Protein AF-0000000084374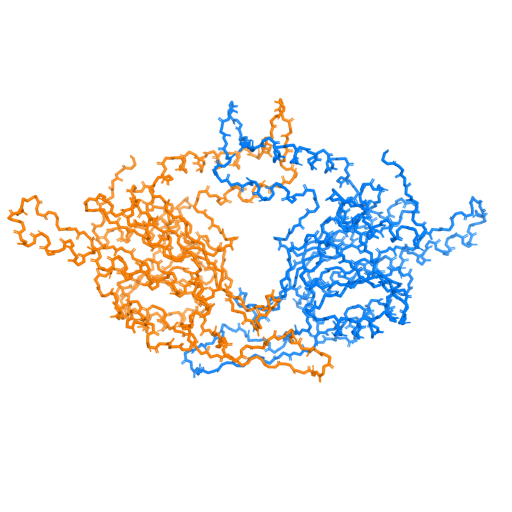312 (afdb_homodimer)

Structure (mmCIF, N/CA/C/O backbone):
data_AF-0000000084374312-model_v1
#
loop_
_entity.id
_entity.type
_entity.pdbx_description
1 polymer 'Phosphopantothenoylcysteine synthetase'
#
loop_
_atom_site.group_PDB
_atom_site.id
_atom_site.type_symbol
_atom_site.label_atom_id
_atom_site.label_alt_id
_atom_site.label_comp_id
_atom_site.label_asym_id
_atom_site.label_entity_id
_atom_site.label_seq_id
_atom_site.pdbx_PDB_ins_code
_atom_site.Cartn_x
_atom_site.Cartn_y
_atom_site.Cartn_z
_atom_site.occupancy
_atom_site.B_iso_or_equiv
_atom_site.auth_seq_id
_atom_site.auth_comp_id
_atom_site.auth_asym_id
_atom_site.auth_atom_id
_atom_site.pdbx_PDB_model_num
ATOM 1 N N . MET A 1 1 ? -11.797 -17.891 -24.406 1 76.62 1 MET A N 1
ATOM 2 C CA . MET A 1 1 ? -11.5 -18.891 -23.375 1 76.62 1 MET A CA 1
ATOM 3 C C . MET A 1 1 ? -12.758 -19.25 -22.594 1 76.62 1 MET A C 1
ATOM 5 O O . MET A 1 1 ? -13.477 -18.375 -22.141 1 76.62 1 MET A O 1
ATOM 9 N N . ASP A 1 2 ? -13.07 -20.484 -22.359 1 82.62 2 ASP A N 1
ATOM 10 C CA . ASP A 1 2 ? -14.273 -21.031 -21.734 1 82.62 2 ASP A CA 1
ATOM 11 C C . ASP A 1 2 ? -14.383 -20.594 -20.266 1 82.62 2 ASP A C 1
ATOM 13 O O . ASP A 1 2 ? -15.484 -20.375 -19.766 1 82.62 2 ASP A O 1
ATOM 17 N N . CYS A 1 3 ? -13.227 -20.406 -19.688 1 82.69 3 CYS A N 1
ATOM 18 C CA . CYS A 1 3 ? -13.234 -20.062 -18.281 1 82.69 3 CYS A CA 1
ATOM 19 C C . CYS A 1 3 ? -13.805 -18.656 -18.062 1 82.69 3 CYS A C 1
ATOM 21 O O . CYS A 1 3 ? -14.461 -18.391 -17.062 1 82.69 3 CYS A O 1
ATOM 23 N N . LEU A 1 4 ? -13.648 -17.766 -19.047 1 86.19 4 LEU A N 1
ATOM 24 C CA . LEU A 1 4 ? -14.141 -16.406 -18.922 1 86.19 4 LEU A CA 1
ATOM 25 C C . LEU A 1 4 ? -15.664 -16.359 -19.047 1 86.19 4 LEU A C 1
ATOM 27 O O . LEU A 1 4 ? -16.312 -15.516 -18.422 1 86.19 4 LEU A O 1
ATOM 31 N N . VAL A 1 5 ? -16.203 -17.344 -19.703 1 87.06 5 VAL A N 1
ATOM 32 C CA . VAL A 1 5 ? -17.641 -17.375 -19.984 1 87.06 5 VAL A CA 1
ATOM 33 C C . VAL A 1 5 ? -18.391 -17.828 -18.75 1 87.06 5 VAL A C 1
ATOM 35 O O . VAL A 1 5 ? -19.578 -17.5 -18.594 1 87.06 5 VAL A O 1
ATOM 38 N N . GLU A 1 6 ? -17.719 -18.484 -17.906 1 91.19 6 GLU A N 1
ATOM 39 C CA . GLU A 1 6 ? -18.344 -18.953 -16.688 1 91.19 6 GLU A CA 1
ATOM 40 C C . GLU A 1 6 ? -18.625 -17.812 -15.719 1 91.19 6 GLU A C 1
ATOM 42 O O . GLU A 1 6 ? -19.531 -17.891 -14.883 1 91.19 6 GLU A O 1
ATOM 47 N N . HIS A 1 7 ? -17.828 -16.797 -15.758 1 93.38 7 HIS A N 1
ATOM 48 C CA . HIS A 1 7 ? -17.984 -15.625 -14.898 1 93.38 7 HIS A CA 1
ATOM 49 C C . HIS A 1 7 ? -17.984 -14.344 -15.719 1 93.38 7 HIS A C 1
ATOM 51 O O . HIS A 1 7 ? -17.125 -13.477 -15.539 1 93.38 7 HIS A O 1
ATOM 57 N N . PRO A 1 8 ? -19.016 -14.148 -16.484 1 92.62 8 PRO A N 1
ATOM 58 C CA . PRO A 1 8 ? -19.031 -13.023 -17.422 1 92.62 8 PRO A CA 1
ATOM 59 C C . PRO A 1 8 ? -19.094 -11.672 -16.703 1 92.62 8 PRO A C 1
ATOM 61 O O . PRO A 1 8 ? -18.594 -10.672 -17.234 1 92.62 8 PRO A O 1
ATOM 64 N N . GLU A 1 9 ? -19.672 -11.617 -15.547 1 92.81 9 GLU A N 1
ATOM 65 C CA . GLU A 1 9 ? -19.781 -10.367 -14.805 1 92.81 9 GLU A CA 1
ATOM 66 C C . GLU A 1 9 ? -18.422 -9.938 -14.266 1 92.81 9 GLU A C 1
ATOM 68 O O . GLU A 1 9 ? -18.172 -8.742 -14.055 1 92.81 9 GLU A O 1
ATOM 73 N N . PHE A 1 10 ? -17.562 -10.891 -14.062 1 95.12 10 PHE A N 1
ATOM 74 C CA . PHE A 1 10 ? -16.234 -10.633 -13.531 1 95.12 10 PHE A CA 1
ATOM 75 C C . PHE A 1 10 ? -15.273 -10.258 -14.656 1 95.12 10 PHE A C 1
ATOM 77 O O . PHE A 1 10 ? -14.523 -9.281 -14.547 1 95.12 10 PHE A O 1
ATOM 84 N N . PHE A 1 11 ? -15.359 -11.031 -15.688 1 96.06 11 PHE A N 1
ATOM 85 C CA . PHE A 1 11 ? -14.445 -10.852 -16.812 1 96.06 11 PHE A CA 1
ATOM 86 C C . PHE A 1 11 ? -15.055 -9.953 -17.875 1 96.06 11 PHE A C 1
ATOM 88 O O . PHE A 1 11 ? -15.281 -10.391 -19.016 1 96.06 11 PHE A O 1
ATOM 95 N N . VAL A 1 12 ? -15.125 -8.703 -17.578 1 94.12 12 VAL A N 1
ATOM 96 C CA . VAL A 1 12 ? -15.68 -7.734 -18.516 1 94.12 12 VAL A CA 1
ATOM 97 C C . VAL A 1 12 ? -14.555 -7.133 -19.359 1 94.12 12 VAL A C 1
ATOM 99 O O . VAL A 1 12 ? -13.469 -6.859 -18.844 1 94.12 12 VAL A O 1
ATOM 102 N N . SER A 1 13 ? -14.812 -6.859 -20.547 1 92.31 13 SER A N 1
ATOM 103 C CA . SER A 1 13 ? -13.797 -6.434 -21.5 1 92.31 13 SER A CA 1
ATOM 104 C C . SER A 1 13 ? -13.18 -5.102 -21.094 1 92.31 13 SER A C 1
ATOM 106 O O . SER A 1 13 ? -11.992 -4.859 -21.328 1 92.31 13 SER A O 1
ATOM 108 N N . GLU A 1 14 ? -13.969 -4.238 -20.438 1 91.38 14 GLU A N 1
ATOM 109 C CA . GLU A 1 14 ? -13.508 -2.918 -20.016 1 91.38 14 GLU A CA 1
ATOM 110 C C . GLU A 1 14 ? -12.375 -3.031 -19 1 91.38 14 GLU A C 1
ATOM 112 O O . GLU A 1 14 ? -11.578 -2.105 -18.844 1 91.38 14 GLU A O 1
ATOM 117 N N . LEU A 1 15 ? -12.32 -4.195 -18.375 1 93.44 15 LEU A N 1
ATOM 118 C CA . LEU A 1 15 ? -11.375 -4.352 -17.266 1 93.44 15 LEU A CA 1
ATOM 119 C C . LEU A 1 15 ? -10.172 -5.184 -17.703 1 93.44 15 LEU A C 1
ATOM 121 O O . LEU A 1 15 ? -9.266 -5.43 -16.891 1 93.44 15 LEU A O 1
ATOM 125 N N . ARG A 1 16 ? -10.141 -5.656 -18.906 1 95.69 16 ARG A N 1
ATOM 126 C CA . ARG A 1 16 ? -9.008 -6.422 -19.422 1 95.69 16 ARG A CA 1
ATOM 127 C C . ARG A 1 16 ? -7.754 -5.562 -19.5 1 95.69 16 ARG A C 1
ATOM 129 O O . ARG A 1 16 ? -7.766 -4.484 -20.094 1 95.69 16 ARG A O 1
ATOM 136 N N . PRO A 1 17 ? -6.648 -6.043 -18.891 1 97.06 17 PRO A N 1
ATOM 137 C CA . PRO A 1 17 ? -5.426 -5.242 -18.953 1 97.06 17 PRO A CA 1
ATOM 138 C C . PRO A 1 17 ? -4.965 -4.996 -20.391 1 97.06 17 PRO A C 1
ATOM 140 O O . PRO A 1 17 ? -4.949 -5.926 -21.203 1 97.06 17 PRO A O 1
ATOM 143 N N . ASN A 1 18 ? -4.508 -3.787 -20.656 1 96.31 18 ASN A N 1
ATOM 144 C CA . ASN A 1 18 ? -4.137 -3.379 -22.016 1 96.31 18 ASN A CA 1
ATOM 145 C C . ASN A 1 18 ? -2.867 -4.086 -22.484 1 96.31 18 ASN A C 1
ATOM 147 O O . ASN A 1 18 ? -2.674 -4.285 -23.688 1 96.31 18 ASN A O 1
ATOM 151 N N . ASN A 1 19 ? -2.1 -4.512 -21.578 1 97.62 19 ASN A N 1
ATOM 152 C CA . ASN A 1 19 ? -0.81 -5.078 -21.969 1 97.62 19 ASN A CA 1
ATOM 153 C C . ASN A 1 19 ? -0.831 -6.602 -21.922 1 97.62 19 ASN A C 1
ATOM 155 O O . ASN A 1 19 ? 0.218 -7.242 -21.984 1 97.62 19 ASN A O 1
ATOM 159 N N . LEU A 1 20 ? -1.992 -7.188 -21.781 1 97.88 20 LEU A N 1
ATOM 160 C CA . LEU A 1 20 ? -2.098 -8.633 -21.594 1 97.88 20 LEU A CA 1
ATOM 161 C C . LEU A 1 20 ? -1.494 -9.375 -22.781 1 97.88 20 LEU A C 1
ATOM 163 O O . LEU A 1 20 ? -0.715 -10.312 -22.594 1 97.88 20 LEU A O 1
ATOM 167 N N . ASP A 1 21 ? -1.802 -8.93 -23.969 1 97.75 21 ASP A N 1
ATOM 168 C CA . ASP A 1 21 ? -1.287 -9.594 -25.156 1 97.75 21 ASP A CA 1
ATOM 169 C C . ASP A 1 21 ? 0.234 -9.477 -25.234 1 97.75 21 ASP A C 1
ATOM 171 O O . ASP A 1 21 ? 0.912 -10.438 -25.625 1 97.75 21 ASP A O 1
ATOM 175 N N . ASP A 1 22 ? 0.724 -8.336 -24.859 1 98.06 22 ASP A N 1
ATOM 176 C CA . ASP A 1 22 ? 2.17 -8.133 -24.859 1 98.06 22 ASP A CA 1
ATOM 177 C C . ASP A 1 22 ? 2.846 -9.055 -23.844 1 98.06 22 ASP A C 1
ATOM 179 O O . ASP A 1 22 ? 3.926 -9.594 -24.109 1 98.06 22 ASP A O 1
ATOM 183 N N . VAL A 1 23 ? 2.23 -9.211 -22.781 1 97.75 23 VAL A N 1
ATOM 184 C CA . VAL A 1 23 ? 2.744 -10.078 -21.734 1 97.75 23 VAL A CA 1
ATOM 185 C C . VAL A 1 23 ? 2.814 -11.523 -22.234 1 97.75 23 VAL A C 1
ATOM 187 O O . VAL A 1 23 ? 3.828 -12.203 -22.047 1 97.75 23 VAL A O 1
ATOM 190 N N . LEU A 1 24 ? 1.78 -11.977 -22.875 1 97.88 24 LEU A N 1
ATOM 191 C CA . LEU A 1 24 ? 1.728 -13.352 -23.375 1 97.88 24 LEU A CA 1
ATOM 192 C C . LEU A 1 24 ? 2.787 -13.578 -24.453 1 97.88 24 LEU A C 1
ATOM 194 O O . LEU A 1 24 ? 3.439 -14.625 -24.469 1 97.88 24 LEU A O 1
ATOM 198 N N . LYS A 1 25 ? 2.969 -12.602 -25.25 1 97.19 25 LYS A N 1
ATOM 199 C CA . LYS A 1 25 ? 3.998 -12.688 -26.281 1 97.19 25 LYS A CA 1
ATOM 200 C C . LYS A 1 25 ? 5.391 -12.773 -25.672 1 97.19 25 LYS A C 1
ATOM 202 O O . LYS A 1 25 ? 6.242 -13.523 -26.141 1 97.19 25 LYS A O 1
ATOM 207 N N . LYS A 1 26 ? 5.59 -12.008 -24.703 1 96.12 26 LYS A N 1
ATOM 208 C CA . LYS A 1 26 ? 6.875 -12.016 -24.016 1 96.12 26 LYS A CA 1
ATOM 209 C C . LYS A 1 26 ? 7.164 -13.375 -23.391 1 96.12 26 LYS A C 1
ATOM 211 O O . LYS A 1 26 ? 8.281 -13.883 -23.469 1 96.12 26 LYS A O 1
ATOM 216 N N . ILE A 1 27 ? 6.137 -13.969 -22.766 1 96.31 27 ILE A N 1
ATOM 217 C CA . ILE A 1 27 ? 6.285 -15.297 -22.172 1 96.31 27 ILE A CA 1
ATOM 218 C C . ILE A 1 27 ? 6.656 -16.312 -23.25 1 96.31 27 ILE A C 1
ATOM 220 O O . ILE A 1 27 ? 7.594 -17.094 -23.078 1 96.31 27 ILE A O 1
ATOM 224 N N . GLN A 1 28 ? 6.012 -16.266 -24.344 1 93.75 28 GLN A N 1
ATOM 225 C CA . GLN A 1 28 ? 6.246 -17.203 -25.438 1 93.75 28 GLN A CA 1
ATOM 226 C C . GLN A 1 28 ? 7.664 -17.047 -25.984 1 93.75 28 GLN A C 1
ATOM 228 O O . GLN A 1 28 ? 8.359 -18.047 -26.188 1 93.75 28 GLN A O 1
ATOM 233 N N . ASN A 1 29 ? 8.078 -15.789 -26.094 1 92.5 29 ASN A N 1
ATOM 234 C CA . ASN A 1 29 ? 9.344 -15.508 -26.75 1 92.5 29 ASN A CA 1
ATOM 235 C C . ASN A 1 29 ? 10.523 -15.711 -25.797 1 92.5 29 ASN A C 1
ATOM 237 O O . ASN A 1 29 ? 11.602 -16.141 -26.219 1 92.5 29 ASN A O 1
ATOM 241 N N . GLU A 1 30 ? 10.305 -15.461 -24.594 1 90.81 30 GLU A N 1
ATOM 242 C CA . GLU A 1 30 ? 11.445 -15.406 -23.688 1 90.81 30 GLU A CA 1
ATOM 243 C C . GLU A 1 30 ? 11.531 -16.672 -22.828 1 90.81 30 GLU A C 1
ATOM 245 O O . GLU A 1 30 ? 12.625 -17.062 -22.422 1 90.81 30 GLU A O 1
ATOM 250 N N . LEU A 1 31 ? 10.398 -17.281 -22.609 1 91.62 31 LEU A N 1
ATOM 251 C CA . LEU A 1 31 ? 10.453 -18.359 -21.609 1 91.62 31 LEU A CA 1
ATOM 252 C C . LEU A 1 31 ? 10.102 -19.703 -22.25 1 91.62 31 LEU A C 1
ATOM 254 O O . LEU A 1 31 ? 10.547 -20.75 -21.781 1 91.62 31 LEU A O 1
ATOM 258 N N . LEU A 1 32 ? 9.375 -19.75 -23.281 1 89.88 32 LEU A N 1
ATOM 259 C CA . LEU A 1 32 ? 8.875 -21.016 -23.812 1 89.88 32 LEU A CA 1
ATOM 260 C C . LEU A 1 32 ? 9.633 -21.422 -25.078 1 89.88 32 LEU A C 1
ATOM 262 O O . LEU A 1 32 ? 9.242 -22.359 -25.766 1 89.88 32 LEU A O 1
ATOM 266 N N . GLN A 1 33 ? 10.703 -20.781 -25.438 1 80.31 33 GLN A N 1
ATOM 267 C CA . GLN A 1 33 ? 11.438 -21.094 -26.656 1 80.31 33 GLN A CA 1
ATOM 268 C C . GLN A 1 33 ? 12.211 -22.406 -26.516 1 80.31 33 GLN A C 1
ATOM 270 O O . GLN A 1 33 ? 12.422 -23.109 -27.516 1 80.31 33 GLN A O 1
ATOM 275 N N . GLU A 1 34 ? 12.867 -22.562 -25.391 1 69.56 34 GLU A N 1
ATOM 276 C CA . GLU A 1 34 ? 13.664 -23.781 -25.25 1 69.56 34 GLU A CA 1
ATOM 277 C C . GLU A 1 34 ? 12.789 -24.984 -24.938 1 69.56 34 GLU A C 1
ATOM 279 O O . GLU A 1 34 ? 11.875 -24.906 -24.109 1 69.56 34 GLU A O 1
ATOM 284 N N . GLU A 1 35 ? 13.078 -26.109 -25.719 1 62.47 35 GLU A N 1
ATOM 285 C CA . GLU A 1 35 ? 12.359 -27.375 -25.547 1 62.47 35 GLU A CA 1
ATOM 286 C C . GLU A 1 35 ? 12.547 -27.938 -24.141 1 62.47 35 GLU A C 1
ATOM 288 O O . GLU A 1 35 ? 13.578 -27.688 -23.516 1 62.47 35 GLU A O 1
ATOM 293 N N . ALA A 1 36 ? 11.594 -28.219 -23.297 1 60 36 ALA A N 1
ATOM 294 C CA . ALA A 1 36 ? 11.617 -29.016 -22.078 1 60 36 ALA A CA 1
ATOM 295 C C . ALA A 1 36 ? 11.703 -28.109 -20.844 1 60 36 ALA A C 1
ATOM 297 O O . ALA A 1 36 ? 11.828 -28.594 -19.719 1 60 36 ALA A O 1
ATOM 298 N N . SER A 1 37 ? 11.523 -26.828 -21.125 1 80 37 SER A N 1
ATOM 299 C CA . SER A 1 37 ? 11.68 -26.016 -19.922 1 80 37 SER A CA 1
ATOM 300 C C . SER A 1 37 ? 10.359 -25.875 -19.172 1 80 37 SER A C 1
ATOM 302 O O . SER A 1 37 ? 9.336 -25.547 -19.781 1 80 37 SER A O 1
ATOM 304 N N . GLN A 1 38 ? 10.461 -26.453 -17.984 1 91.62 38 GLN A N 1
ATOM 305 C CA . GLN A 1 38 ? 9.328 -26.297 -17.078 1 91.62 38 GLN A CA 1
ATOM 306 C C . GLN A 1 38 ? 9.273 -24.875 -16.516 1 91.62 38 GLN A C 1
ATOM 308 O O . GLN A 1 38 ? 10.289 -24.328 -16.078 1 91.62 38 GLN A O 1
ATOM 313 N N . ILE A 1 39 ? 8.109 -24.281 -16.656 1 95.38 39 ILE A N 1
ATOM 314 C CA . ILE A 1 39 ? 7.879 -22.953 -16.109 1 95.38 39 ILE A CA 1
ATOM 315 C C . ILE A 1 39 ? 7.156 -23.078 -14.766 1 95.38 39 ILE A C 1
ATOM 317 O O . ILE A 1 39 ? 6.223 -23.875 -14.625 1 95.38 39 ILE A O 1
ATOM 321 N N . ILE A 1 40 ? 7.629 -22.312 -13.828 1 97.75 40 ILE A N 1
ATOM 322 C CA . ILE A 1 40 ? 6.934 -22.172 -12.555 1 97.75 40 ILE A CA 1
ATOM 323 C C . ILE A 1 40 ? 6.223 -20.828 -12.508 1 97.75 40 ILE A C 1
ATOM 325 O O . ILE A 1 40 ? 6.863 -19.766 -12.586 1 97.75 40 ILE A O 1
ATOM 329 N N . LEU A 1 41 ? 4.918 -20.812 -12.484 1 98.75 41 LEU A N 1
ATOM 330 C CA . LEU A 1 41 ? 4.133 -19.594 -12.289 1 98.75 41 LEU A CA 1
ATOM 331 C C . LEU A 1 41 ? 3.811 -19.391 -10.812 1 98.75 41 LEU A C 1
ATOM 333 O O . LEU A 1 41 ? 3.225 -20.266 -10.172 1 98.75 41 LEU A O 1
ATOM 337 N N . ILE A 1 42 ? 4.211 -18.25 -10.242 1 98.88 42 ILE A N 1
ATOM 338 C CA . ILE A 1 42 ? 3.951 -17.938 -8.844 1 98.88 42 ILE A CA 1
ATOM 339 C C . ILE A 1 42 ? 3.156 -16.641 -8.75 1 98.88 42 ILE A C 1
ATOM 341 O O . ILE A 1 42 ? 3.57 -15.609 -9.289 1 98.88 42 ILE A O 1
ATOM 345 N N . THR A 1 43 ? 1.998 -16.703 -8.164 1 98.88 43 THR A N 1
ATOM 346 C CA . THR A 1 43 ? 1.273 -15.469 -7.855 1 98.88 43 THR A CA 1
ATOM 347 C C . THR A 1 43 ? 1.599 -14.984 -6.445 1 98.88 43 THR A C 1
ATOM 349 O O . THR A 1 43 ? 1.834 -15.797 -5.547 1 98.88 43 THR A O 1
ATOM 352 N N . SER A 1 44 ? 1.652 -13.68 -6.246 1 98.62 44 SER A N 1
ATOM 353 C CA . SER A 1 44 ? 2.123 -13.148 -4.969 1 98.62 44 SER A CA 1
ATOM 354 C C . SER A 1 44 ? 1.499 -11.789 -4.668 1 98.62 44 SER A C 1
ATOM 356 O O . SER A 1 44 ? 1.185 -11.031 -5.59 1 98.62 44 SER A O 1
ATOM 358 N N . GLY A 1 45 ? 1.369 -11.547 -3.357 1 97.5 45 GLY A N 1
ATOM 359 C CA . GLY A 1 45 ? 0.788 -10.281 -2.941 1 97.5 45 GLY A CA 1
ATOM 360 C C . GLY A 1 45 ? -0.72 -10.336 -2.787 1 97.5 45 GLY A C 1
ATOM 361 O O . GLY A 1 45 ? -1.32 -11.406 -2.898 1 97.5 45 GLY A O 1
ATOM 362 N N . GLY A 1 46 ? -1.312 -9.203 -2.484 1 96.75 46 GLY A N 1
ATOM 363 C CA . GLY A 1 46 ? -2.754 -9.117 -2.309 1 96.75 46 GLY A CA 1
ATOM 364 C C . GLY A 1 46 ? -3.469 -8.516 -3.502 1 96.75 46 GLY A C 1
ATOM 365 O O . GLY A 1 46 ? -2.834 -8.164 -4.496 1 96.75 46 GLY A O 1
ATOM 366 N N . THR A 1 47 ? -4.785 -8.469 -3.398 1 97.56 47 THR A N 1
ATOM 367 C CA . THR A 1 47 ? -5.578 -7.855 -4.457 1 97.56 47 THR A CA 1
ATOM 368 C C . THR A 1 47 ? -6.402 -6.691 -3.914 1 97.56 47 THR A C 1
ATOM 370 O O . THR A 1 47 ? -6.801 -6.699 -2.748 1 97.56 47 THR A O 1
ATOM 373 N N . LYS A 1 48 ? -6.621 -5.758 -4.773 1 96.06 48 LYS A N 1
ATOM 374 C CA . LYS A 1 48 ? -7.531 -4.648 -4.492 1 96.06 48 LYS A CA 1
ATOM 375 C C . LYS A 1 48 ? -8.883 -4.859 -5.168 1 96.06 48 LYS A C 1
ATOM 377 O O . LYS A 1 48 ? -8.945 -5.352 -6.297 1 96.06 48 LYS A O 1
ATOM 382 N N . VAL A 1 49 ? -9.859 -4.461 -4.461 1 95.75 49 VAL A N 1
ATOM 383 C CA . VAL A 1 49 ? -11.211 -4.445 -5.016 1 95.75 49 VAL A CA 1
ATOM 384 C C . VAL A 1 49 ? -11.727 -3.01 -5.07 1 95.75 49 VAL A C 1
ATOM 386 O O . VAL A 1 49 ? -12.047 -2.418 -4.039 1 95.75 49 VAL A O 1
ATOM 389 N N . PRO A 1 50 ? -11.828 -2.51 -6.254 1 93.5 50 PRO A N 1
ATOM 390 C CA . PRO A 1 50 ? -12.375 -1.153 -6.344 1 93.5 50 PRO A CA 1
ATOM 391 C C . PRO A 1 50 ? -13.797 -1.05 -5.805 1 93.5 50 PRO A C 1
ATOM 393 O O . PRO A 1 50 ? -14.609 -1.952 -6.02 1 93.5 50 PRO A O 1
ATOM 396 N N . LEU A 1 51 ? -14.086 0.017 -5.094 1 91.25 51 LEU A N 1
ATOM 397 C CA . LEU A 1 51 ? -15.43 0.242 -4.566 1 91.25 51 LEU A CA 1
ATOM 398 C C . LEU A 1 51 ? -16.188 1.235 -5.438 1 91.25 51 LEU A C 1
ATOM 400 O O . LEU A 1 51 ? -17.406 1.362 -5.312 1 91.25 51 LEU A O 1
ATOM 404 N N . GLU A 1 52 ? -15.531 1.914 -6.266 1 89.12 52 GLU A N 1
ATOM 405 C CA . GLU A 1 52 ? -16.062 2.826 -7.273 1 89.12 52 GLU A CA 1
ATOM 406 C C . GLU A 1 52 ? -15.188 2.838 -8.523 1 89.12 52 GLU A C 1
ATOM 408 O O . GLU A 1 52 ? -14.062 2.348 -8.5 1 89.12 52 GLU A O 1
ATOM 413 N N . LYS A 1 53 ? -15.711 3.326 -9.555 1 85.69 53 LYS A N 1
ATOM 414 C CA . LYS A 1 53 ? -14.953 3.326 -10.805 1 85.69 53 LYS A CA 1
ATOM 415 C C . LYS A 1 53 ? -13.773 4.293 -10.742 1 85.69 53 LYS A C 1
ATOM 417 O O . LYS A 1 53 ? -12.711 4.023 -11.305 1 85.69 53 LYS A O 1
ATOM 422 N N . VAL A 1 54 ? -14.047 5.383 -10.016 1 82.38 54 VAL A N 1
ATOM 423 C CA . VAL A 1 54 ? -12.938 6.297 -9.773 1 82.38 54 VAL A CA 1
ATOM 424 C C . VAL A 1 54 ? -12.008 5.719 -8.711 1 82.38 54 VAL A C 1
ATOM 426 O O . VAL A 1 54 ? -12.469 5.23 -7.676 1 82.38 54 VAL A O 1
ATOM 429 N N . PRO A 1 55 ? -10.703 5.672 -8.977 1 81.19 55 PRO A N 1
ATOM 430 C CA . PRO A 1 55 ? -9.766 4.953 -8.109 1 81.19 55 PRO A CA 1
ATOM 431 C C . PRO A 1 55 ? -9.484 5.691 -6.805 1 81.19 55 PRO A C 1
ATOM 433 O O . PRO A 1 55 ? -8.328 6.016 -6.512 1 81.19 55 PRO A O 1
ATOM 436 N N . ILE A 1 56 ? -10.484 5.773 -5.938 1 83.31 56 ILE A N 1
ATOM 437 C CA . ILE A 1 56 ? -10.352 6.488 -4.676 1 83.31 56 ILE A CA 1
ATOM 438 C C . ILE A 1 56 ? -10.398 5.5 -3.514 1 83.31 56 ILE A C 1
ATOM 440 O O . ILE A 1 56 ? -9.516 5.512 -2.648 1 83.31 56 ILE A O 1
ATOM 444 N N . ARG A 1 57 ? -11.391 4.691 -3.559 1 88.94 57 ARG A N 1
ATOM 445 C CA . ARG A 1 57 ? -11.531 3.742 -2.459 1 88.94 57 ARG A CA 1
ATOM 446 C C . ARG A 1 57 ? -11.453 2.305 -2.965 1 88.94 57 ARG A C 1
ATOM 448 O O . ARG A 1 57 ? -11.977 1.992 -4.039 1 88.94 57 ARG A O 1
ATOM 455 N N . HIS A 1 58 ? -10.82 1.469 -2.162 1 94.06 58 HIS A N 1
ATOM 456 C CA . HIS A 1 58 ? -10.734 0.046 -2.469 1 94.06 58 HIS A CA 1
ATOM 457 C C . HIS A 1 58 ? -10.75 -0.794 -1.197 1 94.06 58 HIS A C 1
ATOM 459 O O . HIS A 1 58 ? -10.367 -0.318 -0.127 1 94.06 58 HIS A O 1
ATOM 465 N N . MET A 1 59 ? -11.211 -1.98 -1.41 1 93.06 59 MET A N 1
ATOM 466 C CA . MET A 1 59 ? -10.977 -3.012 -0.404 1 93.06 59 MET A CA 1
ATOM 467 C C . MET A 1 59 ? -9.727 -3.82 -0.735 1 93.06 59 MET A C 1
ATOM 469 O O . MET A 1 59 ? -9.492 -4.156 -1.896 1 93.06 59 MET A O 1
ATOM 473 N N . GLU A 1 60 ? -9.008 -4.098 0.263 1 93 60 GLU A N 1
ATOM 474 C CA . GLU A 1 60 ? -7.754 -4.797 0.02 1 93 60 GLU A CA 1
ATOM 475 C C . GLU A 1 60 ? -7.637 -6.043 0.895 1 93 60 GLU A C 1
ATOM 477 O O . GLU A 1 60 ? -7.996 -6.016 2.074 1 93 60 GLU A O 1
ATOM 482 N N . ASN A 1 61 ? -7.27 -7.125 0.277 1 92.81 61 ASN A N 1
ATOM 483 C CA . ASN A 1 61 ? -6.68 -8.242 1.004 1 92.81 61 ASN A CA 1
ATOM 484 C C . ASN A 1 61 ? -5.172 -8.086 1.155 1 92.81 61 ASN A C 1
ATOM 486 O O . ASN A 1 61 ? -4.434 -8.164 0.172 1 92.81 61 ASN A O 1
ATOM 490 N N . PHE A 1 62 ? -4.816 -7.949 2.359 1 89.19 62 PHE A N 1
ATOM 491 C CA . PHE A 1 62 ? -3.436 -7.562 2.609 1 89.19 62 PHE A CA 1
ATOM 492 C C . PHE A 1 62 ? -2.506 -8.766 2.51 1 89.19 62 PHE A C 1
ATOM 494 O O . PHE A 1 62 ? -2.83 -9.852 3.004 1 89.19 62 PHE A O 1
ATOM 501 N N . SER A 1 63 ? -1.415 -8.5 1.857 1 94.38 63 SER A N 1
ATOM 502 C CA . SER A 1 63 ? -0.285 -9.422 1.817 1 94.38 63 SER A CA 1
ATOM 503 C C . SER A 1 63 ? 1.021 -8.68 1.535 1 94.38 63 SER A C 1
ATOM 505 O O . SER A 1 63 ? 1.07 -7.805 0.67 1 94.38 63 SER A O 1
ATOM 507 N N . THR A 1 64 ? 2.037 -9.039 2.279 1 92.06 64 THR A N 1
ATOM 508 C CA . THR A 1 64 ? 3.338 -8.43 2.037 1 92.06 64 THR A CA 1
ATOM 509 C C . THR A 1 64 ? 3.979 -8.992 0.775 1 92.06 64 THR A C 1
ATOM 511 O O . THR A 1 64 ? 4.891 -8.391 0.209 1 92.06 64 THR A O 1
ATOM 514 N N . GLY A 1 65 ? 3.555 -10.172 0.396 1 95.56 65 GLY A N 1
ATOM 515 C CA . GLY A 1 65 ? 4.137 -10.828 -0.762 1 95.56 65 GLY A CA 1
ATOM 516 C C . GLY A 1 65 ? 5.426 -11.57 -0.445 1 95.56 65 GLY A C 1
ATOM 517 O O . GLY A 1 65 ? 6.094 -12.078 -1.347 1 95.56 65 GLY A O 1
ATOM 518 N N . ARG A 1 66 ? 5.773 -11.703 0.801 1 94.5 66 ARG A N 1
ATOM 519 C CA . ARG A 1 66 ? 7.043 -12.289 1.209 1 94.5 66 ARG A CA 1
ATOM 520 C C . ARG A 1 66 ? 7.098 -13.773 0.867 1 94.5 66 ARG A C 1
ATOM 522 O O . ARG A 1 66 ? 8.102 -14.266 0.351 1 94.5 66 ARG A O 1
ATOM 529 N N . ARG A 1 67 ? 6.043 -14.453 1.124 1 96.31 67 ARG A N 1
ATOM 530 C CA . ARG A 1 67 ? 5.984 -15.883 0.828 1 96.31 67 ARG A CA 1
ATOM 531 C C . ARG A 1 67 ? 6.211 -16.141 -0.657 1 96.31 67 ARG A C 1
ATOM 533 O O . ARG A 1 67 ? 7.023 -17 -1.025 1 96.31 67 ARG A O 1
ATOM 540 N N . GLY A 1 68 ? 5.504 -15.461 -1.477 1 98.06 68 GLY A N 1
ATOM 541 C CA . GLY A 1 68 ? 5.668 -15.617 -2.912 1 98.06 68 GLY A CA 1
ATOM 542 C C . GLY A 1 68 ? 7.062 -15.266 -3.396 1 98.06 68 GLY A C 1
ATOM 543 O O . GLY A 1 68 ? 7.633 -15.977 -4.234 1 98.06 68 GLY A O 1
ATOM 544 N N . ALA A 1 69 ? 7.625 -14.227 -2.842 1 97.5 69 ALA A N 1
ATOM 545 C CA . ALA A 1 69 ? 8.961 -13.781 -3.236 1 97.5 69 ALA A CA 1
ATOM 546 C C . ALA A 1 69 ? 10.016 -14.828 -2.881 1 97.5 69 ALA A C 1
ATOM 548 O O . ALA A 1 69 ? 10.883 -15.141 -3.695 1 97.5 69 ALA A O 1
ATOM 549 N N . HIS A 1 70 ? 9.883 -15.352 -1.715 1 97.06 70 HIS A N 1
ATOM 550 C CA . HIS A 1 70 ? 10.852 -16.344 -1.265 1 97.06 70 HIS A CA 1
ATOM 551 C C . HIS A 1 70 ? 10.711 -17.656 -2.049 1 97.06 70 HIS A C 1
ATOM 553 O O . HIS A 1 70 ? 11.703 -18.312 -2.354 1 97.06 70 HIS A O 1
ATOM 559 N N . MET A 1 71 ? 9.484 -18 -2.365 1 98 71 MET A N 1
ATOM 560 C CA . MET A 1 71 ? 9.273 -19.172 -3.215 1 98 71 MET A CA 1
ATOM 561 C C . MET A 1 71 ? 9.914 -18.984 -4.582 1 98 71 MET A C 1
ATOM 563 O O . MET A 1 71 ? 10.555 -19.891 -5.109 1 98 71 MET A O 1
ATOM 567 N N . CYS A 1 72 ? 9.727 -17.812 -5.078 1 98.5 72 CYS A N 1
ATOM 568 C CA . CYS A 1 72 ? 10.32 -17.469 -6.363 1 98.5 72 CYS A CA 1
ATOM 569 C C . CYS A 1 72 ? 11.836 -17.609 -6.312 1 98.5 72 CYS A C 1
ATOM 571 O O . CYS A 1 72 ? 12.438 -18.219 -7.199 1 98.5 72 CYS A O 1
ATOM 573 N N . GLU A 1 73 ? 12.445 -17.094 -5.273 1 97.81 73 GLU A N 1
ATOM 574 C CA . GLU A 1 73 ? 13.891 -17.172 -5.102 1 97.81 73 GLU A CA 1
ATOM 575 C C . GLU A 1 73 ? 14.359 -18.625 -5.062 1 97.81 73 GLU A C 1
ATOM 577 O O . GLU A 1 73 ? 15.391 -18.969 -5.656 1 97.81 73 GLU A O 1
ATOM 582 N N . TYR A 1 74 ? 13.594 -19.453 -4.395 1 97 74 TYR A N 1
ATOM 583 C CA . TYR A 1 74 ? 13.961 -20.859 -4.289 1 97 74 TYR A CA 1
ATOM 584 C C . TYR A 1 74 ? 14.062 -21.5 -5.668 1 97 74 TYR A C 1
ATOM 586 O O . TYR A 1 74 ? 15.086 -22.109 -6 1 97 74 TYR A O 1
ATOM 594 N N . PHE A 1 75 ? 13.078 -21.359 -6.473 1 97.19 75 PHE A N 1
ATOM 595 C CA . PHE A 1 75 ? 13.039 -22.031 -7.77 1 97.19 75 PHE A CA 1
ATOM 596 C C . PHE A 1 75 ? 14.055 -21.422 -8.727 1 97.19 75 PHE A C 1
ATOM 598 O O . PHE A 1 75 ? 14.633 -22.125 -9.555 1 97.19 75 PHE A O 1
ATOM 605 N N . LEU A 1 76 ? 14.258 -20.094 -8.578 1 96.81 76 LEU A N 1
ATOM 606 C CA . LEU A 1 76 ? 15.297 -19.469 -9.391 1 96.81 76 LEU A CA 1
ATOM 607 C C . LEU A 1 76 ? 16.672 -20.031 -9.055 1 96.81 76 LEU A C 1
ATOM 609 O O . LEU A 1 76 ? 17.469 -20.328 -9.953 1 96.81 76 LEU A O 1
ATOM 613 N N . LYS A 1 77 ? 16.906 -20.219 -7.805 1 95.31 77 LYS A N 1
ATOM 614 C CA . LYS A 1 77 ? 18.188 -20.766 -7.363 1 95.31 77 LYS A CA 1
ATOM 615 C C . LYS A 1 77 ? 18.359 -22.203 -7.828 1 95.31 77 LYS A C 1
ATOM 617 O O . LYS A 1 77 ? 19.469 -22.719 -7.875 1 95.31 77 LYS A O 1
ATOM 622 N N . LYS A 1 78 ? 17.297 -22.844 -8.141 1 93.94 78 LYS A N 1
ATOM 623 C CA . LYS A 1 78 ? 17.344 -24.172 -8.742 1 93.94 78 LYS A CA 1
ATOM 624 C C . LYS A 1 78 ? 17.375 -24.078 -10.266 1 93.94 78 LYS A C 1
ATOM 626 O O . LYS A 1 78 ? 17.109 -25.078 -10.953 1 93.94 78 LYS A O 1
ATOM 631 N N . LYS A 1 79 ? 17.516 -22.906 -10.82 1 92.75 79 LYS A N 1
ATOM 632 C CA . LYS A 1 79 ? 17.719 -22.609 -12.234 1 92.75 79 LYS A CA 1
ATOM 633 C C . LYS A 1 79 ? 16.438 -22.859 -13.031 1 92.75 79 LYS A C 1
ATOM 635 O O . LYS A 1 79 ? 16.5 -23.297 -14.18 1 92.75 79 LYS A O 1
ATOM 640 N N . LYS A 1 80 ? 15.359 -22.719 -12.375 1 94.38 80 LYS A N 1
ATOM 641 C CA . LYS A 1 80 ? 14.078 -22.812 -13.078 1 94.38 80 LYS A CA 1
ATOM 642 C C . LYS A 1 80 ? 13.648 -21.453 -13.617 1 94.38 80 LYS A C 1
ATOM 644 O O . LYS A 1 80 ? 14.07 -20.422 -13.102 1 94.38 80 LYS A O 1
ATOM 649 N N . LYS A 1 81 ? 12.875 -21.5 -14.664 1 95.44 81 LYS A N 1
ATOM 650 C CA . LYS A 1 81 ? 12.242 -20.281 -15.18 1 95.44 81 LYS A CA 1
ATOM 651 C C . LYS A 1 81 ? 10.961 -19.969 -14.414 1 95.44 81 LYS A C 1
ATOM 653 O O . LYS A 1 81 ? 10.109 -20.844 -14.234 1 95.44 81 LYS A O 1
ATOM 658 N N . VAL A 1 82 ? 10.875 -18.719 -13.969 1 97.88 82 VAL A N 1
ATOM 659 C CA . VAL A 1 82 ? 9.758 -18.375 -13.109 1 97.88 82 VAL A CA 1
ATOM 660 C C . VAL A 1 82 ? 9.016 -17.172 -13.68 1 97.88 82 VAL A C 1
ATOM 662 O O . VAL A 1 82 ? 9.641 -16.172 -14.062 1 97.88 82 VAL A O 1
ATOM 665 N N . ILE A 1 83 ? 7.738 -17.281 -13.844 1 98.62 83 ILE A N 1
ATOM 666 C CA . ILE A 1 83 ? 6.848 -16.141 -14.016 1 98.62 83 ILE A CA 1
ATOM 667 C C . ILE A 1 83 ? 6.312 -15.695 -12.656 1 98.62 83 ILE A C 1
ATOM 669 O O . ILE A 1 83 ? 5.625 -16.453 -11.977 1 98.62 83 ILE A O 1
ATOM 673 N N . PHE A 1 84 ? 6.68 -14.484 -12.281 1 98.69 84 PHE A N 1
ATOM 674 C CA . PHE A 1 84 ? 6.266 -13.93 -11 1 98.69 84 PHE A CA 1
ATOM 675 C C . PHE A 1 84 ? 5.152 -12.906 -11.188 1 98.69 84 PHE A C 1
ATOM 677 O O . PHE A 1 84 ? 5.422 -11.734 -11.469 1 98.69 84 PHE A O 1
ATOM 684 N N . LEU A 1 85 ? 3.912 -13.328 -11.039 1 98.88 85 LEU A N 1
ATOM 685 C CA . LEU A 1 85 ? 2.727 -12.477 -11.109 1 98.88 85 LEU A CA 1
ATOM 686 C C . LEU A 1 85 ? 2.416 -11.867 -9.75 1 98.88 85 LEU A C 1
ATOM 688 O O . LEU A 1 85 ? 1.915 -12.547 -8.852 1 98.88 85 LEU A O 1
ATOM 692 N N . HIS A 1 86 ? 2.676 -10.555 -9.633 1 98.62 86 HIS A N 1
ATOM 693 C CA . HIS A 1 86 ? 2.721 -10.016 -8.281 1 98.62 86 HIS A CA 1
ATOM 694 C C . HIS A 1 86 ? 1.943 -8.703 -8.188 1 98.62 86 HIS A C 1
ATOM 696 O O . HIS A 1 86 ? 1.79 -7.996 -9.188 1 98.62 86 HIS A O 1
ATOM 702 N N . ARG A 1 87 ? 1.457 -8.438 -6.988 1 97.94 87 ARG A N 1
ATOM 703 C CA . ARG A 1 87 ? 0.836 -7.152 -6.688 1 97.94 87 ARG A CA 1
ATOM 704 C C . ARG A 1 87 ? 1.874 -6.035 -6.664 1 97.94 87 ARG A C 1
ATOM 706 O O . ARG A 1 87 ? 2.914 -6.16 -6.012 1 97.94 87 ARG A O 1
ATOM 713 N N . LYS A 1 88 ? 1.539 -4.98 -7.305 1 94 88 LYS A N 1
ATOM 714 C CA . LYS A 1 88 ? 2.422 -3.816 -7.281 1 94 88 LYS A CA 1
ATOM 715 C C . LYS A 1 88 ? 2.695 -3.363 -5.848 1 94 88 LYS A C 1
ATOM 717 O O . LYS A 1 88 ? 1.781 -3.316 -5.023 1 94 88 LYS A O 1
ATOM 722 N N . GLY A 1 89 ? 3.957 -3.137 -5.598 1 88.69 89 GLY A N 1
ATOM 723 C CA . GLY A 1 89 ? 4.336 -2.557 -4.32 1 88.69 89 GLY A CA 1
ATOM 724 C C . GLY A 1 89 ? 4.648 -3.6 -3.262 1 88.69 89 GLY A C 1
ATOM 725 O O . GLY A 1 89 ? 5 -3.256 -2.131 1 88.69 89 GLY A O 1
ATOM 726 N N . THR A 1 90 ? 4.523 -4.871 -3.537 1 94 90 THR A N 1
ATOM 727 C CA . THR A 1 90 ? 4.801 -5.926 -2.568 1 94 90 THR A CA 1
ATOM 728 C C . THR A 1 90 ? 6.23 -6.445 -2.727 1 94 90 THR A C 1
ATOM 730 O O . THR A 1 90 ? 6.965 -5.992 -3.607 1 94 90 THR A O 1
ATOM 733 N N . PHE A 1 91 ? 6.652 -7.316 -1.932 1 94.12 91 PHE A N 1
ATOM 734 C CA . PHE A 1 91 ? 8.016 -7.84 -1.949 1 94.12 91 PHE A CA 1
ATOM 735 C C . PHE A 1 91 ? 8.297 -8.555 -3.262 1 94.12 91 PHE A C 1
ATOM 737 O O . PHE A 1 91 ? 7.453 -9.297 -3.771 1 94.12 91 PHE A O 1
ATOM 744 N N . MET A 1 92 ? 9.461 -8.281 -3.746 1 95.75 92 MET A N 1
ATOM 745 C CA . MET A 1 92 ? 9.961 -8.898 -4.969 1 95.75 92 MET A CA 1
ATOM 746 C C . MET A 1 92 ? 11.125 -9.836 -4.668 1 95.75 92 MET A C 1
ATOM 748 O O . MET A 1 92 ? 11.828 -9.664 -3.672 1 95.75 92 MET A O 1
ATOM 752 N N . PRO A 1 93 ? 11.25 -10.836 -5.477 1 97.38 93 PRO A N 1
ATOM 753 C CA . PRO A 1 93 ? 12.414 -11.703 -5.262 1 97.38 93 PRO A CA 1
ATOM 754 C C . PRO A 1 93 ? 13.734 -10.938 -5.285 1 97.38 93 PRO A C 1
ATOM 756 O O . PRO A 1 93 ? 13.938 -10.07 -6.141 1 97.38 93 PRO A O 1
ATOM 759 N N . PHE A 1 94 ? 14.555 -11.219 -4.297 1 96.12 94 PHE A N 1
ATOM 760 C CA . PHE A 1 94 ? 15.914 -10.711 -4.148 1 96.12 94 PHE A CA 1
ATOM 761 C C . PHE A 1 94 ? 15.898 -9.219 -3.822 1 96.12 94 PHE A C 1
ATOM 763 O O . PHE A 1 94 ? 16.922 -8.539 -3.953 1 96.12 94 PHE A O 1
ATOM 770 N N . GLU A 1 95 ? 14.766 -8.672 -3.459 1 92.88 95 GLU A N 1
ATOM 771 C CA . GLU A 1 95 ? 14.719 -7.242 -3.176 1 92.88 95 GLU A CA 1
ATOM 772 C C . GLU A 1 95 ? 14.273 -6.977 -1.741 1 92.88 95 GLU A C 1
ATOM 774 O O . GLU A 1 95 ? 14.172 -5.824 -1.32 1 92.88 95 GLU A O 1
ATOM 779 N N . CYS A 1 96 ? 14.016 -7.957 -1.001 1 88.69 96 CYS A N 1
ATOM 780 C CA . CYS A 1 96 ? 13.453 -7.797 0.334 1 88.69 96 CYS A CA 1
ATOM 781 C C . CYS A 1 96 ? 14.375 -6.973 1.223 1 88.69 96 CYS A C 1
ATOM 783 O O . CYS A 1 96 ? 13.93 -6.035 1.89 1 88.69 96 CYS A O 1
ATOM 785 N N . HIS A 1 97 ? 15.633 -7.219 1.185 1 89.69 97 HIS A N 1
ATOM 786 C CA . HIS A 1 97 ? 16.578 -6.504 2.041 1 89.69 97 HIS A CA 1
ATOM 787 C C . HIS A 1 97 ? 16.812 -5.086 1.537 1 89.69 97 HIS A C 1
ATOM 789 O O . HIS A 1 97 ? 17 -4.164 2.334 1 89.69 97 HIS A O 1
ATOM 795 N N . LEU A 1 98 ? 16.812 -4.906 0.262 1 88.56 98 LEU A N 1
ATOM 796 C CA . LEU A 1 98 ? 16.969 -3.58 -0.324 1 88.56 98 LEU A CA 1
ATOM 797 C C . LEU A 1 98 ? 15.805 -2.676 0.085 1 88.56 98 LEU A C 1
ATOM 799 O O . LEU A 1 98 ? 16.016 -1.546 0.53 1 88.56 98 LEU A O 1
ATOM 803 N N . LYS A 1 99 ? 14.656 -3.188 -0.099 1 80.38 99 LYS A N 1
ATOM 804 C CA . LYS A 1 99 ? 13.445 -2.432 0.211 1 80.38 99 LYS A CA 1
ATOM 805 C C . LYS A 1 99 ? 13.438 -1.986 1.671 1 80.38 99 LYS A C 1
ATOM 807 O O . LYS A 1 99 ? 13.031 -0.864 1.98 1 80.38 99 LYS A O 1
ATOM 812 N N . CYS A 1 100 ? 13.969 -2.701 2.498 1 76.38 100 CYS A N 1
ATOM 813 C CA . CYS A 1 100 ? 13.953 -2.43 3.932 1 76.38 100 CYS A CA 1
ATOM 814 C C . CYS A 1 100 ? 15.047 -1.438 4.309 1 76.38 100 CYS A C 1
ATOM 816 O O . CYS A 1 100 ? 14.914 -0.7 5.285 1 76.38 100 CYS A O 1
ATOM 818 N N . ALA A 1 101 ? 15.992 -1.332 3.479 1 76.44 101 ALA A N 1
ATOM 819 C CA . ALA A 1 101 ? 17.188 -0.57 3.857 1 76.44 101 ALA A CA 1
ATOM 820 C C . ALA A 1 101 ? 17.188 0.807 3.199 1 76.44 101 ALA A C 1
ATOM 822 O O . ALA A 1 101 ? 17.891 1.712 3.641 1 76.44 101 ALA A O 1
ATOM 823 N N . THR A 1 102 ? 16.375 0.955 2.221 1 81.12 102 THR A N 1
ATOM 824 C CA . THR A 1 102 ? 16.516 2.158 1.409 1 81.12 102 THR A CA 1
ATOM 825 C C . THR A 1 102 ? 15.68 3.299 1.98 1 81.12 102 THR A C 1
ATOM 827 O O . THR A 1 102 ? 14.477 3.393 1.71 1 81.12 102 THR A O 1
ATOM 830 N N . ARG A 1 103 ? 16.312 4.137 2.709 1 86.62 103 ARG A N 1
ATOM 831 C CA . ARG A 1 103 ? 15.812 5.383 3.287 1 86.62 103 ARG A CA 1
ATOM 832 C C . ARG A 1 103 ? 16.844 6.5 3.139 1 86.62 103 ARG A C 1
ATOM 834 O O . ARG A 1 103 ? 18.031 6.238 2.961 1 86.62 103 ARG A O 1
ATOM 841 N N . MET A 1 104 ? 16.328 7.68 3.205 1 87.75 104 MET A N 1
ATOM 842 C CA . MET A 1 104 ? 17.234 8.805 3 1 87.75 104 MET A CA 1
ATOM 843 C C . MET A 1 104 ? 18.328 8.828 4.066 1 87.75 104 MET A C 1
ATOM 845 O O . MET A 1 104 ? 19.469 9.227 3.795 1 87.75 104 MET A O 1
ATOM 849 N N . ASP A 1 105 ? 18 8.328 5.25 1 88.44 105 ASP A N 1
ATOM 850 C CA . ASP A 1 105 ? 18.969 8.273 6.34 1 88.44 105 ASP A CA 1
ATOM 851 C C . ASP A 1 105 ? 20.141 7.367 5.988 1 88.44 105 ASP A C 1
ATOM 853 O O . ASP A 1 105 ? 21.234 7.508 6.551 1 88.44 105 ASP A O 1
ATOM 857 N N . ASN A 1 106 ? 19.922 6.477 5.035 1 90.44 106 ASN A N 1
ATOM 858 C CA . ASN A 1 106 ? 20.938 5.488 4.68 1 90.44 106 ASN A CA 1
ATOM 859 C C . ASN A 1 106 ? 21.672 5.883 3.404 1 90.44 106 ASN A C 1
ATOM 861 O O . ASN A 1 106 ? 22.516 5.125 2.91 1 90.44 106 ASN A O 1
ATOM 865 N N . ILE A 1 107 ? 21.406 7.039 2.869 1 91.19 107 ILE A N 1
ATOM 866 C CA . ILE A 1 107 ? 22.016 7.465 1.616 1 91.19 107 ILE A CA 1
ATOM 867 C C . ILE A 1 107 ? 23.25 8.312 1.908 1 91.19 107 ILE A C 1
ATOM 869 O O . ILE A 1 107 ? 23.219 9.188 2.779 1 91.19 107 ILE A O 1
ATOM 873 N N . ARG A 1 108 ? 24.344 8.062 1.238 1 90.75 108 ARG A N 1
ATOM 874 C CA . ARG A 1 108 ? 25.562 8.844 1.307 1 90.75 108 ARG A CA 1
ATOM 875 C C . ARG A 1 108 ? 26.109 9.148 -0.089 1 90.75 108 ARG A C 1
ATOM 877 O O . ARG A 1 108 ? 25.969 8.336 -1.004 1 90.75 108 ARG A O 1
ATOM 884 N N . LEU A 1 109 ? 26.594 10.305 -0.143 1 90.5 109 LEU A N 1
ATOM 885 C CA . LEU A 1 109 ? 27.25 10.688 -1.386 1 90.5 109 LEU A CA 1
ATOM 886 C C . LEU A 1 109 ? 28.766 10.477 -1.282 1 90.5 109 LEU A C 1
ATOM 888 O O . LEU A 1 109 ? 29.438 11.141 -0.489 1 90.5 109 LEU A O 1
ATOM 892 N N . VAL A 1 110 ? 29.281 9.508 -1.998 1 89.25 110 VAL A N 1
ATOM 893 C CA . VAL A 1 110 ? 30.703 9.195 -1.994 1 89.25 110 VAL A CA 1
ATOM 894 C C . VAL A 1 110 ? 31.25 9.305 -3.412 1 89.25 110 VAL A C 1
ATOM 896 O O . VAL A 1 110 ? 30.844 8.562 -4.305 1 89.25 110 VAL A O 1
ATOM 899 N N . ASP A 1 111 ? 32.219 10.148 -3.615 1 87.69 111 ASP A N 1
ATOM 900 C CA . ASP A 1 111 ? 32.875 10.336 -4.91 1 87.69 111 ASP A CA 1
ATOM 901 C C . ASP A 1 111 ? 31.844 10.562 -6.012 1 87.69 111 ASP A C 1
ATOM 903 O O . ASP A 1 111 ? 31.906 9.922 -7.062 1 87.69 111 ASP A O 1
ATOM 907 N N . GLY A 1 112 ? 30.828 11.281 -5.691 1 85.44 112 GLY A N 1
ATOM 908 C CA . GLY A 1 112 ? 29.812 11.656 -6.664 1 85.44 112 GLY A CA 1
ATOM 909 C C . GLY A 1 112 ? 28.797 10.57 -6.906 1 85.44 112 GLY A C 1
ATOM 910 O O . GLY A 1 112 ? 27.891 10.727 -7.738 1 85.44 112 GLY A O 1
ATOM 911 N N . ARG A 1 113 ? 28.938 9.477 -6.246 1 90.25 113 ARG A N 1
ATOM 912 C CA . ARG A 1 113 ? 28 8.367 -6.41 1 90.25 113 ARG A CA 1
ATOM 913 C C . ARG A 1 113 ? 27.062 8.258 -5.207 1 90.25 113 ARG A C 1
ATOM 915 O O . ARG A 1 113 ? 27.469 8.562 -4.082 1 90.25 113 ARG A O 1
ATOM 922 N N . VAL A 1 114 ? 25.844 7.824 -5.512 1 91.06 114 VAL A N 1
ATOM 923 C CA . VAL A 1 114 ? 24.875 7.566 -4.445 1 91.06 114 VAL A CA 1
ATOM 924 C C . VAL A 1 114 ? 25.109 6.176 -3.861 1 91.06 114 VAL A C 1
ATOM 926 O O . VAL A 1 114 ? 24.969 5.168 -4.559 1 91.06 114 VAL A O 1
ATOM 929 N N . THR A 1 115 ? 25.516 6.168 -2.621 1 91.81 115 THR A N 1
ATOM 930 C CA . THR A 1 115 ? 25.844 4.906 -1.962 1 91.81 115 THR A CA 1
ATOM 931 C C . THR A 1 115 ? 24.938 4.68 -0.757 1 91.81 115 THR A C 1
ATOM 933 O O . THR A 1 115 ? 24.359 5.629 -0.216 1 91.81 115 THR A O 1
ATOM 936 N N . LEU A 1 116 ? 24.781 3.408 -0.422 1 91.06 116 LEU A N 1
ATOM 937 C CA . LEU A 1 116 ? 24 3.059 0.761 1 91.06 116 LEU A CA 1
ATOM 938 C C . LEU A 1 116 ? 24.906 2.811 1.958 1 91.06 116 LEU A C 1
ATOM 940 O O . LEU A 1 116 ? 25.875 2.049 1.862 1 91.06 116 LEU A O 1
ATOM 944 N N . ASN A 1 117 ? 24.594 3.561 2.975 1 90.88 117 ASN A N 1
ATOM 945 C CA . ASN A 1 117 ? 25.281 3.34 4.242 1 90.88 117 ASN A CA 1
ATOM 946 C C . ASN A 1 117 ? 24.5 2.391 5.145 1 90.88 117 ASN A C 1
ATOM 948 O O . ASN A 1 117 ? 23.609 2.82 5.883 1 90.88 117 ASN A O 1
ATOM 952 N N . LEU A 1 118 ? 24.906 1.121 5.164 1 91.44 118 LEU A N 1
ATOM 953 C CA . LEU A 1 118 ? 24.156 0.067 5.844 1 91.44 118 LEU A CA 1
ATOM 954 C C . LEU A 1 118 ? 25 -0.59 6.926 1 91.44 118 LEU A C 1
ATOM 956 O O . LEU A 1 118 ? 26.234 -0.541 6.875 1 91.44 118 LEU A O 1
ATOM 960 N N . SER A 1 119 ? 24.281 -1.112 7.926 1 91.75 119 SER A N 1
ATOM 961 C CA . SER A 1 119 ? 24.984 -1.986 8.859 1 91.75 119 SER A CA 1
ATOM 962 C C . SER A 1 119 ? 25.688 -3.127 8.125 1 91.75 119 SER A C 1
ATOM 964 O O . SER A 1 119 ? 25.344 -3.436 6.98 1 91.75 119 SER A O 1
ATOM 966 N N . GLN A 1 120 ? 26.641 -3.672 8.773 1 91.94 120 GLN A N 1
ATOM 967 C CA . GLN A 1 120 ? 27.375 -4.77 8.156 1 91.94 120 GLN A CA 1
ATOM 968 C C . GLN A 1 120 ? 26.438 -5.914 7.777 1 91.94 120 GLN A C 1
ATOM 970 O O . GLN A 1 120 ? 26.547 -6.469 6.68 1 91.94 120 GLN A O 1
ATOM 975 N N . HIS A 1 121 ? 25.578 -6.215 8.617 1 92.06 121 HIS A N 1
ATOM 976 C CA . HIS A 1 121 ? 24.625 -7.297 8.375 1 92.06 121 HIS A CA 1
ATOM 977 C C . HIS A 1 121 ? 23.734 -6.992 7.18 1 92.06 121 HIS A C 1
ATOM 979 O O . HIS A 1 121 ? 23.562 -7.836 6.293 1 92.06 121 HIS A O 1
ATOM 985 N N . ASP A 1 122 ? 23.203 -5.797 7.094 1 91.44 122 ASP A N 1
ATOM 986 C CA . ASP A 1 122 ? 22.328 -5.398 5.996 1 91.44 122 ASP A CA 1
ATOM 987 C C . ASP A 1 122 ? 23.094 -5.301 4.684 1 91.44 122 ASP A C 1
ATOM 989 O O . ASP A 1 122 ? 22.578 -5.645 3.623 1 91.44 122 ASP A O 1
ATOM 993 N N . HIS A 1 123 ? 24.266 -4.844 4.867 1 93.12 123 HIS A N 1
ATOM 994 C CA . HIS A 1 123 ? 25.125 -4.727 3.689 1 93.12 123 HIS A CA 1
ATOM 995 C C . HIS A 1 123 ? 25.375 -6.094 3.057 1 93.12 123 HIS A C 1
ATOM 997 O O . HIS A 1 123 ? 25.203 -6.262 1.847 1 93.12 123 HIS A O 1
ATOM 1003 N N . GLU A 1 124 ? 25.719 -7.031 3.861 1 94.44 124 GLU A N 1
ATOM 1004 C CA . GLU A 1 124 ? 25.969 -8.383 3.367 1 94.44 124 GLU A CA 1
ATOM 1005 C C . GLU A 1 124 ? 24.719 -8.984 2.746 1 94.44 124 GLU A C 1
ATOM 1007 O O . GLU A 1 124 ? 24.781 -9.641 1.703 1 94.44 124 GLU A O 1
ATOM 1012 N N . ALA A 1 125 ? 23.641 -8.758 3.301 1 93.06 125 ALA A N 1
ATOM 1013 C CA . ALA A 1 125 ? 22.375 -9.281 2.797 1 93.06 125 ALA A CA 1
ATOM 1014 C C . ALA A 1 125 ? 22.047 -8.695 1.43 1 93.06 125 ALA A C 1
ATOM 1016 O O . ALA A 1 125 ? 21.656 -9.414 0.509 1 93.06 125 ALA A O 1
ATOM 1017 N N . VAL A 1 126 ? 22.203 -7.406 1.286 1 93.62 126 VAL A N 1
ATOM 1018 C CA . VAL A 1 126 ? 21.891 -6.727 0.034 1 93.62 126 VAL A CA 1
ATOM 1019 C C . VAL A 1 126 ? 22.859 -7.172 -1.055 1 93.62 126 VAL A C 1
ATOM 1021 O O . VAL A 1 126 ? 22.469 -7.387 -2.203 1 93.62 126 VAL A O 1
ATOM 1024 N N . VAL A 1 127 ? 24.094 -7.344 -0.687 1 94.12 127 VAL A N 1
ATOM 1025 C CA . VAL A 1 127 ? 25.109 -7.789 -1.636 1 94.12 127 VAL A CA 1
ATOM 1026 C C . VAL A 1 127 ? 24.766 -9.188 -2.143 1 94.12 127 VAL A C 1
ATOM 1028 O O . VAL A 1 127 ? 24.812 -9.453 -3.346 1 94.12 127 VAL A O 1
ATOM 1031 N N . ASN A 1 128 ? 24.422 -10.031 -1.214 1 94.5 128 ASN A N 1
ATOM 1032 C CA . ASN A 1 128 ? 24.047 -11.391 -1.59 1 94.5 128 ASN A CA 1
ATOM 1033 C C . ASN A 1 128 ? 22.828 -11.398 -2.494 1 94.5 128 ASN A C 1
ATOM 1035 O O . ASN A 1 128 ? 22.766 -12.148 -3.475 1 94.5 128 ASN A O 1
ATOM 1039 N N . ASP A 1 129 ? 21.844 -10.586 -2.195 1 94.38 129 ASP A N 1
ATOM 1040 C CA . ASP A 1 129 ? 20.656 -10.469 -3.02 1 94.38 129 ASP A CA 1
ATOM 1041 C C . ASP A 1 129 ? 21 -9.969 -4.422 1 94.38 129 ASP A C 1
ATOM 1043 O O . ASP A 1 129 ? 20.469 -10.477 -5.414 1 94.38 129 ASP A O 1
ATOM 1047 N N . ALA A 1 130 ? 21.859 -9.023 -4.43 1 92.81 130 ALA A N 1
ATOM 1048 C CA . ALA A 1 130 ? 22.25 -8.445 -5.711 1 92.81 130 ALA A CA 1
ATOM 1049 C C . ALA A 1 130 ? 22.938 -9.477 -6.59 1 92.81 130 ALA A C 1
ATOM 1051 O O . ALA A 1 130 ? 22.672 -9.562 -7.793 1 92.81 130 ALA A O 1
ATOM 1052 N N . LYS A 1 131 ? 23.828 -10.219 -6.027 1 94 131 LYS A N 1
ATOM 1053 C CA . LYS A 1 131 ? 24.531 -11.266 -6.762 1 94 131 LYS A CA 1
ATOM 1054 C C . LYS A 1 131 ? 23.547 -12.32 -7.281 1 94 131 LYS A C 1
ATOM 1056 O O . LYS A 1 131 ? 23.625 -12.727 -8.438 1 94 131 LYS A O 1
ATOM 1061 N N . SER A 1 132 ? 22.688 -12.695 -6.43 1 95.12 132 SER A N 1
ATOM 1062 C CA . SER A 1 132 ? 21.688 -13.68 -6.82 1 95.12 132 SER A CA 1
ATOM 1063 C C . SER A 1 132 ? 20.781 -13.141 -7.93 1 95.12 132 SER A C 1
ATOM 1065 O O . SER A 1 132 ? 20.484 -13.852 -8.891 1 95.12 132 SER A O 1
ATOM 1067 N N . TYR A 1 133 ? 20.391 -11.961 -7.84 1 94.62 133 TYR A N 1
ATOM 1068 C CA . TYR A 1 133 ? 19.547 -11.352 -8.859 1 94.62 133 TYR A CA 1
ATOM 1069 C C . TYR A 1 133 ? 20.234 -11.367 -10.219 1 94.62 133 TYR A C 1
ATOM 1071 O O . TYR A 1 133 ? 19.641 -11.742 -11.227 1 94.62 133 TYR A O 1
ATOM 1079 N N . GLU A 1 134 ? 21.453 -10.992 -10.188 1 92.81 134 GLU A N 1
ATOM 1080 C CA . GLU A 1 134 ? 22.203 -10.961 -11.445 1 92.81 134 GLU A CA 1
ATOM 1081 C C . GLU A 1 134 ? 22.344 -12.352 -12.039 1 92.81 134 GLU A C 1
ATOM 1083 O O . GLU A 1 134 ? 22.25 -12.523 -13.258 1 92.81 134 GLU A O 1
ATOM 1088 N N . GLN A 1 135 ? 22.531 -13.25 -11.195 1 94.88 135 GLN A N 1
ATOM 1089 C CA . GLN A 1 135 ? 22.734 -14.617 -11.641 1 94.88 135 GLN A CA 1
ATOM 1090 C C . GLN A 1 135 ? 21.469 -15.203 -12.25 1 94.88 135 GLN A C 1
ATOM 1092 O O . GLN A 1 135 ? 21.516 -15.969 -13.211 1 94.88 135 GLN A O 1
ATOM 1097 N N . PHE A 1 136 ? 20.297 -14.805 -11.719 1 95.12 136 PHE A N 1
ATOM 1098 C CA . PHE A 1 136 ? 19.109 -15.578 -12.062 1 95.12 136 PHE A CA 1
ATOM 1099 C C . P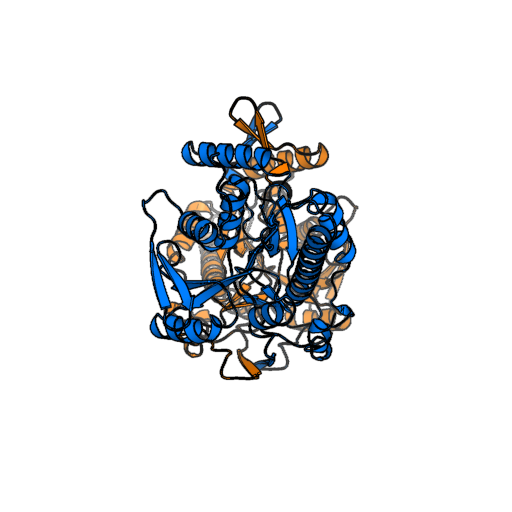HE A 1 136 ? 18.078 -14.695 -12.773 1 95.12 136 PHE A C 1
ATOM 1101 O O . PHE A 1 136 ? 17.016 -15.172 -13.156 1 95.12 136 PHE A O 1
ATOM 1108 N N . ARG A 1 137 ? 18.344 -13.469 -13.047 1 93.5 137 ARG A N 1
ATOM 1109 C CA . ARG A 1 137 ? 17.375 -12.523 -13.57 1 93.5 137 ARG A CA 1
ATOM 1110 C C . ARG A 1 137 ? 16.891 -12.953 -14.953 1 93.5 137 ARG A C 1
ATOM 1112 O O . ARG A 1 137 ? 15.758 -12.648 -15.344 1 93.5 137 ARG A O 1
ATOM 1119 N N . LYS A 1 138 ? 17.672 -13.617 -15.727 1 93.19 138 LYS A N 1
ATOM 1120 C CA . LYS A 1 138 ? 17.281 -14.023 -17.078 1 93.19 138 LYS A CA 1
ATOM 1121 C C . LYS A 1 138 ? 16.172 -15.062 -17.047 1 93.19 138 LYS A C 1
ATOM 1123 O O . LYS A 1 138 ? 15.438 -15.227 -18.016 1 93.19 138 LYS A O 1
ATOM 1128 N N . ASN A 1 139 ? 16.062 -15.773 -15.93 1 94.81 139 ASN A N 1
ATOM 1129 C CA . ASN A 1 139 ? 15.047 -16.812 -15.773 1 94.81 139 ASN A CA 1
ATOM 1130 C C . ASN A 1 139 ? 13.789 -16.281 -15.102 1 94.81 139 ASN A C 1
ATOM 1132 O O . ASN A 1 139 ? 12.859 -17.031 -14.828 1 94.81 139 ASN A O 1
ATOM 1136 N N . LEU A 1 140 ? 13.727 -14.953 -14.898 1 96.69 140 LEU A N 1
ATOM 1137 C CA . LEU A 1 140 ? 12.641 -14.344 -14.133 1 96.69 140 LEU A CA 1
ATOM 1138 C C . LEU A 1 140 ? 11.859 -13.359 -14.992 1 96.69 140 LEU A C 1
ATOM 1140 O O . LEU A 1 140 ? 12.438 -12.453 -15.594 1 96.69 140 LEU A O 1
ATOM 1144 N N . LEU A 1 141 ? 10.594 -13.57 -15.109 1 97.44 141 LEU A N 1
ATOM 1145 C CA . LEU A 1 141 ? 9.695 -12.594 -15.719 1 97.44 141 LEU A CA 1
ATOM 1146 C C . LEU A 1 141 ? 8.656 -12.109 -14.711 1 97.44 141 LEU A C 1
ATOM 1148 O O . LEU A 1 141 ? 7.836 -12.891 -14.234 1 97.44 141 LEU A O 1
ATOM 1152 N N . CYS A 1 142 ? 8.711 -10.828 -14.445 1 97.5 142 CYS A N 1
ATOM 1153 C CA . CYS A 1 142 ? 7.785 -10.234 -13.484 1 97.5 142 CYS A CA 1
ATOM 1154 C C . CYS A 1 142 ? 6.625 -9.555 -14.195 1 97.5 142 CYS A C 1
ATOM 1156 O O . CYS A 1 142 ? 6.836 -8.758 -15.109 1 97.5 142 CYS A O 1
ATOM 1158 N N . ILE A 1 143 ? 5.457 -9.875 -13.805 1 98.31 143 ILE A N 1
ATOM 1159 C CA . ILE A 1 143 ? 4.223 -9.258 -14.281 1 98.31 143 ILE A CA 1
ATOM 1160 C C . ILE A 1 143 ? 3.436 -8.703 -13.094 1 98.31 143 ILE A C 1
ATOM 1162 O O . ILE A 1 143 ? 3.191 -9.414 -12.117 1 98.31 143 ILE A O 1
ATOM 1166 N N . SER A 1 144 ? 3.039 -7.477 -13.172 1 97.81 144 SER A N 1
ATOM 1167 C CA . SER A 1 144 ? 2.393 -6.855 -12.023 1 97.81 144 SER A CA 1
ATOM 1168 C C . SER A 1 144 ? 0.885 -6.742 -12.234 1 97.81 144 SER A C 1
ATOM 1170 O O . SER A 1 144 ? 0.422 -6.559 -13.359 1 97.81 144 SER A O 1
ATOM 1172 N N . PHE A 1 145 ? 0.143 -6.902 -11.156 1 97.94 145 PHE A N 1
ATOM 1173 C CA . PHE A 1 145 ? -1.284 -6.609 -11.102 1 97.94 145 PHE A CA 1
ATOM 1174 C C . PHE A 1 145 ? -1.606 -5.711 -9.914 1 97.94 145 PHE A C 1
ATOM 1176 O O . PHE A 1 145 ? -0.751 -5.473 -9.055 1 97.94 145 PHE A O 1
ATOM 1183 N N . GLU A 1 146 ? -2.812 -5.164 -9.914 1 94.88 146 GLU A N 1
ATOM 1184 C CA . GLU A 1 146 ? -3.266 -4.391 -8.766 1 94.88 146 GLU A CA 1
ATOM 1185 C C . GLU A 1 146 ? -4.641 -4.855 -8.289 1 94.88 146 GLU A C 1
ATOM 1187 O O . GLU A 1 146 ? -4.805 -5.258 -7.137 1 94.88 146 GLU A O 1
ATOM 1192 N N . SER A 1 147 ? -5.574 -4.867 -9.195 1 96.56 147 SER A N 1
ATOM 1193 C CA . SER A 1 147 ? -6.938 -5.219 -8.805 1 96.56 147 SER A CA 1
ATOM 1194 C C . SER A 1 147 ? -7.18 -6.719 -8.93 1 96.56 147 SER A C 1
ATOM 1196 O O . SER A 1 147 ? -6.402 -7.426 -9.578 1 96.56 147 SER A O 1
ATOM 1198 N N . ILE A 1 148 ? -8.211 -7.152 -8.367 1 97.31 148 ILE A N 1
ATOM 1199 C CA . ILE A 1 148 ? -8.625 -8.547 -8.5 1 97.31 148 ILE A CA 1
ATOM 1200 C C . ILE A 1 148 ? -8.938 -8.859 -9.961 1 97.31 148 ILE A C 1
ATOM 1202 O O . ILE A 1 148 ? -8.742 -9.992 -10.414 1 97.31 148 ILE A O 1
ATOM 1206 N N . PHE A 1 149 ? -9.312 -7.863 -10.727 1 96.81 149 PHE A N 1
ATOM 1207 C CA . PHE A 1 149 ? -9.617 -8.047 -12.141 1 96.81 149 PHE A CA 1
ATOM 1208 C C . PHE A 1 149 ? -8.344 -8.305 -12.93 1 96.81 149 PHE A C 1
ATOM 1210 O O . PHE A 1 149 ? -8.273 -9.25 -13.727 1 96.81 149 PHE A O 1
ATOM 1217 N N . ASP A 1 150 ? -7.332 -7.445 -12.648 1 97.62 150 ASP A N 1
ATOM 1218 C CA . ASP A 1 150 ? -6.023 -7.695 -13.242 1 97.62 150 ASP A CA 1
ATOM 1219 C C . ASP A 1 150 ? -5.57 -9.133 -12.992 1 97.62 150 ASP A C 1
ATOM 1221 O O . ASP A 1 150 ? -5.203 -9.844 -13.922 1 97.62 150 ASP A O 1
ATOM 1225 N N . TYR A 1 151 ? -5.652 -9.43 -11.781 1 98.38 151 TYR A N 1
ATOM 1226 C CA . TYR A 1 151 ? -5.203 -10.742 -11.328 1 98.38 151 TYR A CA 1
ATOM 1227 C C . TYR A 1 151 ? -5.898 -11.852 -12.109 1 98.38 151 TYR A C 1
ATOM 1229 O O . TYR A 1 151 ? -5.242 -12.75 -12.648 1 98.38 151 TYR A O 1
ATOM 1237 N N . GLY A 1 152 ? -7.195 -11.781 -12.156 1 98.19 152 GLY A N 1
ATOM 1238 C CA . GLY A 1 152 ? -7.969 -12.805 -12.844 1 98.19 152 GLY A CA 1
ATOM 1239 C C . GLY A 1 152 ? -7.609 -12.938 -14.312 1 98.19 152 GLY A C 1
ATOM 1240 O O . GLY A 1 152 ? -7.398 -14.047 -14.805 1 98.19 152 GLY A O 1
ATOM 1241 N N . PHE A 1 153 ? -7.512 -11.852 -14.984 1 98.25 153 PHE A N 1
ATOM 1242 C CA . PHE A 1 153 ? -7.207 -11.859 -16.406 1 98.25 153 PHE A CA 1
ATOM 1243 C C . PHE A 1 153 ? -5.812 -12.422 -16.672 1 98.25 153 PHE A C 1
ATOM 1245 O O . PHE A 1 153 ? -5.641 -13.297 -17.516 1 98.25 153 PHE A O 1
ATOM 1252 N N . TYR A 1 154 ? -4.84 -11.953 -15.922 1 98.69 154 TYR A N 1
ATOM 1253 C CA . TYR A 1 154 ? -3.475 -12.438 -16.125 1 98.69 154 TYR A CA 1
ATOM 1254 C C . TYR A 1 154 ? -3.365 -13.922 -15.797 1 98.69 154 TYR A C 1
ATOM 1256 O O . TYR A 1 154 ? -2.801 -14.688 -16.578 1 98.69 154 TYR A O 1
ATOM 1264 N N . LEU A 1 155 ? -3.912 -14.297 -14.68 1 98.69 155 LEU A N 1
ATOM 1265 C CA . LEU A 1 155 ? -3.785 -15.68 -14.234 1 98.69 155 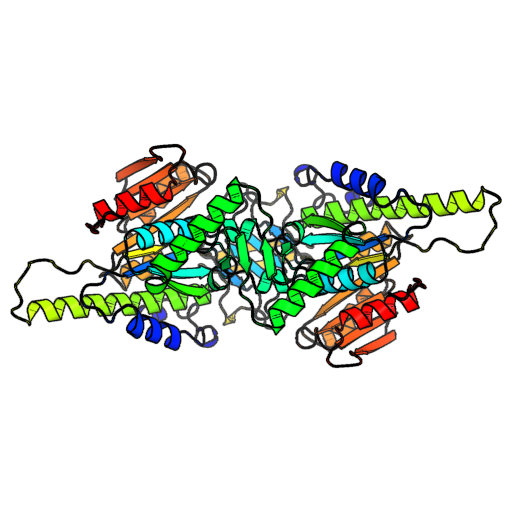LEU A CA 1
ATOM 1266 C C . LEU A 1 155 ? -4.367 -16.641 -15.258 1 98.69 155 LEU A C 1
ATOM 1268 O O . LEU A 1 155 ? -3.701 -17.594 -15.68 1 98.69 155 LEU A O 1
ATOM 1272 N N . THR A 1 156 ? -5.605 -16.406 -15.703 1 98.19 156 THR A N 1
ATOM 1273 C CA . THR A 1 156 ? -6.285 -17.328 -16.609 1 98.19 156 THR A CA 1
ATOM 1274 C C . THR A 1 156 ? -5.578 -17.375 -17.969 1 98.19 156 THR A C 1
ATOM 1276 O O . THR A 1 156 ? -5.391 -18.438 -18.531 1 98.19 156 THR A O 1
ATOM 1279 N N . ALA A 1 157 ? -5.176 -16.203 -18.406 1 98.25 157 ALA A N 1
ATOM 1280 C CA . ALA A 1 157 ? -4.523 -16.141 -19.719 1 98.25 157 ALA A CA 1
ATOM 1281 C C . ALA A 1 157 ? -3.178 -16.859 -19.688 1 98.25 157 ALA A C 1
ATOM 1283 O O . ALA A 1 157 ? -2.854 -17.609 -20.609 1 98.25 157 ALA A O 1
ATOM 1284 N N . ILE A 1 158 ? -2.393 -16.656 -18.656 1 98.56 158 ILE A N 1
ATOM 1285 C CA . ILE A 1 158 ? -1.077 -17.281 -18.547 1 98.56 158 ILE A CA 1
ATOM 1286 C C . ILE A 1 158 ? -1.234 -18.797 -18.359 1 98.56 158 ILE A C 1
ATOM 1288 O O . ILE A 1 158 ? -0.522 -19.578 -19 1 98.56 158 ILE A O 1
ATOM 1292 N N . CYS A 1 159 ? -2.164 -19.188 -17.531 1 98.38 159 CYS A N 1
ATOM 1293 C CA . CYS A 1 159 ? -2.42 -20.625 -17.344 1 98.38 159 CYS A CA 1
ATOM 1294 C C . CYS A 1 159 ? -2.838 -21.281 -18.656 1 98.38 159 CYS A C 1
ATOM 1296 O O . CYS A 1 159 ? -2.418 -22.391 -18.953 1 98.38 159 CYS A O 1
ATOM 1298 N N . ASN A 1 160 ? -3.691 -20.578 -19.375 1 97.81 160 ASN A N 1
ATOM 1299 C CA . ASN A 1 160 ? -4.098 -21.125 -20.672 1 97.81 160 ASN A CA 1
ATOM 1300 C C . ASN A 1 160 ? -2.902 -21.312 -21.594 1 97.81 160 ASN A C 1
ATOM 1302 O O . ASN A 1 160 ? -2.777 -22.359 -22.25 1 97.81 160 ASN A O 1
ATOM 1306 N N . LEU A 1 161 ? -2.07 -20.344 -21.672 1 97 161 LEU A N 1
ATOM 1307 C CA . LEU A 1 161 ? -0.868 -20.406 -22.484 1 97 161 LEU A CA 1
ATOM 1308 C C . LEU A 1 161 ? 0.001 -21.594 -22.078 1 97 161 LEU A C 1
ATOM 1310 O O . LEU A 1 161 ? 0.453 -22.359 -22.938 1 97 161 LEU A O 1
ATOM 1314 N N . LEU A 1 162 ? 0.203 -21.797 -20.797 1 96.81 162 LEU A N 1
ATOM 1315 C CA . LEU A 1 162 ? 1.049 -22.875 -20.297 1 96.81 162 LEU A CA 1
ATOM 1316 C C . LEU A 1 162 ? 0.403 -24.234 -20.516 1 96.81 162 LEU A C 1
ATOM 1318 O O . LEU A 1 162 ? 1.091 -25.203 -20.844 1 96.81 162 LEU A O 1
ATOM 1322 N N . ASN A 1 163 ? -0.906 -24.266 -20.312 1 96.31 163 ASN A N 1
ATOM 1323 C CA . ASN A 1 163 ? -1.656 -25.484 -20.562 1 96.31 163 ASN A CA 1
ATOM 1324 C C . ASN A 1 163 ? -1.524 -25.938 -22.016 1 96.31 163 ASN A C 1
ATOM 1326 O O . ASN A 1 163 ? -1.258 -27.109 -22.281 1 96.31 163 ASN A O 1
ATOM 1330 N N . GLU A 1 164 ? -1.675 -25.031 -22.906 1 94.25 164 GLU A N 1
ATOM 1331 C CA . GLU A 1 164 ? -1.565 -25.312 -24.328 1 94.25 164 GLU A CA 1
ATOM 1332 C C . GLU A 1 164 ? -0.14 -25.719 -24.703 1 94.25 164 GLU A C 1
ATOM 1334 O O . GLU A 1 164 ? 0.065 -26.578 -25.562 1 94.25 164 GLU A O 1
ATOM 1339 N N . ASP A 1 165 ? 0.793 -25.062 -24.141 1 93.5 165 ASP A N 1
ATOM 1340 C CA . ASP A 1 165 ? 2.188 -25.406 -24.406 1 93.5 165 ASP A CA 1
ATOM 1341 C C . ASP A 1 165 ? 2.48 -26.859 -24.031 1 93.5 165 ASP A C 1
ATOM 1343 O O . ASP A 1 165 ? 3.09 -27.594 -24.812 1 93.5 165 ASP A O 1
ATOM 1347 N N . TRP A 1 166 ? 2.059 -27.219 -22.844 1 92.5 166 TRP A N 1
ATOM 1348 C CA . TRP A 1 166 ? 2.303 -28.594 -22.375 1 92.5 166 TRP A CA 1
ATOM 1349 C C . TRP A 1 166 ? 1.61 -29.594 -23.297 1 92.5 166 TRP A C 1
ATOM 1351 O O . TRP A 1 166 ? 2.17 -30.656 -23.594 1 92.5 166 TRP A O 1
ATOM 1361 N N . ARG A 1 167 ? 0.373 -29.312 -23.703 1 91.06 167 ARG A N 1
ATOM 1362 C CA . ARG A 1 167 ? -0.36 -30.188 -24.625 1 91.06 167 ARG A CA 1
ATOM 1363 C C . ARG A 1 167 ? 0.423 -30.406 -25.922 1 91.06 167 ARG A C 1
ATOM 1365 O O . ARG A 1 167 ? 0.525 -31.531 -26.406 1 91.06 167 ARG A O 1
ATOM 1372 N N . ALA A 1 168 ? 0.945 -29.344 -26.375 1 88.5 168 ALA A N 1
ATOM 1373 C CA . ALA A 1 168 ? 1.682 -29.391 -27.641 1 88.5 168 ALA A CA 1
ATOM 1374 C C . ALA A 1 168 ? 2.955 -30.219 -27.5 1 88.5 168 ALA A C 1
ATOM 1376 O O . ALA A 1 168 ? 3.354 -30.922 -28.438 1 88.5 168 ALA A O 1
ATOM 1377 N N . ARG A 1 169 ? 3.539 -30.172 -26.391 1 84.88 169 ARG A N 1
ATOM 1378 C CA . ARG A 1 169 ? 4.777 -30.906 -26.141 1 84.88 169 ARG A CA 1
ATOM 1379 C C . ARG A 1 169 ? 4.52 -32.406 -26.047 1 84.88 169 ARG A C 1
ATOM 1381 O O . ARG A 1 169 ? 5.395 -33.219 -26.359 1 84.88 169 ARG A O 1
ATOM 1388 N N . GLN A 1 170 ? 3.408 -32.781 -25.578 1 81 170 GLN A N 1
ATOM 1389 C CA . GLN A 1 170 ? 3.037 -34.188 -25.484 1 81 170 GLN A CA 1
ATOM 1390 C C . GLN A 1 170 ? 2.814 -34.781 -26.875 1 81 170 GLN A C 1
ATOM 1392 O O . GLN A 1 170 ? 3.205 -35.938 -27.125 1 81 170 GLN A O 1
ATOM 1397 N N . VAL A 1 171 ? 2.184 -34.062 -27.719 1 73.06 171 VAL A N 1
ATOM 1398 C CA . VAL A 1 171 ? 1.869 -34.562 -29.062 1 73.06 171 VAL A CA 1
ATOM 1399 C C . VAL A 1 171 ? 3.154 -34.688 -29.875 1 73.06 171 VAL A C 1
ATOM 1401 O O . VAL A 1 171 ? 3.316 -35.656 -30.625 1 73.06 171 VAL A O 1
ATOM 1404 N N . SER A 1 172 ? 3.967 -33.781 -29.703 1 65.69 172 SER A N 1
ATOM 1405 C CA . SER A 1 172 ? 5.215 -33.812 -30.469 1 65.69 172 SER A CA 1
ATOM 1406 C C . SER A 1 172 ? 6.074 -35 -30.078 1 65.69 172 SER A C 1
ATOM 1408 O O . SER A 1 172 ? 6.75 -35.594 -30.922 1 65.69 172 SER A O 1
ATOM 1410 N N . HIS A 1 173 ? 5.98 -35.312 -28.828 1 62.06 173 HIS A N 1
ATOM 1411 C CA . HIS A 1 173 ? 6.773 -36.438 -28.359 1 62.06 173 HIS A CA 1
ATOM 1412 C C . HIS A 1 173 ? 6.199 -37.75 -28.859 1 62.06 173 HIS A C 1
ATOM 1414 O O . HIS A 1 173 ? 6.938 -38.75 -29.031 1 62.06 173 HIS A O 1
ATOM 1420 N N . THR A 1 174 ? 4.867 -37.844 -29.062 1 58.09 174 THR A N 1
ATOM 1421 C CA . THR A 1 174 ? 4.258 -39.094 -29.562 1 58.09 174 THR A CA 1
ATOM 1422 C C . THR A 1 174 ? 4.562 -39.281 -31.047 1 58.09 174 THR A C 1
ATOM 1424 O O . THR A 1 174 ? 4.66 -40.406 -31.516 1 58.09 174 THR A O 1
ATOM 1427 N N . THR A 1 175 ? 4.645 -38.188 -31.812 1 53.53 175 THR A N 1
ATOM 1428 C CA . THR A 1 175 ? 4.836 -38.312 -33.25 1 53.53 175 THR A CA 1
ATOM 1429 C C . THR A 1 175 ? 6.309 -38.531 -33.594 1 53.53 175 THR A C 1
ATOM 1431 O O . THR A 1 175 ? 6.645 -39.188 -34.562 1 53.53 175 THR A O 1
ATOM 1434 N N . THR A 1 176 ? 7.062 -37.688 -33.062 1 50.59 176 THR A N 1
ATOM 1435 C CA . THR A 1 176 ? 8.469 -37.906 -33.406 1 50.59 176 THR A CA 1
ATOM 1436 C C . THR A 1 176 ? 9.023 -39.094 -32.625 1 50.59 176 THR A C 1
ATOM 1438 O O . THR A 1 176 ? 8.75 -39.25 -31.422 1 50.59 176 THR A O 1
ATOM 1441 N N . ASP A 1 177 ? 9.367 -40.219 -33.344 1 43.94 177 ASP A N 1
ATOM 1442 C CA . ASP A 1 177 ? 10.031 -41.438 -32.906 1 43.94 177 ASP A CA 1
ATOM 1443 C C . ASP A 1 177 ? 11.023 -41.156 -31.781 1 43.94 177 ASP A C 1
ATOM 1445 O O . ASP A 1 177 ? 11.977 -41.906 -31.578 1 43.94 177 ASP A O 1
ATOM 1449 N N . VAL A 1 178 ? 11.211 -39.938 -31.484 1 46.03 178 VAL A N 1
ATOM 1450 C CA . VAL A 1 178 ? 12.312 -39.719 -30.562 1 46.03 178 VAL A CA 1
ATOM 1451 C C . VAL A 1 178 ? 11.969 -40.312 -29.203 1 46.03 178 VAL A C 1
ATOM 1453 O O . VAL A 1 178 ? 11.195 -39.75 -28.438 1 46.03 178 VAL A O 1
ATOM 1456 N N . LYS A 1 179 ? 11.641 -41.469 -29.094 1 43.75 179 LYS A N 1
ATOM 1457 C CA . LYS A 1 179 ? 11.75 -42.375 -27.953 1 43.75 179 LYS A CA 1
ATOM 1458 C C . LYS A 1 179 ? 12.961 -42.031 -27.094 1 43.75 179 LYS A C 1
ATOM 1460 O O . LYS A 1 179 ? 13.414 -42.844 -26.281 1 43.75 179 LYS A O 1
ATOM 1465 N N . THR A 1 180 ? 13.836 -41.219 -27.719 1 41.44 180 THR A N 1
ATOM 1466 C CA . THR A 1 180 ? 15.117 -41.375 -27.047 1 41.44 180 THR A CA 1
ATOM 1467 C C . THR A 1 180 ? 14.938 -41.312 -25.531 1 41.44 180 THR A C 1
ATOM 1469 O O . THR A 1 180 ? 15.312 -42.281 -24.828 1 41.44 180 THR A O 1
ATOM 1472 N N . ASN A 1 181 ? 15.719 -40.344 -24.844 1 45.72 181 ASN A N 1
ATOM 1473 C CA . ASN A 1 181 ? 16.203 -40.562 -23.484 1 45.72 181 ASN A CA 1
ATOM 1474 C C . ASN A 1 181 ? 15.07 -40.562 -22.469 1 45.72 181 ASN A C 1
ATOM 1476 O O . ASN A 1 181 ? 15.312 -40.531 -21.266 1 45.72 181 ASN A O 1
ATOM 1480 N N . GLY A 1 182 ? 13.719 -40.938 -22.75 1 49.72 182 GLY A N 1
ATOM 1481 C CA . GLY A 1 182 ? 12.711 -41.281 -21.766 1 49.72 182 GLY A CA 1
ATOM 1482 C C . GLY A 1 182 ? 12.281 -40.125 -20.922 1 49.72 182 GLY A C 1
ATOM 1483 O O . GLY A 1 182 ? 11.641 -40.281 -19.875 1 49.72 182 GLY A O 1
ATOM 1484 N N . VAL A 1 183 ? 12.93 -39 -21.078 1 56.22 183 VAL A N 1
ATOM 1485 C CA . VAL A 1 183 ? 12.594 -38.031 -20.031 1 56.22 183 VAL A CA 1
ATOM 1486 C C . VAL A 1 183 ? 11.359 -37.219 -20.438 1 56.22 183 VAL A C 1
ATOM 1488 O O . VAL A 1 183 ? 11.383 -36.5 -21.438 1 56.22 183 VAL A O 1
ATOM 1491 N N . PHE A 1 184 ? 10.102 -37.625 -20.156 1 62.34 184 PHE A N 1
ATOM 1492 C CA . PHE A 1 184 ? 8.852 -36.906 -20.359 1 62.34 184 PHE A CA 1
ATOM 1493 C C . PHE A 1 184 ? 8.898 -35.531 -19.703 1 62.34 184 PHE A C 1
ATOM 1495 O O . PHE A 1 184 ? 9.398 -35.406 -18.578 1 62.34 184 PHE A O 1
ATOM 1502 N N . PRO A 1 185 ? 8.523 -34.5 -20.547 1 75.81 185 PRO A N 1
ATOM 1503 C CA . PRO A 1 185 ? 8.555 -33.156 -19.953 1 75.81 185 PRO A CA 1
ATOM 1504 C C . PRO A 1 185 ? 7.625 -33.031 -18.75 1 75.81 185 PRO A C 1
ATOM 1506 O O . PRO A 1 185 ? 6.535 -33.594 -18.75 1 75.81 185 PRO A O 1
ATOM 1509 N N . LEU A 1 186 ? 8.07 -32.469 -17.75 1 87 186 LEU A N 1
ATOM 1510 C CA . LEU A 1 186 ? 7.266 -32.219 -16.562 1 87 186 LEU A CA 1
ATOM 1511 C C . LEU A 1 186 ? 6.242 -31.125 -16.828 1 87 186 LEU A C 1
ATOM 1513 O O . LEU A 1 186 ? 6.539 -30.141 -17.516 1 87 186 LEU A O 1
ATOM 1517 N N . PRO A 1 187 ? 5.008 -31.344 -16.375 1 93.56 187 PRO A N 1
ATOM 1518 C CA . PRO A 1 187 ? 4.035 -30.25 -16.453 1 93.56 187 PRO A CA 1
ATOM 1519 C C . PRO A 1 187 ? 4.527 -28.969 -15.789 1 93.56 187 PRO A C 1
ATOM 1521 O O . PRO A 1 187 ? 5.34 -29.031 -14.859 1 93.56 187 PRO A O 1
ATOM 1524 N N . HIS A 1 188 ? 4.074 -27.859 -16.344 1 96.62 188 HIS A N 1
ATOM 1525 C CA . HIS A 1 188 ? 4.328 -26.609 -15.656 1 96.62 188 HIS A CA 1
ATOM 1526 C C . HIS A 1 188 ? 3.688 -26.594 -14.273 1 96.62 188 HIS A C 1
ATOM 1528 O O . HIS A 1 188 ? 2.705 -27.297 -14.031 1 96.62 188 HIS A O 1
ATOM 1534 N N . LEU A 1 189 ? 4.293 -25.891 -13.367 1 98.06 189 LEU A N 1
ATOM 1535 C CA . LEU A 1 189 ? 3.801 -25.797 -11.992 1 98.06 189 LEU A CA 1
ATOM 1536 C C . LEU A 1 189 ? 3.244 -24.406 -11.703 1 98.06 189 LEU A C 1
ATOM 1538 O O . LEU A 1 189 ? 3.895 -23.406 -11.992 1 98.06 189 LEU A O 1
ATOM 1542 N N . VAL A 1 190 ? 2.023 -24.344 -11.203 1 98.69 190 VAL A N 1
ATOM 1543 C CA . VAL A 1 190 ? 1.371 -23.094 -10.805 1 98.69 190 VAL A CA 1
ATOM 1544 C C . VAL A 1 190 ? 1.249 -23.047 -9.281 1 98.69 190 VAL A C 1
ATOM 1546 O O . VAL A 1 190 ? 0.635 -23.922 -8.672 1 98.69 190 VAL A O 1
ATOM 1549 N N . ILE A 1 191 ? 1.874 -22.031 -8.672 1 98.75 191 ILE A N 1
ATOM 1550 C CA . ILE A 1 191 ? 1.826 -21.797 -7.234 1 98.75 191 ILE A CA 1
ATOM 1551 C C . ILE A 1 191 ? 0.97 -20.578 -6.941 1 98.75 191 ILE A C 1
ATOM 1553 O O . ILE A 1 191 ? 1.369 -19.438 -7.234 1 98.75 191 ILE A O 1
ATOM 1557 N N . LEU A 1 192 ? -0.176 -20.781 -6.367 1 98.5 192 LEU A N 1
ATOM 1558 C CA . LEU A 1 192 ? -1.124 -19.719 -6.059 1 98.5 192 LEU A CA 1
ATOM 1559 C C . LEU A 1 192 ? -0.946 -19.234 -4.625 1 98.5 192 LEU A C 1
ATOM 1561 O O . LEU A 1 192 ? -1.649 -19.688 -3.719 1 98.5 192 LEU A O 1
ATOM 1565 N N . SER A 1 193 ? -0.059 -18.234 -4.441 1 98 193 SER A N 1
ATOM 1566 C CA . SER A 1 193 ? 0.237 -17.766 -3.094 1 98 193 SER A CA 1
ATOM 1567 C C . SER A 1 193 ? -0.29 -16.344 -2.877 1 98 193 SER A C 1
ATOM 1569 O O . SER A 1 193 ? -0.127 -15.773 -1.796 1 98 193 SER A O 1
ATOM 1571 N N . ALA A 1 194 ? -0.937 -15.75 -3.848 1 98.12 194 ALA A N 1
ATOM 1572 C CA . ALA A 1 194 ? -1.506 -14.414 -3.688 1 98.12 194 ALA A CA 1
ATOM 1573 C C . ALA A 1 194 ? -2.719 -14.438 -2.762 1 98.12 194 ALA A C 1
ATOM 1575 O O . ALA A 1 194 ? -3.477 -15.414 -2.75 1 98.12 194 ALA A O 1
ATOM 1576 N N . ALA A 1 195 ? -2.875 -13.359 -1.994 1 96.56 195 ALA A N 1
ATOM 1577 C CA . ALA A 1 195 ? -4.098 -13.141 -1.224 1 96.56 195 ALA A CA 1
ATOM 1578 C C . ALA A 1 195 ? -5.184 -12.508 -2.09 1 96.56 195 ALA A C 1
ATOM 1580 O O . ALA A 1 195 ? -5.207 -11.289 -2.279 1 96.56 195 ALA A O 1
ATOM 1581 N N . VAL A 1 196 ? -6.059 -13.391 -2.535 1 96.75 196 VAL A N 1
ATOM 1582 C CA . VAL A 1 196 ? -7.07 -12.953 -3.492 1 96.75 196 VAL A CA 1
ATOM 1583 C C . VAL A 1 196 ? -8.391 -12.703 -2.771 1 96.75 196 VAL A C 1
ATOM 1585 O O . VAL A 1 196 ? -8.836 -13.539 -1.974 1 96.75 196 VAL A O 1
ATOM 1588 N N . SER A 1 197 ? -9.008 -11.609 -3.09 1 94.88 197 SER A N 1
ATOM 1589 C CA . SER A 1 197 ? -10.266 -11.266 -2.439 1 94.88 197 SER A CA 1
ATOM 1590 C C . SER A 1 197 ? -11.344 -12.305 -2.73 1 94.88 197 SER A C 1
ATOM 1592 O O . SER A 1 197 ? -11.461 -12.781 -3.859 1 94.88 197 SER A O 1
ATOM 1594 N N . ASP A 1 198 ? -12.109 -12.555 -1.716 1 91.69 198 ASP A N 1
ATOM 1595 C CA . ASP A 1 198 ? -13.25 -13.461 -1.871 1 91.69 198 ASP A CA 1
ATOM 1596 C C . ASP A 1 198 ? -14.461 -12.727 -2.439 1 91.69 198 ASP A C 1
ATOM 1598 O O . ASP A 1 198 ? -15.406 -13.359 -2.918 1 91.69 198 ASP A O 1
ATOM 1602 N N . PHE A 1 199 ? -14.398 -11.391 -2.395 1 91.94 199 PHE A N 1
ATOM 1603 C CA . PHE A 1 199 ? -15.547 -10.586 -2.779 1 91.94 199 PHE A CA 1
ATOM 1604 C C . PHE A 1 199 ? -15.141 -9.484 -3.752 1 91.94 199 PHE A C 1
ATOM 1606 O O . PHE A 1 199 ? -13.977 -9.078 -3.785 1 91.94 199 PHE A O 1
ATOM 1613 N N . TYR A 1 200 ? -16.062 -9.109 -4.531 1 93.44 200 TYR A N 1
ATOM 1614 C CA . TYR A 1 200 ? -15.836 -7.98 -5.43 1 93.44 200 TYR A CA 1
ATOM 1615 C C . TYR A 1 200 ? -17.156 -7.305 -5.789 1 93.44 200 TYR A C 1
ATOM 1617 O O . TYR A 1 200 ? -18.234 -7.773 -5.395 1 93.44 200 TYR A O 1
ATOM 1625 N N . ILE A 1 201 ? -17.141 -6.199 -6.387 1 91.81 201 ILE A N 1
ATOM 1626 C CA . ILE A 1 201 ? -18.297 -5.516 -6.957 1 91.81 201 ILE A CA 1
ATOM 1627 C C . ILE A 1 201 ? -18.219 -5.559 -8.484 1 91.81 201 ILE A C 1
ATOM 1629 O O . ILE A 1 201 ? -17.234 -5.098 -9.078 1 91.81 201 ILE A O 1
ATOM 1633 N N . PRO A 1 202 ? -19.25 -6.121 -9.062 1 92.44 202 PRO A N 1
ATOM 1634 C CA . PRO A 1 202 ? -19.25 -6.145 -10.523 1 92.44 202 PRO A CA 1
ATOM 1635 C C . PRO A 1 202 ? -19.141 -4.754 -11.141 1 92.44 202 PRO A C 1
ATOM 1637 O O . PRO A 1 202 ? -19.688 -3.789 -10.602 1 92.44 202 PRO A O 1
ATOM 1640 N N . PHE A 1 203 ? -18.5 -4.703 -12.273 1 89.38 203 PHE A N 1
ATOM 1641 C CA . PHE A 1 203 ? -18.203 -3.445 -12.945 1 89.38 203 PHE A CA 1
ATOM 1642 C C . PHE A 1 203 ? -19.484 -2.65 -13.203 1 89.38 203 PHE A C 1
ATOM 1644 O O . PHE A 1 203 ? -19.516 -1.436 -13 1 89.38 203 PHE A O 1
ATOM 1651 N N . ALA A 1 204 ? -20.484 -3.307 -13.594 1 89.19 204 ALA A N 1
ATOM 1652 C CA . ALA A 1 204 ? -21.766 -2.67 -13.93 1 89.19 204 ALA A CA 1
ATOM 1653 C C . ALA A 1 204 ? -22.406 -2.061 -12.688 1 89.19 204 ALA A C 1
ATOM 1655 O O . ALA A 1 204 ? -23.25 -1.164 -12.797 1 89.19 204 ALA A O 1
ATOM 1656 N N . GLU A 1 205 ? -22.016 -2.527 -11.484 1 88.56 205 GLU A N 1
ATOM 1657 C CA . GLU A 1 205 ? -22.625 -2.082 -10.234 1 88.56 205 GLU A CA 1
ATOM 1658 C C . GLU A 1 205 ? -21.781 -1.026 -9.539 1 88.56 205 GLU A C 1
ATOM 1660 O O . GLU A 1 205 ? -22.203 -0.424 -8.555 1 88.56 205 GLU A O 1
ATOM 1665 N N . LEU A 1 206 ? -20.625 -0.788 -10.016 1 86.5 206 LEU A N 1
ATOM 1666 C CA . LEU A 1 206 ? -19.766 0.237 -9.445 1 86.5 206 LEU A CA 1
ATOM 1667 C C . LEU A 1 206 ? -20.297 1.632 -9.742 1 86.5 206 LEU A C 1
ATOM 1669 O O . LEU A 1 206 ? -20.766 1.898 -10.852 1 86.5 206 LEU A O 1
ATOM 1673 N N . SER A 1 207 ? -20.203 2.475 -8.703 1 81.62 207 SER A N 1
ATOM 1674 C CA . SER A 1 207 ? -20.594 3.869 -8.898 1 81.62 207 SER A CA 1
ATOM 1675 C C . SER A 1 207 ? -19.625 4.582 -9.844 1 81.62 207 SER A C 1
ATOM 1677 O O . SER A 1 207 ? -18.422 4.367 -9.781 1 81.62 207 SER A O 1
ATOM 1679 N N . ASN A 1 208 ? -20.188 5.406 -10.688 1 82.44 208 ASN A N 1
ATOM 1680 C CA . ASN A 1 208 ? -19.375 6.156 -11.633 1 82.44 208 ASN A CA 1
ATOM 1681 C C . ASN A 1 208 ? -18.641 7.309 -10.961 1 82.44 208 ASN A C 1
ATOM 1683 O O . ASN A 1 208 ? -17.656 7.828 -11.5 1 82.44 208 ASN A O 1
ATOM 1687 N N . HIS A 1 209 ? -19.234 7.66 -9.859 1 77.62 209 HIS A N 1
ATOM 1688 C CA . HIS A 1 209 ? -18.672 8.797 -9.133 1 77.62 209 HIS A CA 1
ATOM 1689 C C . HIS A 1 209 ? -18.281 8.406 -7.715 1 77.62 209 HIS A C 1
ATOM 1691 O O . HIS A 1 209 ? -18.641 7.328 -7.238 1 77.62 209 HIS A O 1
ATOM 1697 N N . LYS A 1 210 ? -17.516 9.312 -7.164 1 76.69 210 LYS A N 1
ATOM 1698 C CA . LYS A 1 210 ? -17.156 9.141 -5.762 1 76.69 210 LYS A CA 1
ATOM 1699 C C . LYS A 1 210 ? -18.391 9.016 -4.875 1 76.69 210 LYS A C 1
ATOM 1701 O O . LYS A 1 210 ? -19.359 9.758 -5.047 1 76.69 210 LYS A O 1
ATOM 1706 N N . ILE A 1 211 ? -18.391 8.031 -3.973 1 75.81 211 ILE A N 1
ATOM 1707 C CA . ILE A 1 211 ? -19.5 7.84 -3.035 1 75.81 211 ILE A CA 1
ATOM 1708 C C . ILE A 1 211 ? -19.562 9.031 -2.078 1 75.81 211 ILE A C 1
ATOM 1710 O O . ILE A 1 211 ? -18.547 9.453 -1.525 1 75.81 211 ILE A O 1
ATOM 1714 N N . ASN A 1 212 ? -20.781 9.562 -1.934 1 71.56 212 ASN A N 1
ATOM 1715 C CA . ASN A 1 212 ? -20.984 10.758 -1.121 1 71.56 212 ASN A CA 1
ATOM 1716 C C . ASN A 1 212 ? -21.312 10.398 0.325 1 71.56 212 ASN A C 1
ATOM 1718 O O . ASN A 1 212 ? -22.25 9.641 0.583 1 71.56 212 ASN A O 1
ATOM 1722 N N . SER A 1 213 ? -20.547 10.836 1.256 1 67.5 213 SER A N 1
ATOM 1723 C CA . SER A 1 213 ? -20.734 10.523 2.67 1 67.5 213 SER A CA 1
ATOM 1724 C C . SER A 1 213 ? -21.656 11.547 3.336 1 67.5 213 SER A C 1
ATOM 1726 O O . SER A 1 213 ? -22.078 11.352 4.48 1 67.5 213 SER A O 1
ATOM 1728 N N . GLU A 1 214 ? -21.938 12.578 2.76 1 64.38 214 GLU A N 1
ATOM 1729 C CA . GLU A 1 214 ? -22.703 13.641 3.414 1 64.38 214 GLU A CA 1
ATOM 1730 C C . GLU A 1 214 ? -24.172 13.273 3.535 1 64.38 214 GLU A C 1
ATOM 1732 O O . GLU A 1 214 ? -24.875 13.789 4.41 1 64.38 214 GLU A O 1
ATOM 1737 N N . THR A 1 215 ? -24.625 12.367 2.738 1 56.94 215 THR A N 1
ATOM 1738 C CA . THR A 1 215 ? -26.078 12.148 2.689 1 56.94 215 THR A CA 1
ATOM 1739 C C . THR A 1 215 ? -26.469 10.953 3.549 1 56.94 215 THR A C 1
ATOM 1741 O O . THR A 1 215 ? -27.641 10.789 3.896 1 56.94 215 THR A O 1
ATOM 1744 N N . ASN A 1 216 ? -25.469 10.18 3.861 1 61.66 216 ASN A N 1
ATOM 1745 C CA . ASN A 1 216 ? -25.891 8.953 4.535 1 61.66 216 ASN A CA 1
ATOM 1746 C C . ASN A 1 216 ? -25.062 8.68 5.781 1 61.66 216 ASN A C 1
ATOM 1748 O O . ASN A 1 216 ? -23.828 8.75 5.738 1 61.66 216 ASN A O 1
ATOM 1752 N N . ALA A 1 217 ? -25.844 8.453 6.855 1 68.12 217 ALA A N 1
ATOM 1753 C CA . ALA A 1 217 ? -25.234 8.133 8.141 1 68.12 217 ALA A CA 1
ATOM 1754 C C . ALA A 1 217 ? -24.5 6.793 8.086 1 68.12 217 ALA A C 1
ATOM 1756 O O . ALA A 1 217 ? -23.562 6.559 8.852 1 68.12 217 ALA A O 1
ATOM 1757 N N . THR A 1 218 ? -25.031 5.957 7.176 1 76.94 218 THR A N 1
ATOM 1758 C CA . THR A 1 218 ? -24.453 4.629 7.043 1 76.94 218 THR A CA 1
ATOM 1759 C C . THR A 1 218 ? -24.281 4.258 5.574 1 76.94 218 THR A C 1
ATOM 1761 O O . THR A 1 218 ? -25.031 4.719 4.719 1 76.94 218 THR A O 1
ATOM 1764 N N . VAL A 1 219 ? -23.188 3.629 5.316 1 79.06 219 VAL A N 1
ATOM 1765 C CA . VAL A 1 219 ? -22.953 3.145 3.957 1 79.06 219 VAL A CA 1
ATOM 1766 C C . VAL A 1 219 ? -22.75 1.633 3.979 1 79.06 219 VAL A C 1
ATOM 1768 O O . VAL A 1 219 ? -22.109 1.102 4.898 1 79.06 219 VAL A O 1
ATOM 1771 N N . SER A 1 220 ? -23.453 1.066 3.055 1 82.56 220 SER A N 1
ATOM 1772 C CA . SER A 1 220 ? -23.297 -0.375 2.904 1 82.56 220 SER A CA 1
ATOM 1773 C C . SER A 1 220 ? -22.719 -0.725 1.533 1 82.56 220 SER A C 1
ATOM 1775 O O . SER A 1 220 ? -23.234 -0.268 0.508 1 82.56 220 SER A O 1
ATOM 1777 N N . PHE A 1 221 ? -21.641 -1.389 1.598 1 82.62 221 PHE A N 1
ATOM 1778 C CA . PHE A 1 221 ? -21.078 -1.918 0.357 1 82.62 221 PHE A CA 1
ATOM 1779 C C . PHE A 1 221 ? -21.516 -3.363 0.143 1 82.62 221 PHE A C 1
ATOM 1781 O O . PHE A 1 221 ? -21.125 -4.254 0.903 1 82.62 221 PHE A O 1
ATOM 1788 N N . ARG A 1 222 ? -22.328 -3.504 -0.85 1 84.94 222 ARG A N 1
ATOM 1789 C CA . ARG A 1 222 ? -22.781 -4.848 -1.209 1 84.94 222 ARG A CA 1
ATOM 1790 C C . ARG A 1 222 ? -21.828 -5.48 -2.23 1 84.94 222 ARG A C 1
ATOM 1792 O O . ARG A 1 222 ? -21.609 -4.922 -3.309 1 84.94 222 ARG A O 1
ATOM 1799 N N . MET A 1 223 ? -21.297 -6.598 -1.83 1 89.69 223 MET A N 1
ATOM 1800 C CA . MET A 1 223 ? -20.312 -7.262 -2.684 1 89.69 223 MET A CA 1
ATOM 1801 C C . MET A 1 223 ? -20.75 -8.688 -3.01 1 89.69 223 MET A C 1
ATOM 1803 O O . MET A 1 223 ? -21.531 -9.281 -2.268 1 89.69 223 MET A O 1
ATOM 1807 N N . GLN A 1 224 ? -20.297 -9.148 -4.129 1 90.62 224 GLN A N 1
ATOM 1808 C CA . GLN A 1 224 ? -20.562 -10.508 -4.574 1 90.62 224 GLN A CA 1
ATOM 1809 C C . GLN A 1 224 ? -19.328 -11.391 -4.426 1 90.62 224 GLN A C 1
ATOM 1811 O O . GLN A 1 224 ? -18.219 -10.883 -4.277 1 90.62 224 GLN A O 1
ATOM 1816 N N . LEU A 1 225 ? -19.578 -12.688 -4.488 1 91.62 225 LEU A N 1
ATOM 1817 C CA . LEU A 1 225 ? -18.453 -13.633 -4.418 1 91.62 225 LEU A CA 1
ATOM 1818 C C . LEU A 1 225 ? -17.625 -13.586 -5.691 1 91.62 225 LEU A C 1
ATOM 1820 O O . LEU A 1 225 ? -18.172 -13.562 -6.797 1 91.62 225 LEU A O 1
ATOM 1824 N N . ALA A 1 226 ? -16.375 -13.477 -5.484 1 93.75 226 ALA A N 1
ATOM 1825 C CA . ALA A 1 226 ? -15.453 -13.562 -6.617 1 93.75 226 ALA A CA 1
ATOM 1826 C C . ALA A 1 226 ? -15.312 -15 -7.102 1 93.75 226 ALA A C 1
ATOM 1828 O O . ALA A 1 226 ? -15.617 -15.945 -6.359 1 93.75 226 ALA A O 1
ATOM 1829 N N . PRO A 1 227 ? -14.922 -15.117 -8.406 1 93.44 227 PRO A N 1
ATOM 1830 C CA . PRO A 1 227 ? -14.594 -16.484 -8.836 1 93.44 227 PRO A CA 1
ATOM 1831 C C . PRO A 1 227 ? -13.539 -17.141 -7.949 1 93.44 227 PRO A C 1
ATOM 1833 O O . PRO A 1 227 ? -12.57 -16.484 -7.547 1 93.44 227 PRO A O 1
ATOM 1836 N N . LYS A 1 228 ? -13.82 -18.359 -7.586 1 93.31 228 LYS A N 1
ATOM 1837 C CA . LYS A 1 228 ? -12.781 -19.125 -6.906 1 93.31 228 LYS A CA 1
ATOM 1838 C C . LYS A 1 228 ? -11.711 -19.578 -7.895 1 93.31 228 LYS A C 1
ATOM 1840 O O . LYS A 1 228 ? -11.852 -20.641 -8.516 1 93.31 228 LYS A O 1
ATOM 1845 N N . PHE A 1 229 ? -10.672 -18.891 -7.938 1 95.69 229 PHE A N 1
ATOM 1846 C CA . PHE A 1 229 ? -9.68 -19.062 -8.992 1 95.69 229 PHE A CA 1
ATOM 1847 C C . PHE A 1 229 ? -8.992 -20.422 -8.859 1 95.69 229 PHE A C 1
ATOM 1849 O O . PHE A 1 229 ? -8.602 -21.016 -9.867 1 95.69 229 PHE A O 1
ATOM 1856 N N . TYR A 1 230 ? -8.867 -20.922 -7.613 1 94.12 230 TYR A N 1
ATOM 1857 C CA . TYR A 1 230 ? -8.25 -22.234 -7.461 1 94.12 230 TYR A CA 1
ATOM 1858 C C . TYR A 1 230 ? -9.125 -23.312 -8.086 1 94.12 230 TYR A C 1
ATOM 1860 O O . TYR A 1 230 ? -8.617 -24.281 -8.656 1 94.12 230 TYR A O 1
ATOM 1868 N N . LYS A 1 231 ? -10.461 -23.141 -8.031 1 94.75 231 LYS A N 1
ATOM 1869 C CA . LYS A 1 231 ? -11.359 -24.078 -8.695 1 94.75 231 LYS A CA 1
ATOM 1870 C C . LYS A 1 231 ? -11.328 -23.891 -10.211 1 94.75 231 LYS A C 1
ATOM 1872 O O . LYS A 1 231 ? -11.273 -24.875 -10.961 1 94.75 231 LYS A O 1
ATOM 1877 N N . LEU A 1 232 ? -11.359 -22.672 -10.578 1 95.62 232 LEU A N 1
ATOM 1878 C CA . LEU A 1 232 ? -11.406 -22.312 -11.992 1 95.62 232 LEU A CA 1
ATOM 1879 C C . LEU A 1 232 ? -10.18 -22.844 -12.727 1 95.62 232 LEU A C 1
ATOM 1881 O O . LEU A 1 232 ? -10.297 -23.422 -13.812 1 95.62 232 LEU A O 1
ATOM 1885 N N . THR A 1 233 ? -9 -22.641 -12.148 1 96.44 233 THR A N 1
ATOM 1886 C CA . THR A 1 233 ? -7.766 -23.031 -12.812 1 96.44 233 THR A CA 1
ATOM 1887 C C . THR A 1 233 ? -7.68 -24.562 -12.922 1 96.44 233 THR A C 1
ATOM 1889 O O . THR A 1 233 ? -7.305 -25.094 -13.969 1 96.44 233 THR A O 1
ATOM 1892 N N . LYS A 1 234 ? -8.031 -25.234 -11.875 1 94.75 234 LYS A N 1
ATOM 1893 C CA . LYS A 1 234 ? -7.992 -26.688 -11.914 1 94.75 234 LYS A CA 1
ATOM 1894 C C . LYS A 1 234 ? -8.953 -27.234 -12.969 1 94.75 234 LYS A C 1
ATOM 1896 O O . LYS A 1 234 ? -8.633 -28.203 -13.672 1 94.75 234 LYS A O 1
ATOM 1901 N N . LYS A 1 235 ? -10.078 -26.672 -13.109 1 95.5 235 LYS A N 1
ATOM 1902 C CA . LYS A 1 235 ? -11.125 -27.109 -14.023 1 95.5 235 LYS A CA 1
ATOM 1903 C C . LYS A 1 235 ? -10.719 -26.891 -15.477 1 95.5 235 LYS A C 1
ATOM 1905 O O . LYS A 1 235 ? -10.859 -27.781 -16.312 1 95.5 235 LYS A O 1
ATOM 1910 N N . TYR A 1 236 ? -10.148 -25.828 -15.742 1 96.75 236 TYR A N 1
ATOM 1911 C CA . TYR A 1 236 ? -9.992 -25.438 -17.141 1 96.75 236 TYR A CA 1
ATOM 1912 C C . TYR A 1 236 ? -8.57 -25.688 -17.625 1 96.75 236 TYR A C 1
ATOM 1914 O O . TYR A 1 236 ? -8.312 -25.719 -18.828 1 96.75 236 TYR A O 1
ATOM 1922 N N . PHE A 1 237 ? -7.656 -25.891 -16.672 1 97.31 237 PHE A N 1
ATOM 1923 C CA . PHE A 1 237 ? -6.273 -26.141 -17.047 1 97.31 237 PHE A CA 1
ATOM 1924 C C . PHE A 1 237 ? -5.738 -27.391 -16.359 1 97.31 237 PHE A C 1
ATOM 1926 O O . PHE A 1 237 ? -4.75 -27.328 -15.633 1 97.31 237 PHE A O 1
ATOM 1933 N N . PRO A 1 238 ? -6.273 -28.531 -16.703 1 95.56 238 PRO A N 1
ATOM 1934 C CA . PRO A 1 238 ? -6.012 -29.781 -15.992 1 95.56 238 PRO A CA 1
ATOM 1935 C C . PRO A 1 238 ? -4.609 -30.328 -16.25 1 95.56 238 PRO A C 1
ATOM 1937 O O . PRO A 1 238 ? -4.156 -31.234 -15.555 1 95.56 238 PRO A O 1
ATOM 1940 N N . LEU A 1 239 ? -3.908 -29.797 -17.234 1 95.81 239 LEU A N 1
ATOM 1941 C CA . LEU A 1 239 ? -2.605 -30.344 -17.594 1 95.81 239 LEU A CA 1
ATOM 1942 C C . LEU A 1 239 ? -1.501 -29.734 -16.734 1 95.81 239 LEU A C 1
ATOM 1944 O O . LEU A 1 239 ? -0.347 -30.156 -16.797 1 95.81 239 LEU A O 1
ATOM 1948 N N . LEU A 1 240 ? -1.871 -28.75 -15.961 1 97.38 240 LEU A N 1
ATOM 1949 C CA . LEU A 1 240 ? -0.905 -28.078 -15.102 1 97.38 240 LEU A CA 1
ATOM 1950 C C . LEU A 1 240 ? -0.913 -28.672 -13.695 1 97.38 240 LEU A C 1
ATOM 1952 O O . LEU A 1 240 ? -1.916 -29.25 -13.273 1 97.38 240 LEU A O 1
ATOM 1956 N N . ASN A 1 241 ? 0.221 -28.641 -13.023 1 97.56 241 ASN A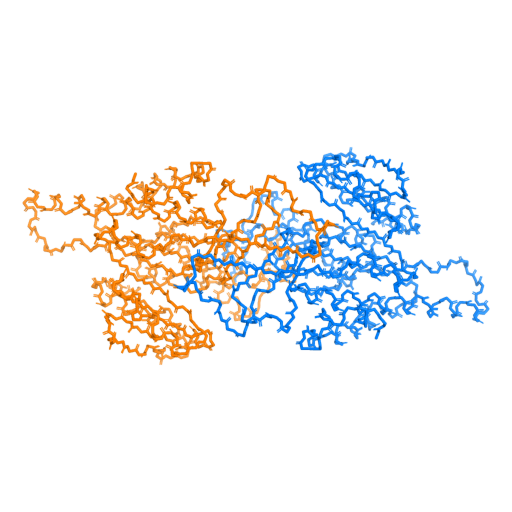 N 1
ATOM 1957 C CA . ASN A 1 241 ? 0.285 -28.938 -11.594 1 97.56 241 ASN A CA 1
ATOM 1958 C C . ASN A 1 241 ? -0.022 -27.719 -10.75 1 97.56 241 ASN A C 1
ATOM 1960 O O . ASN A 1 241 ? 0.407 -26.609 -11.078 1 97.56 241 ASN A O 1
ATOM 1964 N N . PHE A 1 242 ? -0.769 -27.906 -9.656 1 98.19 242 PHE A N 1
ATOM 1965 C CA . PHE A 1 242 ? -1.193 -26.766 -8.852 1 98.19 242 PHE A CA 1
ATOM 1966 C C . PHE A 1 242 ? -0.788 -26.969 -7.395 1 98.19 242 PHE A C 1
ATOM 1968 O O . PHE A 1 242 ? -1.096 -27.984 -6.789 1 98.19 242 PHE A O 1
ATOM 1975 N N . CYS A 1 243 ? -0.042 -26.016 -6.863 1 98.5 243 CYS A N 1
ATOM 1976 C CA . CYS A 1 243 ? 0.164 -25.828 -5.43 1 98.5 243 CYS A CA 1
ATOM 1977 C C . CYS A 1 243 ? -0.596 -24.594 -4.934 1 98.5 243 CYS A C 1
ATOM 1979 O O . CYS A 1 243 ? -0.435 -23.5 -5.473 1 98.5 243 CYS A O 1
ATOM 1981 N N . MET A 1 244 ? -1.416 -24.766 -3.977 1 97.75 244 MET A N 1
ATOM 1982 C CA . MET A 1 244 ? -2.234 -23.672 -3.473 1 97.75 244 MET A CA 1
ATOM 1983 C C . MET A 1 244 ? -1.951 -23.422 -1.997 1 97.75 244 MET A C 1
ATOM 1985 O O . MET A 1 244 ? -1.373 -24.266 -1.314 1 97.75 244 MET A O 1
ATOM 1989 N N . PHE A 1 245 ? -2.33 -22.219 -1.546 1 97.19 245 PHE A N 1
ATOM 1990 C CA . PHE A 1 245 ? -2.09 -21.812 -0.165 1 97.19 245 PHE A CA 1
ATOM 1991 C C . PHE A 1 245 ? -3.396 -21.438 0.525 1 97.19 245 PHE A C 1
ATOM 1993 O O . PHE A 1 245 ? -4.344 -21 -0.126 1 97.19 245 PHE A O 1
ATOM 2000 N N . LYS A 1 246 ? -3.455 -21.688 1.799 1 94.88 246 LYS A N 1
ATOM 2001 C CA . LYS A 1 246 ? -4.586 -21.312 2.641 1 94.88 246 LYS A CA 1
ATOM 2002 C C . LYS A 1 246 ? -4.109 -20.75 3.977 1 94.88 246 LYS A C 1
ATOM 2004 O O . LYS A 1 246 ? -3.27 -21.359 4.648 1 94.88 246 LYS A O 1
ATOM 2009 N N . LEU A 1 247 ? -4.547 -19.578 4.301 1 92.69 247 LEU A N 1
ATOM 2010 C CA . LEU A 1 247 ? -4.246 -18.922 5.574 1 92.69 247 LEU A CA 1
ATOM 2011 C C . LEU A 1 247 ? -5.504 -18.797 6.426 1 92.69 247 LEU A C 1
ATOM 2013 O O . LEU A 1 247 ? -6.566 -18.422 5.918 1 92.69 247 LEU A O 1
ATOM 2017 N N . GLU A 1 248 ? -5.449 -19.188 7.652 1 90.25 248 GLU A N 1
ATOM 2018 C CA . GLU A 1 248 ? -6.535 -19.016 8.617 1 90.25 248 GLU A CA 1
ATOM 2019 C C . GLU A 1 248 ? -5.996 -18.562 9.977 1 90.25 248 GLU A C 1
ATOM 2021 O O . GLU A 1 248 ? -4.785 -18.578 10.203 1 90.25 248 GLU A O 1
ATOM 2026 N N . ASP A 1 249 ? -6.879 -18.062 10.828 1 88.44 249 ASP A N 1
ATOM 2027 C CA . ASP A 1 249 ? -6.461 -17.594 12.148 1 88.44 249 ASP A CA 1
ATOM 2028 C C . ASP A 1 249 ? -6.84 -18.609 13.227 1 88.44 249 ASP A C 1
ATOM 2030 O O . ASP A 1 249 ? -6.59 -18.375 14.414 1 88.44 249 ASP A O 1
ATOM 2034 N N . ASP A 1 250 ? -7.449 -19.656 12.812 1 89.25 250 ASP A N 1
ATOM 2035 C CA . ASP A 1 250 ? -7.875 -20.719 13.711 1 89.25 250 ASP A CA 1
ATOM 2036 C C . ASP A 1 250 ? -7.582 -22.094 13.117 1 89.25 250 ASP A C 1
ATOM 2038 O O . ASP A 1 250 ? -7.867 -22.344 11.945 1 89.25 250 ASP A O 1
ATOM 2042 N N . GLU A 1 251 ? -7.027 -22.984 13.945 1 91.5 251 GLU A N 1
ATOM 2043 C CA . GLU A 1 251 ? -6.543 -24.266 13.43 1 91.5 251 GLU A CA 1
ATOM 2044 C C . GLU A 1 251 ? -7.695 -25.141 12.953 1 91.5 251 GLU A C 1
ATOM 2046 O O . GLU A 1 251 ? -7.602 -25.781 11.906 1 91.5 251 GLU A O 1
ATOM 2051 N N . LYS A 1 252 ? -8.734 -25.156 13.742 1 92.94 252 LYS A N 1
ATOM 2052 C CA . LYS A 1 252 ? -9.875 -25.984 13.367 1 92.94 252 LYS A CA 1
ATOM 2053 C C . LYS A 1 252 ? -10.445 -25.547 12.023 1 92.94 252 LYS A C 1
ATOM 2055 O O . LYS A 1 252 ? -10.695 -26.375 11.148 1 92.94 252 LYS A O 1
ATOM 2060 N N . THR A 1 253 ? -10.57 -24.266 11.852 1 91.69 253 THR A N 1
ATOM 2061 C CA . THR A 1 253 ? -11.078 -23.703 10.602 1 91.69 253 THR A CA 1
ATOM 2062 C C . THR A 1 253 ? -10.094 -23.969 9.461 1 91.69 253 THR A C 1
ATOM 2064 O O . THR A 1 253 ? -10.508 -24.297 8.352 1 91.69 253 THR A O 1
ATOM 2067 N N . LEU A 1 254 ? -8.859 -23.891 9.797 1 93.69 254 LEU A N 1
ATOM 2068 C CA . LEU A 1 254 ? -7.82 -24.109 8.805 1 93.69 254 LEU A CA 1
ATOM 2069 C C . LEU A 1 254 ? -7.898 -25.531 8.25 1 93.69 254 LEU A C 1
ATOM 2071 O O . LEU A 1 254 ? -7.918 -25.734 7.031 1 93.69 254 LEU A O 1
ATOM 2075 N N . LEU A 1 255 ? -8.008 -26.484 9.094 1 94.44 255 LEU A N 1
ATOM 2076 C CA . LEU A 1 255 ? -8.023 -27.891 8.68 1 94.44 255 LEU A CA 1
ATOM 2077 C C . LEU A 1 255 ? -9.289 -28.203 7.895 1 94.44 255 LEU A C 1
ATOM 2079 O O . LEU A 1 255 ? -9.234 -28.875 6.859 1 94.44 255 LEU A O 1
ATOM 2083 N N . SER A 1 256 ? -10.344 -27.719 8.383 1 93.88 256 SER A N 1
ATOM 2084 C CA . SER A 1 256 ? -11.625 -27.953 7.723 1 93.88 256 SER A CA 1
ATOM 2085 C C . SER A 1 256 ? -11.633 -27.359 6.316 1 93.88 256 SER A C 1
ATOM 2087 O O . SER A 1 256 ? -11.945 -28.062 5.348 1 93.88 256 SER A O 1
ATOM 2089 N N . LYS A 1 257 ? -11.25 -26.156 6.176 1 93.06 257 LYS A N 1
ATOM 2090 C CA . LYS A 1 257 ? -11.25 -25.469 4.883 1 93.06 257 LYS A CA 1
ATOM 2091 C C . LYS A 1 257 ? -10.219 -26.078 3.936 1 93.06 257 LYS A C 1
ATOM 2093 O O . LYS A 1 257 ? -10.438 -26.125 2.725 1 93.06 257 LYS A O 1
ATOM 2098 N N . SER A 1 258 ? -9.141 -26.484 4.516 1 95.69 258 SER A N 1
ATOM 2099 C CA . SER A 1 258 ? -8.109 -27.109 3.701 1 95.69 258 SER A CA 1
ATOM 2100 C C . SER A 1 258 ? -8.609 -28.422 3.107 1 95.69 258 SER A C 1
ATOM 2102 O O . SER A 1 258 ? -8.344 -28.734 1.941 1 95.69 258 SER A O 1
ATOM 2104 N N . ASN A 1 259 ? -9.336 -29.141 3.861 1 95.44 259 ASN A N 1
ATOM 2105 C CA . ASN A 1 259 ? -9.906 -30.391 3.375 1 95.44 259 ASN A CA 1
ATOM 2106 C C . ASN A 1 259 ? -10.93 -30.141 2.266 1 95.44 259 ASN A C 1
ATOM 2108 O O . ASN A 1 259 ? -11.062 -30.953 1.351 1 95.44 259 ASN A O 1
ATOM 2112 N N . GLU A 1 260 ? -11.531 -29.062 2.322 1 92.88 260 GLU A N 1
ATOM 211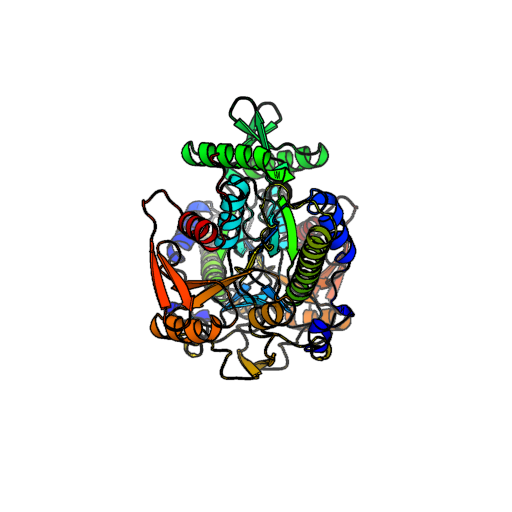3 C CA . GLU A 1 260 ? -12.5 -28.688 1.292 1 92.88 260 GLU A CA 1
ATOM 2114 C C . GLU A 1 260 ? -11.797 -28.25 0.01 1 92.88 260 GLU A C 1
ATOM 2116 O O . GLU A 1 260 ? -12.32 -28.453 -1.089 1 92.88 260 GLU A O 1
ATOM 2121 N N . ARG A 1 261 ? -10.648 -27.719 0.134 1 94.31 261 ARG A N 1
ATOM 2122 C CA . ARG A 1 261 ? -9.969 -27.078 -0.989 1 94.31 261 ARG A CA 1
ATOM 2123 C C . ARG A 1 261 ? -9.023 -28.062 -1.684 1 94.31 261 ARG A C 1
ATOM 2125 O O . ARG A 1 261 ? -8.797 -27.953 -2.893 1 94.31 261 ARG A O 1
ATOM 2132 N N . ILE A 1 262 ? -8.508 -29.047 -0.992 1 96.81 262 ILE A N 1
ATOM 2133 C CA . ILE A 1 262 ? -7.414 -29.891 -1.462 1 96.81 262 ILE A CA 1
ATOM 2134 C C . ILE A 1 262 ? -7.855 -30.672 -2.691 1 96.81 262 ILE A C 1
ATOM 2136 O O . ILE A 1 262 ? -7.043 -30.984 -3.562 1 96.81 262 ILE A O 1
ATOM 2140 N N . PRO A 1 263 ? -9.164 -30.984 -2.918 1 95.31 263 PRO A N 1
ATOM 2141 C CA . PRO A 1 263 ? -9.57 -31.688 -4.133 1 95.31 263 PRO A CA 1
ATOM 2142 C C . PRO A 1 263 ? -9.273 -30.891 -5.406 1 95.31 263 PRO A C 1
ATOM 2144 O O . PRO A 1 263 ? -9.258 -31.469 -6.5 1 95.31 263 PRO A O 1
ATOM 2147 N N . PHE A 1 264 ? -9.031 -29.641 -5.258 1 95.31 264 PHE A N 1
ATOM 2148 C CA . PHE A 1 264 ? -8.812 -28.781 -6.418 1 95.31 264 PHE A CA 1
ATOM 2149 C C . PHE A 1 264 ? -7.332 -28.453 -6.578 1 95.31 264 PHE A C 1
ATOM 2151 O O . PHE A 1 264 ? -6.965 -27.578 -7.367 1 95.31 264 PHE A O 1
ATOM 2158 N N . ALA A 1 265 ? -6.496 -29.078 -5.844 1 96.5 265 ALA A N 1
ATOM 2159 C CA . ALA A 1 265 ? -5.055 -28.844 -5.906 1 96.5 265 ALA A CA 1
ATOM 2160 C C . ALA A 1 265 ? -4.285 -30.156 -5.863 1 96.5 265 ALA A C 1
ATOM 2162 O O . ALA A 1 265 ? -4.816 -31.172 -5.422 1 96.5 265 ALA A O 1
ATOM 2163 N N . ASP A 1 266 ? -3.094 -30.109 -6.406 1 97.31 266 ASP A N 1
ATOM 2164 C CA . ASP A 1 266 ? -2.199 -31.25 -6.215 1 97.31 266 ASP A CA 1
ATOM 2165 C C . ASP A 1 266 ? -1.547 -31.203 -4.836 1 97.31 266 ASP A C 1
ATOM 2167 O O . ASP A 1 266 ? -1.333 -32.25 -4.211 1 97.31 266 ASP A O 1
ATOM 2171 N N . ILE A 1 267 ? -1.215 -30.047 -4.387 1 98.12 267 ILE A N 1
ATOM 2172 C CA . ILE A 1 267 ? -0.673 -29.797 -3.057 1 98.12 267 ILE A CA 1
ATOM 2173 C C . ILE A 1 267 ? -1.308 -28.531 -2.473 1 98.12 267 ILE A C 1
ATOM 2175 O O . ILE A 1 267 ? -1.487 -27.531 -3.178 1 98.12 267 ILE A O 1
ATOM 2179 N N . LEU A 1 268 ? -1.656 -28.625 -1.219 1 98.44 268 LEU A N 1
ATOM 2180 C CA . LEU A 1 268 ? -2.168 -27.453 -0.496 1 98.44 268 LEU A CA 1
ATOM 2181 C C . LEU A 1 268 ? -1.314 -27.172 0.734 1 98.44 268 LEU A C 1
ATOM 2183 O O . LEU A 1 268 ? -1.088 -28.047 1.562 1 98.44 268 LEU A O 1
ATOM 2187 N N . VAL A 1 269 ? -0.786 -25.969 0.786 1 98.31 269 VAL A N 1
ATOM 2188 C CA . VAL A 1 269 ? -0.004 -25.516 1.926 1 98.31 269 VAL A CA 1
ATOM 2189 C C . VAL A 1 269 ? -0.866 -24.609 2.814 1 98.31 269 VAL A C 1
ATOM 2191 O O . VAL A 1 269 ? -1.324 -23.562 2.383 1 98.31 269 VAL A O 1
ATOM 2194 N N . ALA A 1 270 ? -1.067 -25.047 4.043 1 97.31 270 ALA A N 1
ATOM 2195 C CA . ALA A 1 270 ? -1.927 -24.312 4.973 1 97.31 270 ALA A CA 1
ATOM 2196 C C . ALA A 1 270 ? -1.135 -23.828 6.18 1 97.31 270 ALA A C 1
ATOM 2198 O O . ALA A 1 270 ? -0.274 -24.531 6.699 1 97.31 270 ALA A O 1
ATOM 2199 N N . ASN A 1 271 ? -1.384 -22.531 6.52 1 95 271 ASN A N 1
ATOM 2200 C CA . ASN A 1 271 ? -0.665 -22.031 7.684 1 95 271 ASN A CA 1
ATOM 2201 C C . ASN A 1 271 ? -1.54 -21.094 8.523 1 95 271 ASN A C 1
ATOM 2203 O O . ASN A 1 271 ? -2.457 -20.469 7.996 1 95 271 ASN A O 1
ATOM 2207 N N . LEU A 1 272 ? -1.199 -21.094 9.773 1 92.38 272 LEU A N 1
ATOM 2208 C CA . LEU A 1 272 ? -1.812 -20.156 10.703 1 92.38 272 LEU A CA 1
ATOM 2209 C C . LEU A 1 272 ? -1.128 -18.781 10.625 1 92.38 272 LEU A C 1
ATOM 2211 O O . LEU A 1 272 ? 0.091 -18.703 10.453 1 92.38 272 LEU A O 1
ATOM 2215 N N . LEU A 1 273 ? -1.933 -17.812 10.859 1 87.25 273 LEU A N 1
ATOM 2216 C CA . LEU A 1 273 ? -1.441 -16.438 10.758 1 87.25 273 LEU A CA 1
ATOM 2217 C C . LEU A 1 273 ? -0.258 -16.203 11.688 1 87.25 273 LEU A C 1
ATOM 2219 O O . LEU A 1 273 ? 0.743 -15.609 11.297 1 87.25 273 LEU A O 1
ATOM 2223 N N . ASN A 1 274 ? -0.265 -16.688 12.836 1 86.56 274 ASN A N 1
ATOM 2224 C CA . ASN A 1 274 ? 0.723 -16.391 13.867 1 86.56 274 ASN A CA 1
ATOM 2225 C C . ASN A 1 274 ? 1.907 -17.359 13.805 1 86.56 274 ASN A C 1
ATOM 2227 O O . ASN A 1 274 ? 2.906 -17.156 14.5 1 86.56 274 ASN A O 1
ATOM 2231 N N . GLU A 1 275 ? 1.876 -18.359 12.922 1 89.12 275 GLU A N 1
ATOM 2232 C CA . GLU A 1 275 ? 2.943 -19.359 12.82 1 89.12 275 GLU A CA 1
ATOM 2233 C C . GLU A 1 275 ? 3.473 -19.453 11.391 1 89.12 275 GLU A C 1
ATOM 2235 O O . GLU A 1 275 ? 4.203 -20.391 11.062 1 89.12 275 GLU A O 1
ATOM 2240 N N . ARG A 1 276 ? 3.154 -18.531 10.648 1 85.75 276 ARG A N 1
ATOM 2241 C CA . ARG A 1 276 ? 3.291 -18.641 9.195 1 85.75 276 ARG A CA 1
ATOM 2242 C C . ARG A 1 276 ? 4.762 -18.672 8.789 1 85.75 276 ARG A C 1
ATOM 2244 O O . ARG A 1 276 ? 5.098 -19.125 7.695 1 85.75 276 ARG A O 1
ATOM 2251 N N . TYR A 1 277 ? 5.672 -18.266 9.695 1 86.62 277 TYR A N 1
ATOM 2252 C CA . TYR A 1 277 ? 7.078 -18.234 9.312 1 86.62 277 TYR A CA 1
ATOM 2253 C C . TYR A 1 277 ? 7.816 -19.453 9.844 1 86.62 277 TYR A C 1
ATOM 2255 O O . TYR A 1 277 ? 8.953 -19.734 9.445 1 86.62 277 TYR A O 1
ATOM 2263 N N . ASN A 1 278 ? 7.105 -20.266 10.594 1 90.06 278 ASN A N 1
ATOM 2264 C CA . ASN A 1 278 ? 7.816 -21.344 11.273 1 90.06 278 ASN A CA 1
ATOM 2265 C C . ASN A 1 278 ? 7.312 -22.703 10.82 1 90.06 278 ASN A C 1
ATOM 2267 O O . ASN A 1 278 ? 8.062 -23.688 10.828 1 90.06 278 ASN A O 1
ATOM 2271 N N . SER A 1 279 ? 6.039 -22.672 10.539 1 93.88 279 SER A N 1
ATOM 2272 C CA . SER A 1 279 ? 5.48 -23.969 10.188 1 93.88 279 SER A CA 1
ATOM 2273 C C . SER A 1 279 ? 4.293 -23.828 9.242 1 93.88 279 SER A C 1
ATOM 2275 O O . SER A 1 279 ? 3.656 -22.766 9.188 1 93.88 279 SER A O 1
ATOM 2277 N N . VAL A 1 280 ? 4.07 -24.922 8.461 1 97.06 280 VAL A N 1
ATOM 2278 C CA . VAL A 1 280 ? 2.912 -25.031 7.578 1 97.06 280 VAL A CA 1
ATOM 2279 C C . VAL A 1 280 ? 2.389 -26.469 7.582 1 97.06 280 VAL A C 1
ATOM 2281 O O . VAL A 1 280 ? 3.102 -27.391 7.973 1 97.06 280 VAL A O 1
ATOM 2284 N N . PHE A 1 281 ? 1.17 -26.656 7.246 1 97.44 281 PHE A N 1
ATOM 2285 C CA . PHE A 1 281 ? 0.595 -27.969 6.973 1 97.44 281 PHE A CA 1
ATOM 2286 C C . PHE A 1 281 ? 0.565 -28.234 5.477 1 97.44 281 PHE A C 1
ATOM 2288 O O . PHE A 1 281 ? 0.089 -27.406 4.695 1 97.44 281 PHE A O 1
ATOM 2295 N N . ILE A 1 282 ? 1.096 -29.391 5.121 1 98.31 282 ILE A N 1
ATOM 2296 C CA . ILE A 1 282 ? 1.068 -29.812 3.721 1 98.31 282 ILE A CA 1
ATOM 2297 C C . ILE A 1 282 ? -0.024 -30.859 3.516 1 98.31 282 ILE A C 1
ATOM 2299 O O . ILE A 1 282 ? 0.006 -31.922 4.133 1 98.31 282 ILE A O 1
ATOM 2303 N N . PHE A 1 283 ? -1.005 -30.547 2.637 1 98.12 283 PHE A N 1
ATOM 2304 C CA . PHE A 1 283 ? -2.062 -31.484 2.266 1 98.12 283 PHE A CA 1
ATOM 2305 C C . PHE A 1 283 ? -1.805 -32.062 0.885 1 98.12 283 PHE A C 1
ATOM 2307 O O . PHE A 1 283 ? -1.492 -31.344 -0.059 1 98.12 283 PHE A O 1
ATOM 2314 N N . THR A 1 284 ? -1.901 -33.375 0.775 1 97.06 284 THR A N 1
ATOM 2315 C CA . THR A 1 284 ? -1.825 -34.062 -0.519 1 97.06 284 THR A CA 1
ATOM 2316 C C . THR A 1 284 ? -3.143 -34.75 -0.844 1 97.06 284 THR A C 1
ATOM 2318 O O . THR A 1 284 ? -3.309 -35.281 -1.939 1 97.06 284 THR A O 1
ATOM 2321 N N . GLY A 1 285 ? -4.039 -34.75 0.03 1 96.06 285 GLY A N 1
ATOM 2322 C CA . GLY A 1 285 ? -5.379 -35.312 -0.071 1 96.06 285 GLY A CA 1
ATOM 2323 C C . GLY A 1 285 ? -6.246 -35.031 1.14 1 96.06 285 GLY A C 1
ATOM 2324 O O . GLY A 1 285 ? -5.762 -34.469 2.129 1 96.06 285 GLY A O 1
ATOM 2325 N N . LYS A 1 286 ? -7.504 -35.375 0.987 1 94.62 286 LYS A N 1
ATOM 2326 C CA . LYS A 1 286 ? -8.414 -35.188 2.113 1 94.62 286 LYS A CA 1
ATOM 2327 C C . LYS A 1 286 ? -7.93 -35.938 3.346 1 94.62 286 LYS A C 1
ATOM 2329 O O . LYS A 1 286 ? -7.629 -37.125 3.268 1 94.62 286 LYS A O 1
ATOM 2334 N N . ASP A 1 287 ? -7.805 -35.281 4.402 1 94 287 ASP A N 1
ATOM 2335 C CA . ASP A 1 287 ? -7.395 -35.812 5.695 1 94 287 ASP A CA 1
ATOM 2336 C C . ASP A 1 287 ? -5.98 -36.375 5.633 1 94 287 ASP A C 1
ATOM 2338 O O . ASP A 1 287 ? -5.578 -37.156 6.504 1 94 287 ASP A O 1
ATOM 2342 N N . ASP A 1 288 ? -5.289 -36.188 4.582 1 96.69 288 ASP A N 1
ATOM 2343 C CA . ASP A 1 288 ? -3.889 -36.562 4.422 1 96.69 288 ASP A CA 1
ATOM 2344 C C . ASP A 1 288 ? -2.977 -35.344 4.426 1 96.69 288 ASP A C 1
ATOM 2346 O O . ASP A 1 288 ? -2.801 -34.688 3.398 1 96.69 288 ASP A O 1
ATOM 2350 N N . PHE A 1 289 ? -2.484 -35.062 5.621 1 96.94 289 PHE A N 1
ATOM 2351 C CA . PHE A 1 289 ? -1.634 -33.875 5.766 1 96.94 289 PHE A CA 1
ATOM 2352 C C . PHE A 1 289 ? -0.596 -34.094 6.863 1 96.94 289 PHE A C 1
ATOM 2354 O O . PHE A 1 289 ? -0.727 -35 7.68 1 96.94 289 PHE A O 1
ATOM 2361 N N . PHE A 1 290 ? 0.488 -33.344 6.816 1 97.19 290 PHE A N 1
ATOM 2362 C CA . PHE A 1 290 ? 1.516 -33.344 7.848 1 97.19 290 PHE A CA 1
ATOM 2363 C C . PHE A 1 290 ? 2.037 -31.938 8.078 1 97.19 290 PHE A C 1
ATOM 2365 O O . PHE A 1 290 ? 1.881 -31.062 7.219 1 97.19 290 PHE A O 1
ATOM 2372 N N . LYS A 1 291 ? 2.594 -31.766 9.25 1 95.5 291 LYS A N 1
ATOM 2373 C CA . LYS A 1 291 ? 3.17 -30.469 9.594 1 95.5 291 LYS A CA 1
ATOM 2374 C C . LYS A 1 291 ? 4.629 -30.375 9.156 1 95.5 291 LYS A C 1
ATOM 2376 O O . LYS A 1 291 ? 5.434 -31.25 9.477 1 95.5 291 LYS A O 1
ATOM 2381 N N . LEU A 1 292 ? 4.93 -29.391 8.289 1 96 292 LEU A N 1
ATOM 2382 C CA . LEU A 1 292 ? 6.285 -29.109 7.824 1 96 292 LEU A CA 1
ATOM 2383 C C . LEU A 1 292 ? 6.914 -27.969 8.625 1 96 292 LEU A C 1
ATOM 2385 O O . LEU A 1 292 ? 6.297 -26.922 8.805 1 96 292 LEU A O 1
ATOM 2389 N N . THR A 1 293 ? 8.039 -28.203 9.188 1 91.62 293 THR A N 1
ATOM 2390 C CA . THR A 1 293 ? 8.805 -27.203 9.922 1 91.62 293 THR A CA 1
ATOM 2391 C C . THR A 1 293 ? 10.195 -27.047 9.32 1 91.62 293 THR A C 1
ATOM 2393 O O . THR A 1 293 ? 10.617 -27.859 8.5 1 91.62 293 THR A O 1
ATOM 2396 N N . THR A 1 294 ? 10.773 -25.891 9.688 1 86.25 294 THR A N 1
ATOM 2397 C CA . THR A 1 294 ? 12.117 -25.656 9.18 1 86.25 294 THR A CA 1
ATOM 2398 C C . THR A 1 294 ? 13.133 -26.531 9.898 1 86.25 294 THR A C 1
ATOM 2400 O O . THR A 1 294 ? 12.922 -26.938 11.047 1 86.25 294 THR A O 1
ATOM 2403 N N . SER A 1 295 ? 14.141 -26.906 9.227 1 77.38 295 SER A N 1
ATOM 2404 C CA . SER A 1 295 ? 15.172 -27.766 9.797 1 77.38 295 SER A CA 1
ATOM 2405 C C . SER A 1 295 ? 16.062 -27 10.773 1 77.38 295 SER A C 1
ATOM 2407 O O . SER A 1 295 ? 16.625 -27.594 11.695 1 77.38 295 SER A O 1
ATOM 2409 N N . ASN A 1 296 ? 16.281 -25.797 10.406 1 77.75 296 ASN A N 1
ATOM 2410 C CA . ASN A 1 296 ? 17.078 -24.938 11.266 1 77.75 296 ASN A CA 1
ATOM 2411 C C . ASN A 1 296 ? 16.594 -23.5 11.242 1 77.75 296 ASN A C 1
ATOM 2413 O O . ASN A 1 296 ? 15.719 -23.141 10.453 1 77.75 296 ASN A O 1
ATOM 2417 N N . GLU A 1 297 ? 17.203 -22.766 12.133 1 72.81 297 GLU A N 1
ATOM 2418 C CA . GLU A 1 297 ? 16.75 -21.391 12.336 1 72.81 297 GLU A CA 1
ATOM 2419 C C . GLU A 1 297 ? 17.109 -20.516 11.141 1 72.81 297 GLU A C 1
ATOM 2421 O O . GLU A 1 297 ? 16.5 -19.453 10.938 1 72.81 297 GLU A O 1
ATOM 2426 N N . LYS A 1 298 ? 18 -21.047 10.344 1 78.12 298 LYS A N 1
ATOM 2427 C CA . LYS A 1 298 ? 18.484 -20.203 9.25 1 78.12 298 LYS A CA 1
ATOM 2428 C C . LYS A 1 298 ? 17.688 -20.453 7.969 1 78.12 298 LYS A C 1
ATOM 2430 O O . LYS A 1 298 ? 17.75 -19.656 7.027 1 78.12 298 LYS A O 1
ATOM 2435 N N . GLU A 1 299 ? 16.953 -21.484 8.031 1 85.62 299 GLU A N 1
ATOM 2436 C CA . GLU A 1 299 ? 16.188 -21.844 6.84 1 85.62 299 GLU A CA 1
ATOM 2437 C C . GLU A 1 299 ? 14.812 -21.188 6.852 1 85.62 299 GLU A C 1
ATOM 2439 O O . GLU A 1 299 ? 14.148 -21.141 7.887 1 85.62 299 GLU A O 1
ATOM 2444 N N . ARG A 1 300 ? 14.492 -20.703 5.691 1 91.25 300 ARG A N 1
ATOM 2445 C CA . ARG A 1 300 ? 13.133 -20.188 5.52 1 91.25 300 ARG A CA 1
ATOM 2446 C C . ARG A 1 300 ? 12.148 -21.328 5.277 1 91.25 300 ARG A C 1
ATOM 2448 O O . ARG A 1 300 ? 12.477 -22.312 4.609 1 91.25 300 ARG A O 1
ATOM 2455 N N . ILE A 1 301 ? 10.977 -21.156 5.824 1 95.94 301 ILE A N 1
ATOM 2456 C CA . ILE A 1 301 ? 9.945 -22.172 5.637 1 95.94 301 ILE A CA 1
ATOM 2457 C C . ILE A 1 301 ? 9.688 -22.375 4.145 1 95.94 301 ILE A C 1
ATOM 2459 O O . ILE A 1 301 ? 9.375 -23.484 3.705 1 95.94 301 ILE A O 1
ATOM 2463 N N . GLU A 1 302 ? 9.844 -21.328 3.316 1 96.75 302 GLU A N 1
ATOM 2464 C CA . GLU A 1 302 ? 9.648 -21.406 1.872 1 96.75 302 GLU A CA 1
ATOM 2465 C C . GLU A 1 302 ? 10.664 -22.344 1.225 1 96.75 302 GLU A C 1
ATOM 2467 O O . GLU A 1 302 ? 10.352 -23.016 0.233 1 96.75 302 GLU A O 1
ATOM 2472 N N . ASP A 1 303 ? 11.875 -22.406 1.806 1 95.19 303 ASP A N 1
ATOM 2473 C CA . ASP A 1 303 ? 12.867 -23.344 1.302 1 95.19 303 ASP A CA 1
ATOM 2474 C C . ASP A 1 303 ? 12.438 -24.781 1.562 1 95.19 303 ASP A C 1
ATOM 2476 O O . ASP A 1 303 ? 12.602 -25.656 0.7 1 95.19 303 ASP A O 1
ATOM 2480 N N . ALA A 1 304 ? 11.906 -24.969 2.711 1 95.5 304 ALA A N 1
ATOM 2481 C CA . ALA A 1 304 ? 11.398 -26.297 3.041 1 95.5 304 ALA A CA 1
ATOM 2482 C C . ALA A 1 304 ? 10.234 -26.688 2.137 1 95.5 304 ALA A C 1
ATOM 2484 O O . ALA A 1 304 ? 10.156 -27.812 1.651 1 95.5 304 ALA A O 1
ATOM 2485 N N . ILE A 1 305 ? 9.305 -25.781 1.905 1 97.31 305 ILE A N 1
ATOM 2486 C CA . ILE A 1 305 ? 8.164 -26.016 1.024 1 97.31 305 ILE A CA 1
ATOM 2487 C C . ILE A 1 305 ? 8.656 -26.328 -0.385 1 97.31 305 ILE A C 1
ATOM 2489 O O . ILE A 1 305 ? 8.195 -27.297 -1.006 1 97.31 305 ILE A O 1
ATOM 2493 N N . GLY A 1 306 ? 9.625 -25.516 -0.861 1 96.75 306 GLY A N 1
ATOM 2494 C CA . GLY A 1 306 ? 10.195 -25.734 -2.182 1 96.75 306 GLY A CA 1
ATOM 2495 C C . GLY A 1 306 ? 10.805 -27.109 -2.346 1 96.75 306 GLY A C 1
ATOM 2496 O O . GLY A 1 306 ? 10.594 -27.781 -3.359 1 96.75 306 GLY A O 1
ATOM 2497 N N . ARG A 1 307 ? 11.562 -27.531 -1.348 1 94.94 307 ARG A N 1
ATOM 2498 C CA . ARG A 1 307 ? 12.18 -28.844 -1.373 1 94.94 307 ARG A CA 1
ATOM 2499 C C . ARG A 1 307 ? 11.125 -29.938 -1.481 1 94.94 307 ARG A C 1
ATOM 2501 O O . ARG A 1 307 ? 11.273 -30.891 -2.264 1 94.94 307 ARG A O 1
ATOM 2508 N N . TYR A 1 308 ? 10.125 -29.781 -0.745 1 96.19 308 TYR A N 1
ATOM 2509 C CA . TYR A 1 308 ? 9.055 -30.781 -0.789 1 96.19 308 TYR A CA 1
ATOM 2510 C C . TYR A 1 308 ? 8.383 -30.797 -2.16 1 96.19 308 TYR A C 1
ATOM 2512 O O . TYR A 1 308 ? 8.117 -31.875 -2.709 1 96.19 308 TYR A O 1
ATOM 2520 N N . LEU A 1 309 ? 8.055 -29.641 -2.695 1 97.25 309 LEU A N 1
ATOM 2521 C CA . LEU A 1 309 ? 7.41 -29.547 -4 1 97.25 309 LEU A CA 1
ATOM 2522 C C . LEU A 1 309 ? 8.273 -30.203 -5.078 1 97.25 309 LEU A C 1
ATOM 2524 O O . LEU A 1 309 ? 7.758 -30.922 -5.934 1 97.25 309 LEU A O 1
ATOM 2528 N N . CYS A 1 310 ? 9.555 -29.984 -4.992 1 95.88 310 CYS A N 1
ATOM 2529 C CA . CYS A 1 310 ? 10.469 -30.578 -5.969 1 95.88 310 CYS A CA 1
ATOM 2530 C C . CYS A 1 310 ? 10.445 -32.094 -5.883 1 95.88 310 CYS A C 1
ATOM 2532 O O . CYS A 1 310 ? 10.391 -32.781 -6.906 1 95.88 310 CYS A O 1
ATOM 2534 N N . LYS A 1 311 ? 10.508 -32.562 -4.672 1 94.88 311 LYS A N 1
ATOM 2535 C CA . LYS A 1 311 ? 10.453 -34 -4.469 1 94.88 311 LYS A CA 1
ATOM 2536 C C . LYS A 1 311 ? 9.125 -34.562 -4.945 1 94.88 311 LYS A C 1
ATOM 2538 O O . LYS A 1 311 ? 9.102 -35.594 -5.656 1 94.88 311 LYS A O 1
ATOM 2543 N N . HIS A 1 312 ? 8.047 -33.969 -4.613 1 95.44 312 HIS A N 1
ATOM 2544 C CA . HIS A 1 312 ? 6.703 -34.469 -4.922 1 95.44 312 HIS A CA 1
ATOM 2545 C C . HIS A 1 312 ? 6.457 -34.469 -6.426 1 95.44 312 HIS A C 1
ATOM 2547 O O . HIS A 1 312 ? 5.914 -35.438 -6.957 1 95.44 312 HIS A O 1
ATOM 2553 N N . PHE A 1 313 ? 6.828 -33.406 -7.156 1 94.88 313 PHE A N 1
ATOM 2554 C CA . PHE A 1 313 ? 6.508 -33.25 -8.57 1 94.88 313 PHE A CA 1
ATOM 2555 C C . PHE A 1 313 ? 7.652 -33.781 -9.438 1 94.88 313 PHE A C 1
ATOM 2557 O O . PHE A 1 313 ? 7.578 -33.719 -10.664 1 94.88 313 PHE A O 1
ATOM 2564 N N . GLY A 1 314 ? 8.766 -34.281 -8.812 1 91.81 314 GLY A N 1
ATOM 2565 C CA . GLY A 1 314 ? 9.898 -34.812 -9.547 1 91.81 314 GLY A CA 1
ATOM 2566 C C . GLY A 1 314 ? 10.703 -33.75 -10.281 1 91.81 314 GLY A C 1
ATOM 2567 O O . GLY A 1 314 ? 11.195 -34 -11.383 1 91.81 314 GLY A O 1
ATOM 2568 N N . ILE A 1 315 ? 10.75 -32.625 -9.703 1 90.5 315 ILE A N 1
ATOM 2569 C CA . ILE A 1 315 ? 11.523 -31.516 -10.297 1 90.5 315 ILE A CA 1
ATOM 2570 C C . ILE A 1 315 ? 13 -31.688 -9.961 1 90.5 315 ILE A C 1
ATOM 2572 O O . ILE A 1 315 ? 13.367 -31.734 -8.781 1 90.5 315 ILE A O 1
ATOM 2576 N N . PRO A 1 316 ? 13.812 -31.859 -10.961 1 84.44 316 PRO A N 1
ATOM 2577 C CA . PRO A 1 316 ? 15.242 -32.031 -10.688 1 84.44 316 PRO A CA 1
ATOM 2578 C C . PRO A 1 316 ? 15.852 -30.859 -9.938 1 84.44 316 PRO A C 1
ATOM 2580 O O . PRO A 1 316 ? 15.5 -29.703 -10.195 1 84.44 316 PRO A O 1
ATOM 2583 N N . MET A 1 317 ? 16.547 -31.203 -8.898 1 76.19 317 MET A N 1
ATOM 2584 C CA . MET A 1 317 ? 17.188 -30.172 -8.07 1 76.19 317 MET A CA 1
ATOM 2585 C C . MET A 1 317 ? 18.641 -29.984 -8.477 1 76.19 317 MET A C 1
ATOM 2587 O O . MET A 1 317 ? 19.469 -30.891 -8.297 1 76.19 317 MET A O 1
ATOM 2591 N N . ALA A 1 318 ? 18.875 -29.266 -9.469 1 65.56 318 ALA A N 1
ATOM 2592 C CA . ALA A 1 318 ? 20.266 -29.062 -9.828 1 65.56 318 ALA A CA 1
ATOM 2593 C C . ALA A 1 318 ? 21.047 -28.406 -8.688 1 65.56 318 ALA A C 1
ATOM 2595 O O . ALA A 1 318 ? 20.484 -27.594 -7.945 1 65.56 318 ALA A O 1
ATOM 2596 N N . ASP A 1 319 ? 22.094 -29.016 -8.102 1 57.25 319 ASP A N 1
ATOM 2597 C CA . ASP A 1 319 ? 22.953 -28.406 -7.102 1 57.25 319 ASP A CA 1
ATOM 2598 C C . ASP A 1 319 ? 23.422 -27.016 -7.551 1 57.25 319 ASP A C 1
ATOM 2600 O O . ASP A 1 319 ? 23.688 -26.812 -8.734 1 57.25 319 ASP A O 1
ATOM 2604 N N . PRO A 1 320 ? 23.25 -25.953 -6.656 1 49.56 320 PRO A N 1
ATOM 2605 C CA . PRO A 1 320 ? 23.844 -24.688 -7.074 1 49.56 320 PRO A CA 1
ATOM 2606 C C . PRO A 1 320 ? 25.297 -24.828 -7.523 1 49.56 320 PRO A C 1
ATOM 2608 O O . PRO A 1 320 ? 26 -25.734 -7.07 1 49.56 320 PRO A O 1
ATOM 2611 N N . MET B 1 1 ? -9.336 14.523 27.125 1 76.12 1 MET B N 1
ATOM 2612 C CA . MET B 1 1 ? -9.602 15.508 26.078 1 76.12 1 MET B CA 1
ATOM 2613 C C . MET B 1 1 ? -11.062 15.477 25.672 1 76.12 1 MET B C 1
ATOM 2615 O O . MET B 1 1 ? -11.617 14.406 25.391 1 76.12 1 MET B O 1
ATOM 2619 N N . ASP B 1 2 ? -11.75 16.562 25.562 1 82.44 2 ASP B N 1
ATOM 2620 C CA . ASP B 1 2 ? -13.18 16.719 25.297 1 82.44 2 ASP B CA 1
ATOM 2621 C C . ASP B 1 2 ? -13.539 16.219 23.891 1 82.44 2 ASP B C 1
ATOM 2623 O O . ASP B 1 2 ? -14.633 15.688 23.688 1 82.44 2 ASP B O 1
ATOM 2627 N N . CYS B 1 3 ? -12.578 16.344 23.016 1 82.56 3 CYS B N 1
ATOM 2628 C CA . CYS B 1 3 ? -12.852 15.938 21.641 1 82.56 3 CYS B CA 1
ATOM 2629 C C . CYS B 1 3 ? -13.062 14.43 21.547 1 82.56 3 CYS B C 1
ATOM 2631 O O . CYS B 1 3 ? -13.867 13.961 20.75 1 82.56 3 CYS B O 1
ATOM 2633 N N . LEU B 1 4 ? -12.43 13.656 22.422 1 85.94 4 LEU B N 1
ATOM 2634 C CA . LEU B 1 4 ? -12.539 12.203 22.391 1 85.94 4 LEU B CA 1
ATOM 2635 C C . LEU B 1 4 ? -13.906 11.758 22.906 1 85.94 4 LEU B C 1
ATOM 2637 O O . LEU B 1 4 ? -14.445 10.742 22.453 1 85.94 4 LEU B O 1
ATOM 2641 N N . VAL B 1 5 ? -14.492 12.586 23.719 1 87.25 5 VAL B N 1
ATOM 2642 C CA . VAL B 1 5 ? -15.75 12.234 24.375 1 87.25 5 VAL B CA 1
ATOM 2643 C C . VAL B 1 5 ? -16.906 12.414 23.391 1 87.25 5 VAL B C 1
ATOM 2645 O O . VAL B 1 5 ? -17.953 11.789 23.531 1 87.25 5 VAL B O 1
ATOM 2648 N N . GLU B 1 6 ? -16.672 13.203 22.422 1 91.19 6 GLU B N 1
ATOM 2649 C CA . GLU B 1 6 ? -17.719 13.445 21.422 1 91.19 6 GLU B CA 1
ATOM 2650 C C . GLU B 1 6 ? -17.906 12.227 20.531 1 91.19 6 GLU B C 1
ATOM 2652 O O . GLU B 1 6 ? -18.984 12.031 19.969 1 91.19 6 GLU B O 1
ATOM 2657 N N . HIS B 1 7 ? -16.891 11.469 20.328 1 93.38 7 HIS B N 1
ATOM 2658 C CA . HIS B 1 7 ? -16.938 10.273 19.5 1 93.38 7 HIS B CA 1
ATOM 2659 C C . HIS B 1 7 ? -16.391 9.062 20.234 1 93.38 7 HIS B C 1
ATOM 2661 O O . HIS B 1 7 ? -15.398 8.461 19.812 1 93.38 7 HIS B O 1
ATOM 2667 N N . PRO B 1 8 ? -17.078 8.633 21.234 1 92.56 8 PRO B N 1
ATOM 2668 C CA . PRO B 1 8 ? -16.547 7.57 22.094 1 92.56 8 PRO B CA 1
ATOM 2669 C C . PRO B 1 8 ? -16.422 6.23 21.375 1 92.56 8 PRO B C 1
ATOM 2671 O O . PRO B 1 8 ? -15.555 5.422 21.719 1 92.56 8 PRO B O 1
ATOM 2674 N N . GLU B 1 9 ? -17.25 5.984 20.406 1 92.81 9 GLU B N 1
ATOM 2675 C CA . GLU B 1 9 ? -17.188 4.723 19.688 1 92.81 9 GLU B CA 1
ATOM 2676 C C . GLU B 1 9 ? -15.961 4.656 18.781 1 92.81 9 GLU B C 1
ATOM 2678 O O . GLU B 1 9 ? -15.469 3.57 18.469 1 92.81 9 GLU B O 1
ATOM 2683 N N . PHE B 1 10 ? -15.5 5.797 18.391 1 95.12 10 PHE B N 1
ATOM 2684 C CA . PHE B 1 10 ? -14.336 5.891 17.531 1 95.12 10 PHE B CA 1
ATOM 2685 C C . PHE B 1 10 ? -13.047 5.836 18.344 1 95.12 10 PHE B C 1
ATOM 2687 O O . PHE B 1 10 ? -12.117 5.094 18 1 95.12 10 PHE B O 1
ATOM 2694 N N . PHE B 1 11 ? -13.062 6.594 19.391 1 96 11 PHE B N 1
ATOM 2695 C CA . PHE B 1 11 ? -11.867 6.707 20.219 1 96 11 PHE B CA 1
ATOM 2696 C C . PHE B 1 11 ? -11.922 5.719 21.375 1 96 11 PHE B C 1
ATOM 2698 O O . PHE B 1 11 ? -11.953 6.117 22.531 1 96 11 PHE B O 1
ATOM 2705 N N . VAL B 1 12 ? -11.711 4.488 21.047 1 94.06 12 VAL B N 1
ATOM 2706 C CA . VAL B 1 12 ? -11.719 3.445 22.078 1 94.06 12 VAL B CA 1
ATOM 2707 C C . VAL B 1 12 ? -10.297 3.197 22.562 1 94.06 12 VAL B C 1
ATOM 2709 O O . VAL B 1 12 ? -9.344 3.211 21.781 1 94.06 12 VAL B O 1
ATOM 2712 N N . SER B 1 13 ? -10.148 2.904 23.781 1 92.44 13 SER B N 1
ATOM 2713 C CA . SER B 1 13 ? -8.844 2.803 24.422 1 92.44 13 SER B CA 1
ATOM 2714 C C . SER B 1 13 ? -8.016 1.672 23.812 1 92.44 13 SER B C 1
ATOM 2716 O O . SER B 1 13 ? -6.789 1.768 23.734 1 92.44 13 SER B O 1
ATOM 2718 N N . GLU B 1 14 ? -8.688 0.612 23.359 1 91.44 14 GLU B N 1
ATOM 2719 C CA . GLU B 1 14 ? -8.016 -0.547 22.781 1 91.44 14 GLU B CA 1
ATOM 2720 C C . GLU B 1 14 ? -7.262 -0.172 21.5 1 91.44 14 GLU B C 1
ATOM 2722 O O . GLU B 1 14 ? -6.316 -0.856 21.109 1 91.44 14 GLU B O 1
ATOM 2727 N N . LEU B 1 15 ? -7.691 0.937 20.922 1 93.5 15 LEU B N 1
ATOM 2728 C CA . LEU B 1 15 ? -7.148 1.298 19.609 1 93.5 15 LEU B CA 1
ATOM 2729 C C . LEU B 1 15 ? -6.148 2.443 19.734 1 93.5 15 LEU B C 1
ATOM 2731 O O . LEU B 1 15 ? -5.586 2.896 18.734 1 93.5 15 LEU B O 1
ATOM 2735 N N . ARG B 1 16 ? -5.918 2.945 20.938 1 95.69 16 ARG B N 1
ATOM 2736 C CA . ARG B 1 16 ? -4.945 4.008 21.156 1 95.69 16 ARG B CA 1
ATOM 2737 C C . ARG B 1 16 ? -3.527 3.525 20.859 1 95.69 16 ARG B C 1
ATOM 2739 O O . ARG B 1 16 ? -3.09 2.508 21.406 1 95.69 16 ARG B O 1
ATOM 2746 N N . PRO B 1 17 ? -2.803 4.262 20 1 97.06 17 PRO B N 1
ATOM 2747 C CA . PRO B 1 17 ? -1.434 3.824 19.719 1 97.06 17 PRO B CA 1
ATOM 2748 C C . PRO B 1 17 ? -0.564 3.768 20.984 1 97.06 17 PRO B C 1
ATOM 2750 O O . PRO B 1 17 ? -0.592 4.691 21.797 1 97.06 17 PRO B O 1
ATOM 2753 N N . ASN B 1 18 ? 0.255 2.748 21.062 1 96.31 18 ASN B N 1
ATOM 2754 C CA . ASN B 1 18 ? 1.062 2.506 22.266 1 96.31 18 ASN B CA 1
ATOM 2755 C C . ASN B 1 18 ? 2.168 3.547 22.406 1 96.31 18 ASN B C 1
ATOM 2757 O O . ASN B 1 18 ? 2.609 3.838 23.516 1 96.31 18 ASN B O 1
ATOM 2761 N N . ASN B 1 19 ? 2.537 4.125 21.344 1 97.62 19 ASN B N 1
ATOM 2762 C CA . ASN B 1 19 ? 3.68 5.031 21.406 1 97.62 19 ASN B CA 1
ATOM 2763 C C . ASN B 1 19 ? 3.234 6.492 21.422 1 97.62 19 ASN B C 1
ATOM 2765 O O . ASN B 1 19 ? 4.051 7.398 21.234 1 97.62 19 ASN B O 1
ATOM 2769 N N . LEU B 1 20 ? 1.967 6.734 21.609 1 97.88 20 LEU B N 1
ATOM 2770 C CA . LEU B 1 20 ? 1.431 8.086 21.516 1 97.88 20 LEU B CA 1
ATOM 2771 C C . LEU B 1 20 ? 2.1 9.008 22.531 1 97.88 20 LEU B C 1
ATOM 2773 O O . LEU B 1 20 ? 2.521 10.117 22.188 1 97.88 20 LEU B O 1
ATOM 2777 N N . ASP B 1 21 ? 2.244 8.5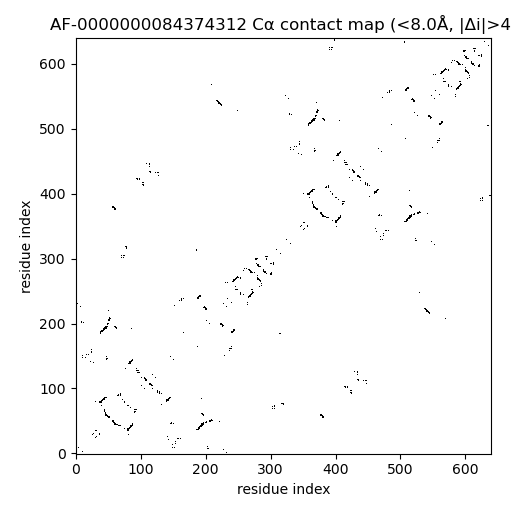39 23.734 1 97.75 21 ASP B N 1
ATOM 2778 C CA . ASP B 1 21 ? 2.854 9.359 24.781 1 97.75 21 ASP B CA 1
ATOM 2779 C C . ASP B 1 21 ? 4.312 9.672 24.453 1 97.75 21 ASP B C 1
ATOM 2781 O O . ASP B 1 21 ? 4.781 10.789 24.672 1 97.75 21 ASP B O 1
ATOM 2785 N N . ASP B 1 22 ? 4.984 8.695 23.922 1 98.06 22 ASP B N 1
ATOM 2786 C CA . ASP B 1 22 ? 6.375 8.891 23.531 1 98.06 22 ASP B CA 1
ATOM 2787 C C . ASP B 1 22 ? 6.488 9.922 22.406 1 98.06 22 ASP B C 1
ATOM 2789 O O . ASP B 1 22 ? 7.414 10.734 22.391 1 98.06 22 ASP B O 1
ATOM 2793 N N . VAL B 1 23 ? 5.594 9.867 21.547 1 97.69 23 VAL B N 1
ATOM 2794 C CA . VAL B 1 23 ? 5.559 10.797 20.422 1 97.69 23 VAL B CA 1
ATOM 2795 C C . VAL B 1 23 ? 5.363 12.219 20.938 1 97.69 23 VAL B C 1
ATOM 2797 O O . VAL B 1 23 ? 6.074 13.141 20.531 1 97.69 23 VAL B O 1
ATOM 2800 N N . LEU B 1 24 ? 4.453 12.406 21.859 1 97.81 24 LEU B N 1
ATOM 2801 C CA . LEU B 1 24 ? 4.164 13.727 22.406 1 97.81 24 LEU B CA 1
ATOM 2802 C C . LEU B 1 24 ? 5.363 14.273 23.172 1 97.81 24 LEU B C 1
ATOM 2804 O O . LEU B 1 24 ? 5.688 15.461 23.062 1 97.81 24 LEU B O 1
ATOM 2808 N N . LYS B 1 25 ? 6.012 13.414 23.859 1 97.12 25 LYS B N 1
ATOM 2809 C CA . LYS B 1 25 ? 7.215 13.812 24.594 1 97.12 25 LYS B CA 1
ATOM 2810 C C . LYS B 1 25 ? 8.32 14.25 23.641 1 97.12 25 LYS B C 1
ATOM 2812 O O . LYS B 1 25 ? 9.031 15.219 23.891 1 97.12 25 LYS B O 1
ATOM 2817 N N . LYS B 1 26 ? 8.445 13.531 22.609 1 96.06 26 LYS B N 1
ATOM 2818 C CA . LYS B 1 26 ? 9.453 13.859 21.609 1 96.06 26 LYS B CA 1
ATOM 2819 C C . LYS B 1 26 ? 9.188 15.227 20.984 1 96.06 26 LYS B C 1
ATOM 2821 O O . LYS B 1 26 ? 10.109 16.016 20.797 1 96.06 26 LYS B O 1
ATOM 2826 N N . ILE B 1 27 ? 7.922 15.492 20.688 1 96.25 27 ILE B N 1
ATOM 2827 C CA . ILE B 1 27 ? 7.543 16.781 20.125 1 96.25 27 ILE B CA 1
ATOM 2828 C C . ILE B 1 27 ? 7.895 17.906 21.094 1 96.25 27 ILE B C 1
ATOM 2830 O O . ILE B 1 27 ? 8.508 18.906 20.719 1 96.25 27 ILE B O 1
ATOM 2834 N N . GLN B 1 28 ? 7.59 17.734 22.312 1 93.62 28 GLN B N 1
ATOM 2835 C CA . GLN B 1 28 ? 7.84 18.734 23.344 1 93.62 28 GLN B CA 1
ATOM 2836 C C . GLN B 1 28 ? 9.336 19 23.5 1 93.62 28 GLN B C 1
ATOM 2838 O O . GLN B 1 28 ? 9.758 20.156 23.562 1 93.62 28 GLN B O 1
ATOM 2843 N N . ASN B 1 29 ? 10.086 17.906 23.453 1 92.25 29 ASN B N 1
ATOM 2844 C CA . ASN B 1 29 ? 11.508 18 23.734 1 92.25 29 ASN B CA 1
ATOM 2845 C C . ASN B 1 29 ? 12.305 18.469 22.531 1 92.25 29 ASN B C 1
ATOM 2847 O O . ASN B 1 29 ? 13.289 19.203 22.672 1 92.25 29 ASN B O 1
ATOM 2851 N N . GLU B 1 30 ? 11.844 18.125 21.406 1 90.62 30 GLU B N 1
ATOM 2852 C CA . GLU B 1 30 ? 12.688 18.359 20.234 1 90.62 30 GLU B CA 1
ATOM 2853 C C . GLU B 1 30 ? 12.203 19.562 19.438 1 90.62 30 GLU B C 1
ATOM 2855 O O . GLU B 1 30 ? 13 20.219 18.766 1 90.62 30 GLU B O 1
ATOM 2860 N N . LEU B 1 31 ? 10.93 19.844 19.531 1 91.56 31 LEU B N 1
ATOM 2861 C CA . LEU B 1 31 ? 10.43 20.844 18.594 1 91.56 31 LEU B CA 1
ATOM 2862 C C . LEU B 1 31 ? 9.906 22.062 19.344 1 91.56 31 LEU B C 1
ATOM 2864 O O . LEU B 1 31 ? 9.906 23.172 18.812 1 91.56 31 LEU B O 1
ATOM 2868 N N . LEU B 1 32 ? 9.492 21.953 20.547 1 89.62 32 LEU B N 1
ATOM 2869 C CA . LEU B 1 32 ? 8.82 23.062 21.234 1 89.62 32 LEU B CA 1
ATOM 2870 C C . LEU B 1 32 ? 9.75 23.703 22.266 1 89.62 32 LEU B C 1
ATOM 2872 O O . LEU B 1 32 ? 9.305 24.516 23.078 1 89.62 32 LEU B O 1
ATOM 2876 N N . GLN B 1 33 ? 11.008 23.375 22.312 1 79.88 33 GLN B N 1
ATOM 2877 C CA . GLN B 1 33 ? 11.922 23.922 23.312 1 79.88 33 GLN B CA 1
ATOM 2878 C C . GLN B 1 33 ? 12.266 25.375 23.016 1 79.88 33 GLN B C 1
ATOM 2880 O O . GLN B 1 33 ? 12.547 26.156 23.922 1 79.88 33 GLN B O 1
ATOM 2885 N N . GLU B 1 34 ? 12.555 25.641 21.75 1 68.75 34 GLU B N 1
ATOM 2886 C CA . GLU B 1 34 ? 12.93 27.016 21.453 1 68.75 34 GLU B CA 1
ATOM 2887 C C . GLU B 1 34 ? 11.703 27.922 21.406 1 68.75 34 GLU B C 1
ATOM 2889 O O . GLU B 1 34 ? 10.68 27.578 20.828 1 68.75 34 GLU B O 1
ATOM 2894 N N . GLU B 1 35 ? 11.844 29.094 22.156 1 62.12 35 GLU B N 1
ATOM 2895 C CA . GLU B 1 35 ? 10.789 30.094 22.234 1 62.12 35 GLU B CA 1
ATOM 2896 C C . GLU B 1 35 ? 10.438 30.625 20.844 1 62.12 35 GLU B C 1
ATOM 2898 O O . GLU B 1 35 ? 11.289 30.672 19.953 1 62.12 35 GLU B O 1
ATOM 2903 N N . ALA B 1 36 ? 9.258 30.672 20.297 1 59.47 36 ALA B N 1
ATOM 2904 C CA . ALA B 1 36 ? 8.734 31.406 19.156 1 59.47 36 ALA B CA 1
ATOM 2905 C C . ALA B 1 36 ? 8.711 30.516 17.906 1 59.47 36 ALA B C 1
ATOM 2907 O O . ALA B 1 36 ? 8.328 30.984 16.828 1 59.47 36 ALA B O 1
ATOM 2908 N N . SER B 1 37 ? 9 29.25 18.141 1 79.56 37 SER B N 1
ATOM 2909 C CA . SER B 1 37 ? 9.047 28.484 16.906 1 79.56 37 SER B CA 1
ATOM 2910 C C . SER B 1 37 ? 7.672 27.953 16.516 1 79.56 37 SER B C 1
ATOM 2912 O O . SER B 1 37 ? 6.977 27.375 17.344 1 79.56 37 SER B O 1
ATOM 2914 N N . GLN B 1 38 ? 7.277 28.516 15.375 1 91.44 38 GLN B N 1
ATOM 2915 C CA . GLN B 1 38 ? 6.039 28.016 14.789 1 91.44 38 GLN B CA 1
ATOM 2916 C C . GLN B 1 38 ? 6.227 26.609 14.219 1 91.44 38 GLN B C 1
ATOM 2918 O O . GLN B 1 38 ? 7.199 26.359 13.5 1 91.44 38 GLN B O 1
ATOM 2923 N N . ILE B 1 39 ? 5.348 25.734 14.641 1 95.31 39 ILE B N 1
ATOM 2924 C CA . ILE B 1 39 ? 5.348 24.375 14.109 1 95.31 39 ILE B CA 1
ATOM 2925 C C . ILE B 1 39 ? 4.293 24.25 13.016 1 95.31 39 ILE B C 1
ATOM 2927 O O . ILE B 1 39 ? 3.178 24.75 13.156 1 95.31 39 ILE B O 1
ATOM 2931 N N . ILE B 1 40 ? 4.695 23.609 11.969 1 97.75 40 ILE B N 1
ATOM 2932 C CA . ILE B 1 40 ? 3.758 23.234 10.914 1 97.75 40 ILE B CA 1
ATOM 2933 C C . ILE B 1 40 ? 3.451 21.734 11.008 1 97.75 40 ILE B C 1
ATOM 2935 O O . ILE B 1 40 ? 4.352 20.906 10.875 1 97.75 40 ILE B O 1
ATOM 2939 N N . LEU B 1 41 ? 2.242 21.359 11.328 1 98.75 41 LEU B N 1
ATOM 2940 C CA . LEU B 1 41 ? 1.791 19.969 11.297 1 98.75 41 LEU B CA 1
ATOM 2941 C C . LEU B 1 41 ? 1.161 19.641 9.953 1 98.75 41 LEU B C 1
ATOM 2943 O O . LEU B 1 41 ? 0.212 20.297 9.523 1 98.75 41 LEU B O 1
ATOM 2947 N N . ILE B 1 42 ? 1.692 18.641 9.258 1 98.88 42 ILE B N 1
ATOM 2948 C CA . ILE B 1 42 ? 1.169 18.219 7.965 1 98.88 42 ILE B CA 1
ATOM 2949 C C . ILE B 1 42 ? 0.76 16.75 8.031 1 98.88 42 ILE B C 1
ATOM 2951 O O . ILE B 1 42 ? 1.566 15.883 8.398 1 98.88 42 ILE B O 1
ATOM 2955 N N . THR B 1 43 ? -0.483 16.453 7.781 1 98.88 43 THR B N 1
ATOM 2956 C CA . THR B 1 43 ? -0.902 15.07 7.633 1 98.88 43 THR B CA 1
ATOM 2957 C C . THR B 1 43 ? -0.841 14.641 6.168 1 98.88 43 THR B C 1
ATOM 2959 O O . THR B 1 43 ? -1.08 15.453 5.27 1 98.88 43 THR B O 1
ATOM 2962 N N . SER B 1 44 ? -0.494 13.391 5.91 1 98.62 44 SER B N 1
ATOM 2963 C CA . SER B 1 44 ? -0.25 12.961 4.539 1 98.62 44 SER B CA 1
ATOM 2964 C C . SER B 1 44 ? -0.535 11.469 4.363 1 98.62 44 SER B C 1
ATOM 2966 O O . SER B 1 44 ? -0.375 10.688 5.305 1 98.62 44 SER B O 1
ATOM 2968 N N . GLY B 1 45 ? -0.93 11.156 3.133 1 97.44 45 GLY B N 1
ATOM 2969 C CA . GLY B 1 45 ? -1.229 9.758 2.84 1 97.44 45 GLY B CA 1
ATOM 2970 C C . GLY B 1 45 ? -2.682 9.398 3.086 1 97.44 45 GLY B C 1
ATOM 2971 O O . GLY B 1 45 ? -3.494 10.266 3.416 1 97.44 45 GLY B O 1
ATOM 2972 N N . GLY B 1 46 ? -3.004 8.141 2.895 1 96.75 46 GLY B N 1
ATOM 2973 C CA . GLY B 1 46 ? -4.363 7.668 3.1 1 96.75 46 GLY B CA 1
ATOM 2974 C C . GLY B 1 46 ? -4.547 6.941 4.418 1 96.75 46 GLY B C 1
ATOM 2975 O O . GLY B 1 46 ? -3.607 6.824 5.207 1 96.75 46 GLY B O 1
ATOM 2976 N N . THR B 1 47 ? -5.777 6.52 4.652 1 97.56 47 THR B N 1
ATOM 2977 C CA . THR B 1 47 ? -6.07 5.762 5.859 1 97.56 47 THR B CA 1
ATOM 2978 C C . THR B 1 47 ? -6.664 4.398 5.516 1 97.56 47 THR B C 1
ATOM 2980 O O . THR B 1 47 ? -7.34 4.254 4.496 1 97.56 47 THR B O 1
ATOM 2983 N N . LYS B 1 48 ? -6.391 3.465 6.375 1 96.06 48 LYS B N 1
ATOM 2984 C CA . LYS B 1 48 ? -7.004 2.143 6.305 1 96.06 48 LYS B CA 1
ATOM 2985 C C . LYS B 1 48 ? -8.133 2.006 7.316 1 96.06 48 LYS B C 1
ATOM 2987 O O . LYS B 1 48 ? -8.039 2.506 8.438 1 96.06 48 LYS B O 1
ATOM 2992 N N . VAL B 1 49 ? -9.133 1.345 6.871 1 95.75 49 VAL B N 1
ATOM 2993 C CA . VAL B 1 49 ? -10.234 0.987 7.762 1 95.75 49 VAL B CA 1
ATOM 2994 C C . VAL B 1 49 ? -10.312 -0.532 7.898 1 95.75 49 VAL B C 1
ATOM 2996 O O . VAL B 1 49 ? -10.719 -1.226 6.961 1 95.75 49 VAL B O 1
ATOM 2999 N N . PRO B 1 50 ? -9.961 -1.002 9.047 1 93.5 50 PRO B N 1
ATOM 3000 C CA . PRO B 1 50 ? -10.078 -2.451 9.227 1 93.5 50 PRO B CA 1
ATOM 3001 C C . PRO B 1 50 ? -11.508 -2.955 9.078 1 93.5 50 PRO B C 1
ATOM 3003 O O . PRO B 1 50 ? -12.453 -2.303 9.539 1 93.5 50 PRO B O 1
ATOM 3006 N N . LEU B 1 51 ? -11.672 -4.078 8.422 1 91.31 51 LEU B N 1
ATOM 3007 C CA . LEU B 1 51 ? -12.992 -4.68 8.258 1 91.31 51 LEU B CA 1
ATOM 3008 C C . LEU B 1 51 ? -13.195 -5.809 9.266 1 91.31 51 LEU B C 1
ATOM 3010 O O . LEU B 1 51 ? -14.328 -6.266 9.469 1 91.31 51 LEU B O 1
ATOM 3014 N N . GLU B 1 52 ? -12.188 -6.254 9.859 1 89.25 52 GLU B N 1
ATOM 3015 C CA . GLU B 1 52 ? -12.164 -7.238 10.93 1 89.25 52 GLU B CA 1
ATOM 3016 C C . GLU B 1 52 ? -11.023 -6.969 11.906 1 89.25 52 GLU B C 1
ATOM 3018 O O . GLU B 1 52 ? -10.117 -6.188 11.609 1 89.25 52 GLU B O 1
ATOM 3023 N N . LYS B 1 53 ? -11.102 -7.547 13.031 1 85.69 53 LYS B N 1
ATOM 3024 C CA . LYS B 1 53 ? -10.078 -7.297 14.039 1 85.69 53 LYS B CA 1
ATOM 3025 C C . LYS B 1 53 ? -8.742 -7.906 13.633 1 85.69 53 LYS B C 1
ATOM 3027 O O . LYS B 1 53 ? -7.684 -7.336 13.898 1 85.69 53 LYS B O 1
ATOM 3032 N N . VAL B 1 54 ? -8.883 -9.055 12.977 1 82.38 54 VAL B N 1
ATOM 3033 C CA . VAL B 1 54 ? -7.672 -9.641 12.422 1 82.38 54 VAL B CA 1
ATOM 3034 C C . VAL B 1 54 ? -7.25 -8.875 11.172 1 82.38 54 VAL B C 1
ATOM 3036 O O . VAL B 1 54 ? -8.078 -8.57 10.312 1 82.38 54 VAL B O 1
ATOM 3039 N N . PRO B 1 55 ? -5.988 -8.477 11.07 1 81.19 55 PRO B N 1
ATOM 3040 C CA . PRO B 1 55 ? -5.539 -7.57 10.008 1 81.19 55 PRO B CA 1
ATOM 3041 C C . PRO B 1 55 ? -5.43 -8.258 8.648 1 81.19 55 PRO B C 1
ATOM 3043 O O . PRO B 1 55 ? -4.348 -8.289 8.055 1 81.19 55 PRO B O 1
ATOM 3046 N N . ILE B 1 56 ? -6.566 -8.617 8.078 1 83.31 56 ILE B N 1
ATOM 3047 C CA . ILE B 1 56 ? -6.582 -9.32 6.801 1 83.31 56 ILE B CA 1
ATOM 3048 C C . ILE B 1 56 ? -7.195 -8.422 5.727 1 83.31 56 ILE B C 1
ATOM 3050 O O . ILE B 1 56 ? -6.605 -8.227 4.66 1 83.31 56 ILE B O 1
ATOM 3054 N N . ARG B 1 57 ? -8.32 -7.914 6.062 1 89.06 57 ARG B N 1
ATOM 3055 C CA . ARG B 1 57 ? -8.992 -7.074 5.074 1 89.06 57 ARG B CA 1
ATOM 3056 C C . ARG B 1 57 ? -9.18 -5.656 5.594 1 89.06 57 ARG B C 1
ATOM 3058 O O . ARG B 1 57 ? -9.461 -5.453 6.777 1 89.06 57 ARG B O 1
ATOM 3065 N N . HIS B 1 58 ? -9.016 -4.715 4.688 1 94.12 58 HIS B N 1
ATOM 3066 C CA . HIS B 1 58 ? -9.234 -3.309 5.012 1 94.12 58 HIS B CA 1
ATOM 3067 C C . HIS B 1 58 ? -9.82 -2.553 3.82 1 94.12 58 HIS B C 1
ATOM 3069 O O . HIS B 1 58 ? -9.617 -2.951 2.67 1 94.12 58 HIS B O 1
ATOM 3075 N N . MET B 1 59 ? -10.5 -1.526 4.191 1 93.06 59 MET B N 1
ATOM 3076 C CA . MET B 1 59 ? -10.828 -0.508 3.195 1 93.06 59 MET B CA 1
ATOM 3077 C C . MET B 1 59 ? -9.797 0.62 3.219 1 93.06 59 MET B C 1
ATOM 3079 O O . MET B 1 59 ? -9.367 1.052 4.289 1 93.06 59 MET B O 1
ATOM 3083 N N . GLU B 1 60 ? -9.469 1.044 2.088 1 93.06 60 GLU B N 1
ATOM 3084 C CA . GLU B 1 60 ? -8.43 2.064 2.018 1 93.06 60 GLU B CA 1
ATOM 3085 C C . GLU B 1 60 ? -8.883 3.26 1.186 1 93.06 60 GLU B C 1
ATOM 3087 O O . GLU B 1 60 ? -9.516 3.092 0.141 1 93.06 60 GLU B O 1
ATOM 3092 N N . ASN B 1 61 ? -8.688 4.43 1.729 1 92.75 61 ASN B N 1
ATOM 3093 C CA . ASN B 1 61 ? -8.633 5.637 0.914 1 92.75 61 ASN B CA 1
ATOM 3094 C C . ASN B 1 61 ? -7.23 5.883 0.367 1 92.75 61 ASN B C 1
ATOM 3096 O O . ASN B 1 61 ? -6.309 6.191 1.126 1 92.75 61 ASN B O 1
ATOM 3100 N N . PHE B 1 62 ? -7.184 5.812 -0.887 1 89.12 62 PHE B N 1
ATOM 3101 C CA . PHE B 1 62 ? -5.867 5.801 -1.51 1 89.12 62 PHE B CA 1
ATOM 3102 C C . PHE B 1 62 ? -5.305 7.215 -1.612 1 89.12 62 PHE B C 1
ATOM 3104 O O . PHE B 1 62 ? -6.027 8.148 -1.955 1 89.12 62 PHE B O 1
ATOM 3111 N N . SER B 1 63 ? -4.047 7.273 -1.278 1 94.38 63 SER B N 1
ATOM 3112 C CA . SER B 1 63 ? -3.242 8.469 -1.503 1 94.38 63 SER B CA 1
ATOM 3113 C C . SER B 1 63 ? -1.76 8.125 -1.6 1 94.38 63 SER B C 1
ATOM 3115 O O . SER B 1 63 ? -1.248 7.332 -0.809 1 94.38 63 SER B O 1
ATOM 3117 N N . THR B 1 64 ? -1.11 8.719 -2.576 1 92 64 THR B N 1
ATOM 3118 C CA . THR B 1 64 ? 0.324 8.492 -2.707 1 92 64 THR B CA 1
ATOM 3119 C C . THR B 1 64 ? 1.096 9.258 -1.638 1 92 64 THR B C 1
ATOM 3121 O O . THR B 1 64 ? 2.252 8.945 -1.354 1 92 64 THR B O 1
ATOM 3124 N N . GLY B 1 65 ? 0.486 10.281 -1.117 1 95.5 65 GLY B N 1
ATOM 3125 C CA . GLY B 1 65 ? 1.151 11.117 -0.127 1 95.5 65 GLY B CA 1
ATOM 3126 C C . GLY B 1 65 ? 2.061 12.164 -0.742 1 95.5 65 GLY B C 1
ATOM 3127 O O . GLY B 1 65 ? 2.777 12.867 -0.028 1 95.5 65 GLY B O 1
ATOM 3128 N N . ARG B 1 66 ? 2.014 12.352 -2.037 1 94.5 66 ARG B N 1
ATOM 3129 C CA . ARG B 1 66 ? 2.926 13.25 -2.738 1 94.5 66 ARG B CA 1
ATOM 3130 C C . ARG B 1 66 ? 2.66 14.703 -2.367 1 94.5 66 ARG B C 1
ATOM 3132 O O . ARG B 1 66 ? 3.596 15.469 -2.115 1 94.5 66 ARG B O 1
ATOM 3139 N N . ARG B 1 67 ? 1.441 15.062 -2.311 1 96.31 67 ARG B N 1
ATOM 3140 C CA . ARG B 1 67 ? 1.073 16.422 -1.957 1 96.31 67 ARG B CA 1
ATOM 3141 C C . ARG B 1 67 ? 1.602 16.797 -0.575 1 96.31 67 ARG B C 1
ATOM 3143 O O . ARG B 1 67 ? 2.215 17.844 -0.401 1 96.31 67 ARG B O 1
ATOM 3150 N N . GLY B 1 68 ? 1.351 15.969 0.373 1 98 68 GLY B N 1
ATOM 3151 C CA . GLY B 1 68 ? 1.837 16.219 1.721 1 98 68 GLY B CA 1
ATOM 3152 C C . GLY B 1 68 ? 3.35 16.281 1.808 1 98 68 GLY B C 1
ATOM 3153 O O . GLY B 1 68 ? 3.904 17.141 2.49 1 98 68 GLY B O 1
ATOM 3154 N N . ALA B 1 69 ? 4.004 15.406 1.087 1 97.5 69 ALA B N 1
ATOM 3155 C CA . ALA B 1 69 ? 5.465 15.359 1.102 1 97.5 69 ALA B CA 1
ATOM 3156 C C . ALA B 1 69 ? 6.062 16.641 0.519 1 97.5 69 ALA B C 1
ATOM 3158 O O . ALA B 1 69 ? 6.996 17.203 1.089 1 97.5 69 ALA B O 1
ATOM 3159 N N . HIS B 1 70 ? 5.492 17.062 -0.548 1 97.06 70 HIS B N 1
ATOM 3160 C CA . HIS B 1 70 ? 5.996 18.266 -1.201 1 97.06 70 HIS B CA 1
ATOM 3161 C C . HIS B 1 70 ? 5.719 19.516 -0.361 1 97.06 70 HIS B C 1
ATOM 3163 O O . HIS B 1 70 ? 6.543 20.422 -0.306 1 97.06 70 HIS B O 1
ATOM 3169 N N . MET B 1 71 ? 4.578 19.531 0.276 1 98 71 MET B N 1
ATOM 3170 C CA . MET B 1 71 ? 4.285 20.625 1.195 1 98 71 MET B CA 1
ATOM 3171 C C . MET B 1 71 ? 5.297 20.656 2.338 1 98 71 MET B C 1
ATOM 3173 O O . MET B 1 71 ? 5.781 21.734 2.709 1 98 71 MET B O 1
ATOM 3177 N N . CYS B 1 72 ? 5.566 19.5 2.818 1 98.5 72 CYS B N 1
ATOM 3178 C CA . CYS B 1 72 ? 6.551 19.391 3.887 1 98.5 72 CYS B CA 1
ATOM 3179 C C . CYS B 1 72 ? 7.906 19.938 3.445 1 98.5 72 CYS B C 1
ATOM 3181 O O . CYS B 1 72 ? 8.531 20.703 4.168 1 98.5 72 CYS B O 1
ATOM 3183 N N . GLU B 1 73 ? 8.328 19.562 2.264 1 97.81 73 GLU B N 1
ATOM 3184 C CA . GLU B 1 73 ? 9.602 20.031 1.72 1 97.81 73 GLU B CA 1
ATOM 3185 C C . GLU B 1 73 ? 9.633 21.547 1.612 1 97.81 73 GLU B C 1
ATOM 3187 O O . GLU B 1 73 ? 10.641 22.188 1.926 1 97.81 73 GLU B O 1
ATOM 3192 N N . TYR B 1 74 ? 8.523 22.109 1.211 1 96.94 74 TYR B N 1
ATOM 3193 C CA . TYR B 1 74 ? 8.461 23.562 1.065 1 96.94 74 TYR B CA 1
ATOM 3194 C C . TYR B 1 74 ? 8.742 24.266 2.391 1 96.94 74 TYR B C 1
ATOM 3196 O O . TYR B 1 74 ? 9.609 25.141 2.467 1 96.94 74 TYR B O 1
ATOM 3204 N N . PHE B 1 75 ? 8.078 23.875 3.422 1 97.12 75 PHE B N 1
ATOM 3205 C CA . PHE B 1 75 ? 8.203 24.562 4.707 1 97.12 75 PHE B CA 1
ATOM 3206 C C . PHE B 1 75 ? 9.562 24.281 5.336 1 97.12 75 PHE B C 1
ATOM 3208 O O . PHE B 1 75 ? 10.125 25.141 6.008 1 97.12 75 PHE B O 1
ATOM 3215 N N . LEU B 1 76 ? 10.07 23.062 5.086 1 96.75 76 LEU B N 1
ATOM 3216 C CA . LEU B 1 76 ? 11.414 22.766 5.57 1 96.75 76 LEU B CA 1
ATOM 3217 C C . LEU B 1 76 ? 12.438 23.672 4.906 1 96.75 76 LEU B C 1
ATOM 3219 O O . LEU B 1 76 ? 13.336 24.203 5.574 1 96.75 76 LEU B O 1
ATOM 3223 N N . LYS B 1 77 ? 12.281 23.859 3.652 1 95.25 77 LYS B N 1
ATOM 3224 C CA . LYS B 1 77 ? 13.195 24.719 2.908 1 95.25 77 LYS B CA 1
ATOM 3225 C C . LYS B 1 77 ? 13.086 26.172 3.367 1 95.25 77 LYS B C 1
ATOM 3227 O O . LYS B 1 77 ? 13.992 26.969 3.131 1 95.25 77 LYS B O 1
ATOM 3232 N N . LYS B 1 78 ? 12.023 26.516 3.971 1 93.81 78 LYS B N 1
ATOM 3233 C CA . LYS B 1 78 ? 11.859 27.828 4.586 1 93.81 78 LYS B CA 1
ATOM 3234 C C . LYS B 1 78 ? 12.312 27.812 6.043 1 93.81 78 LYS B C 1
ATOM 3236 O O . LYS B 1 78 ? 11.984 28.719 6.812 1 93.81 78 LYS B O 1
ATOM 3241 N N . LYS B 1 79 ? 12.914 26.734 6.496 1 92.69 79 LYS B N 1
ATOM 3242 C CA . LYS B 1 79 ? 13.547 26.562 7.797 1 92.69 79 LYS B CA 1
ATOM 3243 C C . LYS B 1 79 ? 12.5 26.484 8.906 1 92.69 79 LYS B C 1
ATOM 3245 O O . LYS B 1 79 ? 12.734 26.969 10.023 1 92.69 79 LYS B O 1
ATOM 3250 N N . LYS B 1 80 ? 11.367 26.031 8.562 1 94.25 80 LYS B N 1
ATOM 3251 C CA . LYS B 1 80 ? 10.344 25.812 9.578 1 94.25 80 LYS B CA 1
ATOM 3252 C C . LYS B 1 80 ? 10.453 24.406 10.164 1 94.25 80 LYS B C 1
ATOM 3254 O O . LYS B 1 80 ? 10.992 23.5 9.523 1 94.25 80 LYS B O 1
ATOM 3259 N N . LYS B 1 81 ? 10 24.266 11.367 1 95.38 81 LYS B N 1
ATOM 3260 C CA . LYS B 1 81 ? 9.875 22.953 11.984 1 95.38 81 LYS B CA 1
ATOM 3261 C C . LYS B 1 81 ? 8.57 22.266 11.57 1 95.38 81 LYS B C 1
ATOM 3263 O O . LYS B 1 81 ? 7.496 22.875 11.648 1 95.38 81 LYS B O 1
ATOM 3268 N N . VAL B 1 82 ? 8.719 21.031 11.125 1 97.88 82 VAL B N 1
ATOM 3269 C CA . VAL B 1 82 ? 7.547 20.359 10.57 1 97.88 82 VAL B CA 1
ATOM 3270 C C . VAL B 1 82 ? 7.34 19.016 11.273 1 97.88 82 VAL B C 1
ATOM 3272 O O . VAL B 1 82 ? 8.289 18.25 11.445 1 97.88 82 VAL B O 1
ATOM 3275 N N . ILE B 1 83 ? 6.164 18.797 11.766 1 98.56 83 ILE B N 1
ATOM 3276 C CA . ILE B 1 83 ? 5.695 17.469 12.125 1 98.56 83 ILE B CA 1
ATOM 3277 C C . ILE B 1 83 ? 4.969 16.828 10.938 1 98.56 83 ILE B C 1
ATOM 3279 O O . ILE B 1 83 ? 3.945 17.359 10.484 1 98.56 83 ILE B O 1
ATOM 3283 N N . PHE B 1 84 ? 5.535 15.758 10.438 1 98.69 84 PHE B N 1
ATOM 3284 C CA . PHE B 1 84 ? 4.969 15.055 9.289 1 98.69 84 PHE B CA 1
ATOM 3285 C C . PHE B 1 84 ? 4.262 13.781 9.727 1 98.69 84 PHE B C 1
ATOM 3287 O O . PHE B 1 84 ? 4.902 12.742 9.898 1 98.69 84 PHE B O 1
ATOM 3294 N N . LEU B 1 85 ? 2.961 13.852 9.922 1 98.88 85 LEU B N 1
ATOM 3295 C CA . LEU B 1 85 ? 2.107 12.719 10.273 1 98.88 85 LEU B CA 1
ATOM 3296 C C . LEU B 1 85 ? 1.63 11.992 9.023 1 98.88 85 LEU B C 1
ATOM 3298 O O . LEU B 1 85 ? 0.744 12.477 8.312 1 98.88 85 LEU B O 1
ATOM 3302 N N . HIS B 1 86 ? 2.193 10.797 8.789 1 98.62 86 HIS B N 1
ATOM 3303 C CA . HIS B 1 86 ? 2.027 10.234 7.457 1 98.62 86 HIS B CA 1
ATOM 3304 C C . HIS B 1 86 ? 1.637 8.766 7.523 1 98.62 86 HIS B C 1
ATOM 3306 O O . HIS B 1 86 ? 1.951 8.078 8.5 1 98.62 86 HIS B O 1
ATOM 3312 N N . ARG B 1 87 ? 0.941 8.336 6.477 1 97.94 87 ARG B N 1
ATOM 3313 C CA . ARG B 1 87 ? 0.635 6.914 6.305 1 97.94 87 ARG B CA 1
ATOM 3314 C C . ARG B 1 87 ? 1.892 6.121 5.969 1 97.94 87 ARG B C 1
ATOM 3316 O O . ARG B 1 87 ? 2.65 6.496 5.074 1 97.94 87 ARG B O 1
ATOM 3323 N N . LYS B 1 88 ? 2.037 5.035 6.645 1 94.06 88 LYS B N 1
ATOM 3324 C CA . LYS B 1 88 ? 3.162 4.152 6.352 1 94.06 88 LYS B CA 1
ATOM 3325 C C . LYS B 1 88 ? 3.164 3.736 4.883 1 94.06 88 LYS B C 1
ATOM 3327 O O . LYS B 1 88 ? 2.113 3.416 4.324 1 94.06 88 LYS B O 1
ATOM 3332 N N . GLY B 1 89 ? 4.336 3.855 4.297 1 88.75 89 GLY B N 1
ATOM 3333 C CA . GLY B 1 89 ? 4.512 3.354 2.941 1 88.75 89 GLY B CA 1
ATOM 3334 C C . GLY B 1 89 ? 4.246 4.402 1.878 1 88.75 89 GLY B C 1
ATOM 3335 O O . GLY B 1 89 ? 4.387 4.133 0.683 1 88.75 89 GLY B O 1
ATOM 3336 N N . THR B 1 90 ? 3.846 5.598 2.229 1 94.06 90 THR B N 1
ATOM 3337 C CA . THR B 1 90 ? 3.564 6.648 1.259 1 94.06 90 THR B CA 1
ATOM 3338 C C . THR B 1 90 ? 4.789 7.539 1.056 1 94.06 90 THR B C 1
ATOM 3340 O O . THR B 1 90 ? 5.828 7.328 1.688 1 94.06 90 THR B O 1
ATOM 3343 N N . PHE B 1 91 ? 4.734 8.461 0.214 1 94.12 91 PHE B N 1
ATOM 3344 C CA . PHE B 1 91 ? 5.859 9.336 -0.106 1 94.12 91 PHE B CA 1
ATOM 3345 C C . PHE B 1 91 ? 6.273 10.148 1.111 1 94.12 91 PHE B C 1
ATOM 3347 O O . PHE B 1 91 ? 5.426 10.648 1.854 1 94.12 91 PHE B O 1
ATOM 3354 N N . MET B 1 92 ? 7.555 10.211 1.265 1 95.75 92 MET B N 1
ATOM 3355 C CA . MET B 1 92 ? 8.172 10.984 2.336 1 95.75 92 MET B CA 1
ATOM 3356 C C . MET B 1 92 ? 8.922 12.195 1.775 1 95.75 92 MET B C 1
ATOM 3358 O O . MET B 1 92 ? 9.359 12.172 0.625 1 95.75 92 MET B O 1
ATOM 3362 N N . PRO B 1 93 ? 8.977 13.227 2.547 1 97.38 93 PRO B N 1
ATOM 3363 C CA . PRO B 1 93 ? 9.758 14.367 2.068 1 97.38 93 PRO B CA 1
ATOM 3364 C C . PRO B 1 93 ? 11.195 13.984 1.72 1 97.38 93 PRO B C 1
ATOM 3366 O O . PRO B 1 93 ? 11.836 13.234 2.461 1 97.38 93 PRO B O 1
ATOM 3369 N N . PHE B 1 94 ? 11.625 14.453 0.56 1 96.06 94 PHE B N 1
ATOM 3370 C CA . PHE B 1 94 ? 12.984 14.32 0.049 1 96.06 94 PHE B CA 1
ATOM 3371 C C . PHE B 1 94 ? 13.289 12.867 -0.312 1 96.06 94 PHE B C 1
ATOM 3373 O O . PHE B 1 94 ? 14.453 12.492 -0.468 1 96.06 94 PHE B O 1
ATOM 3380 N N . GLU B 1 95 ? 12.297 12.023 -0.39 1 92.94 95 GLU B N 1
ATOM 3381 C CA . GLU B 1 95 ? 12.57 10.625 -0.699 1 92.94 95 GLU B CA 1
ATOM 3382 C C . GLU B 1 95 ? 11.844 10.188 -1.97 1 92.94 95 GLU B C 1
ATOM 3384 O O . GLU B 1 95 ? 11.938 9.031 -2.383 1 92.94 95 GLU B O 1
ATOM 3389 N N . CYS B 1 96 ? 11.148 11.039 -2.578 1 88.81 96 CYS B N 1
ATOM 3390 C CA . CYS B 1 96 ? 10.312 10.68 -3.719 1 88.81 96 CYS B CA 1
ATOM 3391 C C . CYS B 1 96 ? 11.148 10.094 -4.852 1 88.81 96 CYS B C 1
ATOM 3393 O O . CYS B 1 96 ? 10.812 9.055 -5.406 1 88.81 96 CYS B O 1
ATOM 3395 N N . HIS B 1 97 ? 12.266 10.68 -5.145 1 89.75 97 HIS B N 1
ATOM 3396 C CA . HIS B 1 97 ? 13.094 10.211 -6.242 1 89.75 97 HIS B CA 1
ATOM 3397 C C . HIS B 1 97 ? 13.828 8.922 -5.875 1 89.75 97 HIS B C 1
ATOM 3399 O O . HIS B 1 97 ? 14.031 8.055 -6.723 1 89.75 97 HIS B O 1
ATOM 3405 N N . LEU B 1 98 ? 14.219 8.805 -4.648 1 88.5 98 LEU B N 1
ATOM 3406 C CA . LEU B 1 98 ? 14.859 7.586 -4.172 1 88.5 98 LEU B CA 1
ATOM 3407 C C . LEU B 1 98 ? 13.922 6.395 -4.293 1 88.5 98 LEU B C 1
ATOM 3409 O O . LEU B 1 98 ? 14.305 5.344 -4.816 1 88.5 98 LEU B O 1
ATOM 3413 N N . LYS B 1 99 ? 12.766 6.574 -3.799 1 80.25 99 LYS B N 1
ATOM 3414 C CA . LYS B 1 99 ? 11.766 5.512 -3.807 1 80.25 99 LYS B CA 1
ATOM 3415 C C . LYS B 1 99 ? 11.492 5.023 -5.227 1 80.25 99 LYS B C 1
ATOM 3417 O O . LYS B 1 99 ? 11.336 3.822 -5.457 1 80.25 99 LYS B O 1
ATOM 3422 N N . CYS B 1 100 ? 11.586 5.828 -6.137 1 76.19 100 CYS B N 1
ATOM 3423 C CA . CYS B 1 100 ? 11.281 5.504 -7.523 1 76.19 100 CYS B CA 1
ATOM 3424 C C . CYS B 1 100 ? 12.469 4.816 -8.195 1 76.19 100 CYS B C 1
ATOM 3426 O O . CYS B 1 100 ? 12.281 4.023 -9.125 1 76.19 100 CYS B O 1
ATOM 3428 N N . ALA B 1 101 ? 13.594 4.996 -7.648 1 76.06 101 ALA B N 1
ATOM 3429 C CA . ALA B 1 101 ? 14.805 4.555 -8.336 1 76.06 101 ALA B CA 1
ATOM 3430 C C . ALA B 1 101 ? 15.328 3.254 -7.738 1 76.06 101 ALA B C 1
ATOM 3432 O O . ALA B 1 101 ? 16.125 2.547 -8.367 1 76.06 101 ALA B O 1
ATOM 3433 N N . THR B 1 102 ? 14.852 2.936 -6.586 1 80.88 102 THR B N 1
ATOM 3434 C CA . THR B 1 102 ? 15.492 1.842 -5.867 1 80.88 102 THR B CA 1
ATOM 3435 C C . THR B 1 102 ? 14.891 0.499 -6.27 1 80.88 102 THR B C 1
ATOM 3437 O O . THR B 1 102 ? 13.875 0.078 -5.707 1 80.88 102 THR B O 1
ATOM 3440 N N . ARG B 1 103 ? 15.523 -0.147 -7.168 1 86.44 103 ARG B N 1
ATOM 3441 C CA . ARG B 1 103 ? 15.266 -1.494 -7.664 1 86.44 103 ARG B CA 1
ATOM 3442 C C . ARG B 1 103 ? 16.562 -2.277 -7.832 1 86.44 103 ARG B C 1
ATOM 3444 O O . ARG B 1 103 ? 17.641 -1.688 -7.965 1 86.44 103 ARG B O 1
ATOM 3451 N N . MET B 1 104 ? 16.391 -3.551 -7.824 1 87.81 104 MET B N 1
ATOM 3452 C CA . MET B 1 104 ? 17.594 -4.371 -7.914 1 87.81 104 MET B CA 1
ATOM 3453 C C . MET B 1 104 ? 18.328 -4.133 -9.234 1 87.81 104 MET B C 1
ATOM 3455 O O . MET B 1 104 ? 19.562 -4.195 -9.289 1 87.81 104 MET B O 1
ATOM 3459 N N . ASP B 1 105 ? 17.562 -3.787 -10.258 1 88.5 105 ASP B N 1
ATOM 3460 C CA . ASP B 1 105 ? 18.156 -3.512 -11.57 1 88.5 105 ASP B CA 1
ATOM 3461 C C . ASP B 1 105 ? 19.094 -2.309 -11.508 1 88.5 105 ASP B C 1
ATOM 3463 O O . ASP B 1 105 ? 19.984 -2.172 -12.344 1 88.5 105 ASP B O 1
ATOM 3467 N N . ASN B 1 106 ? 18.891 -1.479 -10.492 1 90.5 106 ASN B N 1
ATOM 3468 C CA . ASN B 1 106 ? 19.656 -0.242 -10.383 1 90.5 106 ASN B CA 1
ATOM 3469 C C . ASN B 1 106 ? 20.781 -0.372 -9.367 1 90.5 106 ASN B C 1
ATOM 3471 O O . ASN B 1 106 ? 21.484 0.602 -9.078 1 90.5 106 ASN B O 1
ATOM 3475 N N . ILE B 1 107 ? 20.984 -1.534 -8.82 1 91.12 107 ILE B N 1
ATOM 3476 C CA . ILE B 1 107 ? 22.016 -1.729 -7.789 1 91.12 107 ILE B CA 1
ATOM 3477 C C . ILE B 1 107 ? 23.312 -2.217 -8.43 1 91.12 107 ILE B C 1
ATOM 3479 O O . ILE B 1 107 ? 23.281 -3.096 -9.297 1 91.12 107 ILE B O 1
ATOM 3483 N N . ARG B 1 108 ? 24.422 -1.647 -8.07 1 90.88 108 ARG B N 1
ATOM 3484 C CA . ARG B 1 108 ? 25.75 -2.066 -8.492 1 90.88 108 ARG B CA 1
ATOM 3485 C C . ARG B 1 108 ? 26.703 -2.162 -7.305 1 90.88 108 ARG B C 1
ATOM 3487 O O . ARG B 1 108 ? 26.594 -1.384 -6.355 1 90.88 108 ARG B O 1
ATOM 3494 N N . LEU B 1 109 ? 27.484 -3.15 -7.418 1 90.62 109 LEU B N 1
ATOM 3495 C CA . LEU B 1 109 ? 28.531 -3.291 -6.41 1 90.62 109 LEU B CA 1
ATOM 3496 C C . LEU B 1 109 ? 29.844 -2.688 -6.898 1 90.62 109 LEU B C 1
ATOM 3498 O O . LEU B 1 109 ? 30.422 -3.176 -7.863 1 90.62 109 LEU B O 1
ATOM 3502 N N . VAL B 1 110 ? 30.234 -1.581 -6.316 1 89.44 110 VAL B N 1
ATOM 3503 C CA . VAL B 1 110 ? 31.453 -0.895 -6.684 1 89.44 110 VAL B CA 1
ATOM 3504 C C . VAL B 1 110 ? 32.375 -0.796 -5.469 1 89.44 110 VAL B C 1
ATOM 3506 O O . VAL B 1 110 ? 32.031 -0.174 -4.465 1 89.44 110 VAL B O 1
ATOM 3509 N N . ASP B 1 111 ? 33.562 -1.338 -5.574 1 87.94 111 ASP B N 1
ATOM 3510 C CA . ASP B 1 111 ? 34.562 -1.302 -4.508 1 87.94 111 ASP B CA 1
ATOM 3511 C C . ASP B 1 111 ? 33.969 -1.756 -3.18 1 87.94 111 ASP B C 1
ATOM 3513 O O . ASP B 1 111 ? 34.125 -1.089 -2.156 1 87.94 111 ASP B O 1
ATOM 3517 N N . GLY B 1 112 ? 33.156 -2.736 -3.236 1 85.56 112 GLY B N 1
ATOM 3518 C CA . GLY B 1 112 ? 32.562 -3.336 -2.041 1 85.56 112 GLY B CA 1
ATOM 3519 C C . GLY B 1 112 ? 31.391 -2.559 -1.494 1 85.56 112 GLY B C 1
ATOM 3520 O O . GLY B 1 112 ? 30.828 -2.92 -0.457 1 85.56 112 GLY B O 1
ATOM 3521 N N . ARG B 1 113 ? 31.047 -1.496 -2.135 1 90.38 113 ARG B N 1
ATOM 3522 C CA . ARG B 1 113 ? 29.938 -0.679 -1.685 1 90.38 113 ARG B CA 1
ATOM 3523 C C . ARG B 1 113 ? 28.719 -0.867 -2.588 1 90.38 113 ARG B C 1
ATOM 3525 O O . ARG B 1 113 ? 28.859 -1.099 -3.791 1 90.38 113 ARG B O 1
ATOM 3532 N N . VAL B 1 114 ? 27.547 -0.776 -1.956 1 91.25 114 VAL B N 1
ATOM 3533 C CA . VAL B 1 114 ? 26.297 -0.826 -2.713 1 91.25 114 VAL B CA 1
ATOM 3534 C C . VAL B 1 114 ? 25.984 0.554 -3.287 1 91.25 114 VAL B C 1
ATOM 3536 O O . VAL B 1 114 ? 25.766 1.51 -2.537 1 91.25 114 VAL B O 1
ATOM 3539 N N . THR B 1 115 ? 26.016 0.632 -4.59 1 91.88 115 THR B N 1
ATOM 3540 C CA . THR B 1 115 ? 25.797 1.909 -5.262 1 91.88 115 THR B CA 1
ATOM 3541 C C . THR B 1 115 ? 24.578 1.837 -6.172 1 91.88 115 THR B C 1
ATOM 3543 O O . THR B 1 115 ? 24.172 0.75 -6.586 1 91.88 115 THR B O 1
ATOM 3546 N N . LEU B 1 116 ? 23.984 2.994 -6.398 1 90.94 116 LEU B N 1
ATOM 3547 C CA . LEU B 1 116 ? 22.859 3.078 -7.32 1 90.94 116 LEU B CA 1
ATOM 3548 C C . LEU B 1 116 ? 23.328 3.521 -8.703 1 90.94 116 LEU B C 1
ATOM 3550 O O . LEU B 1 116 ? 24.047 4.516 -8.836 1 90.94 116 LEU B O 1
ATOM 3554 N N . ASN B 1 117 ? 22.969 2.688 -9.633 1 90.88 117 ASN B N 1
ATOM 3555 C CA . ASN B 1 117 ? 23.219 3.039 -11.023 1 90.88 117 ASN B CA 1
ATOM 3556 C C . ASN B 1 117 ? 22 3.713 -11.656 1 90.88 117 ASN B C 1
ATOM 3558 O O . ASN B 1 117 ? 21.094 3.037 -12.141 1 90.88 117 ASN B O 1
ATOM 3562 N N . LEU B 1 118 ? 22.031 5.031 -11.742 1 91.25 118 LEU B N 1
ATOM 3563 C CA . LEU B 1 118 ? 20.875 5.824 -12.156 1 91.25 118 LEU B CA 1
ATOM 3564 C C . LEU B 1 118 ? 21.203 6.641 -13.398 1 91.25 118 LEU B C 1
ATOM 3566 O O . LEU B 1 118 ? 22.359 6.926 -13.68 1 91.25 118 LEU B O 1
ATOM 3570 N N . SER B 1 119 ? 20.125 6.91 -14.148 1 91.5 119 SER B N 1
ATOM 3571 C CA . SER B 1 119 ? 20.297 7.906 -15.203 1 91.5 119 SER B CA 1
ATOM 3572 C C . SER B 1 119 ? 20.828 9.219 -14.641 1 91.5 119 SER B C 1
ATOM 3574 O O . SER B 1 119 ? 20.734 9.469 -13.438 1 91.5 119 SER B O 1
ATOM 3576 N N . GLN B 1 120 ? 21.391 9.977 -15.492 1 91.75 120 GLN B N 1
ATOM 3577 C CA . GLN B 1 120 ? 21.938 11.258 -15.055 1 91.75 120 GLN B CA 1
ATOM 3578 C C . GLN B 1 120 ? 20.859 12.117 -14.398 1 91.75 120 GLN B C 1
ATOM 3580 O O . GLN B 1 120 ? 21.094 12.719 -13.344 1 91.75 120 GLN B O 1
ATOM 3585 N N . HIS B 1 121 ? 19.766 12.141 -14.961 1 91.88 121 HIS B N 1
ATOM 3586 C CA . HIS B 1 121 ? 18.656 12.938 -14.445 1 91.88 121 HIS B CA 1
ATOM 3587 C C . HIS B 1 121 ? 18.219 12.445 -13.062 1 91.88 121 HIS B C 1
ATOM 3589 O O . HIS B 1 121 ? 18.078 13.242 -12.133 1 91.88 121 HIS B O 1
ATOM 3595 N N . ASP B 1 122 ? 18.078 11.156 -12.891 1 91.19 122 ASP B N 1
ATOM 3596 C CA . ASP B 1 122 ? 17.672 10.578 -11.617 1 91.19 122 ASP B CA 1
ATOM 3597 C C . ASP B 1 122 ? 18.75 10.734 -10.555 1 91.19 122 ASP B C 1
ATOM 3599 O O . ASP B 1 122 ? 18.453 10.969 -9.383 1 91.19 122 ASP B O 1
ATOM 3603 N N . HIS B 1 123 ? 19.906 10.609 -11.062 1 93 123 HIS B N 1
ATOM 3604 C CA . HIS B 1 123 ? 21.047 10.773 -10.156 1 93 123 HIS B CA 1
ATOM 3605 C C . HIS B 1 123 ? 21.078 12.18 -9.562 1 93 123 HIS B C 1
ATOM 3607 O O . HIS B 1 123 ? 21.188 12.336 -8.344 1 93 123 HIS B O 1
ATOM 3613 N N . GLU B 1 124 ? 20.922 13.148 -10.391 1 94.31 124 GLU B N 1
ATOM 3614 C CA . GLU B 1 124 ? 20.922 14.531 -9.93 1 94.31 124 GLU B CA 1
ATOM 3615 C C . GLU B 1 124 ? 19.766 14.805 -8.977 1 94.31 124 GLU B C 1
ATOM 3617 O O . GLU B 1 124 ? 19.938 15.492 -7.965 1 94.31 124 GLU B O 1
ATOM 3622 N N . ALA B 1 125 ? 18.688 14.266 -9.234 1 92.88 125 ALA B N 1
ATOM 3623 C CA . ALA B 1 125 ? 17.5 14.445 -8.391 1 92.88 125 ALA B CA 1
ATOM 3624 C C . ALA B 1 125 ? 17.719 13.828 -7.008 1 92.88 125 ALA B C 1
ATOM 3626 O O . ALA B 1 125 ? 17.406 14.461 -5.992 1 92.88 125 ALA B O 1
ATOM 3627 N N . VAL B 1 126 ? 18.25 12.648 -6.965 1 93.56 126 VAL B N 1
ATOM 3628 C CA . VAL B 1 126 ? 18.484 11.953 -5.703 1 93.56 126 VAL B CA 1
ATOM 3629 C C . VAL B 1 126 ? 19.547 12.688 -4.895 1 93.56 126 VAL B C 1
ATOM 3631 O O . VAL B 1 126 ? 19.422 12.828 -3.674 1 93.56 126 VAL B O 1
ATOM 3634 N N . VAL B 1 127 ? 20.547 13.172 -5.574 1 93.94 127 VAL B N 1
ATOM 3635 C CA . VAL B 1 127 ? 21.609 13.906 -4.91 1 93.94 127 VAL B CA 1
ATOM 3636 C C . VAL B 1 127 ? 21.047 15.18 -4.277 1 93.94 127 VAL B C 1
ATOM 3638 O O . VAL B 1 127 ? 21.344 15.492 -3.121 1 93.94 127 VAL B O 1
ATOM 3641 N N . ASN B 1 128 ? 20.266 15.867 -5.051 1 94.38 128 ASN B N 1
ATOM 3642 C CA . ASN B 1 128 ? 19.656 17.078 -4.539 1 94.38 128 ASN B CA 1
ATOM 3643 C C . ASN B 1 128 ? 18.75 16.797 -3.342 1 94.38 128 ASN B C 1
ATOM 3645 O O . ASN B 1 128 ? 18.75 17.531 -2.357 1 94.38 128 ASN B O 1
ATOM 3649 N N . ASP B 1 129 ? 17.984 15.734 -3.4 1 94.38 129 ASP B N 1
ATOM 3650 C CA . ASP B 1 129 ? 17.125 15.328 -2.293 1 94.38 129 ASP B CA 1
ATOM 3651 C C . ASP B 1 129 ? 17.953 14.992 -1.052 1 94.38 129 ASP B C 1
ATOM 3653 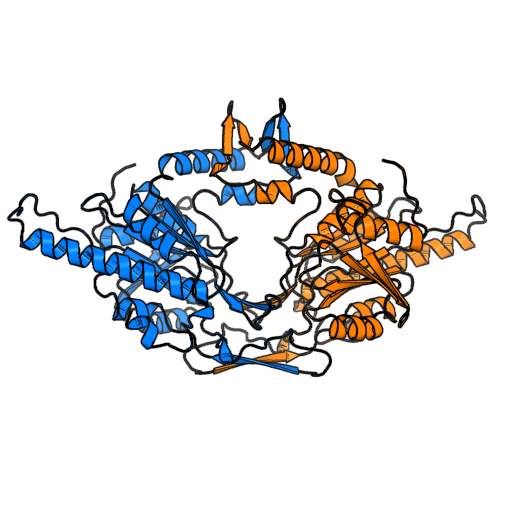O O . ASP B 1 129 ? 17.578 15.375 0.063 1 94.38 129 ASP B O 1
ATOM 3657 N N . ALA B 1 130 ? 19.016 14.32 -1.304 1 92.62 130 ALA B N 1
ATOM 3658 C CA . ALA B 1 130 ? 19.859 13.914 -0.191 1 92.62 130 ALA B CA 1
ATOM 3659 C C . ALA B 1 130 ? 20.469 15.133 0.511 1 92.62 130 ALA B C 1
ATOM 3661 O O . ALA B 1 130 ? 20.5 15.188 1.742 1 92.62 130 ALA B O 1
ATOM 3662 N N . LYS B 1 131 ? 20.922 16.062 -0.233 1 93.81 131 LYS B N 1
ATOM 3663 C CA . LYS B 1 131 ? 21.484 17.281 0.327 1 93.81 131 LYS B CA 1
ATOM 3664 C C . LYS B 1 131 ? 20.438 18.062 1.124 1 93.81 131 LYS B C 1
ATOM 3666 O O . LYS B 1 131 ? 20.703 18.516 2.236 1 93.81 131 LYS B O 1
ATOM 3671 N N . SER B 1 132 ? 19.312 18.156 0.54 1 95.06 132 SER B N 1
ATOM 3672 C CA . SER B 1 132 ? 18.219 18.844 1.219 1 95.06 132 SER B CA 1
ATOM 3673 C C . SER B 1 132 ? 17.828 18.125 2.506 1 95.06 132 SER B C 1
ATOM 3675 O O . SER B 1 132 ? 17.609 18.766 3.539 1 95.06 132 SER B O 1
ATOM 3677 N N . TYR B 1 133 ? 17.766 16.875 2.486 1 94.5 133 TYR B N 1
ATOM 3678 C CA . TYR B 1 133 ? 17.422 16.094 3.674 1 94.5 133 TYR B CA 1
ATOM 3679 C C . TYR B 1 133 ? 18.406 16.359 4.801 1 94.5 133 TYR B C 1
ATOM 3681 O O . TYR B 1 133 ? 18.016 16.578 5.945 1 94.5 133 TYR B O 1
ATOM 3689 N N . GLU B 1 134 ? 19.625 16.328 4.422 1 92.62 134 GLU B N 1
ATOM 3690 C CA . GLU B 1 134 ? 20.656 16.547 5.434 1 92.62 134 GLU B CA 1
ATOM 3691 C C . GLU B 1 134 ? 20.562 17.938 6.027 1 92.62 134 GLU B C 1
ATOM 3693 O O . GLU B 1 134 ? 20.75 18.125 7.23 1 92.62 134 GLU B O 1
ATOM 3698 N N . GLN B 1 135 ? 20.266 18.828 5.199 1 94.75 135 GLN B N 1
ATOM 3699 C CA . GLN B 1 135 ? 20.203 20.219 5.629 1 94.75 135 GLN B CA 1
ATOM 3700 C C . GLN B 1 135 ? 19.016 20.453 6.562 1 94.75 135 GLN B C 1
ATOM 3702 O O . GLN B 1 135 ? 19.109 21.25 7.508 1 94.75 135 GLN B O 1
ATOM 3707 N N . PHE B 1 136 ? 17.922 19.719 6.355 1 95 136 PHE B N 1
ATOM 3708 C CA . PHE B 1 136 ? 16.688 20.156 7.023 1 95 136 PHE B CA 1
ATOM 3709 C C . PHE B 1 136 ? 16.172 19.062 7.945 1 95 136 PHE B C 1
ATOM 3711 O O . PHE B 1 136 ? 15.148 19.25 8.617 1 95 136 PHE B O 1
ATOM 3718 N N . ARG B 1 137 ? 16.812 17.953 8.086 1 93.31 137 ARG B N 1
ATOM 3719 C CA . ARG B 1 137 ? 16.312 16.797 8.812 1 93.31 137 ARG B CA 1
ATOM 3720 C C . ARG B 1 137 ? 16.109 17.125 10.289 1 93.31 137 ARG B C 1
ATOM 3722 O O . ARG B 1 137 ? 15.25 16.547 10.953 1 93.31 137 ARG B O 1
ATOM 3729 N N . LYS B 1 138 ? 16.844 18.016 10.844 1 93.06 138 LYS B N 1
ATOM 3730 C CA . LYS B 1 138 ? 16.734 18.359 12.266 1 93.06 138 LYS B CA 1
ATOM 3731 C C . LYS B 1 138 ? 15.414 19.047 12.562 1 93.06 138 LYS B C 1
ATOM 3733 O O . LYS B 1 138 ? 14.953 19.047 13.703 1 93.06 138 LYS B O 1
ATOM 3738 N N . ASN B 1 139 ? 14.828 19.672 11.547 1 94.69 139 ASN B N 1
ATOM 3739 C CA . ASN B 1 139 ? 13.57 20.391 11.703 1 94.69 139 ASN B CA 1
ATOM 3740 C C . ASN B 1 139 ? 12.375 19.516 11.367 1 94.69 139 ASN B C 1
ATOM 3742 O O . ASN B 1 139 ? 11.234 19.969 11.375 1 94.69 139 ASN B O 1
ATOM 3746 N N . LEU B 1 140 ? 12.625 18.203 11.125 1 96.62 140 LEU B N 1
ATOM 3747 C CA . LEU B 1 140 ? 11.578 17.312 10.656 1 96.62 140 LEU B CA 1
ATOM 3748 C C . LEU B 1 140 ? 11.344 16.172 11.648 1 96.62 140 LEU B C 1
ATOM 3750 O O . LEU B 1 140 ? 12.281 15.492 12.047 1 96.62 140 LEU B O 1
ATOM 3754 N N . LEU B 1 141 ? 10.148 16.047 12.109 1 97.38 141 LEU B N 1
ATOM 3755 C CA . LEU B 1 141 ? 9.742 14.883 12.898 1 97.38 141 LEU B CA 1
ATOM 3756 C C . LEU B 1 141 ? 8.648 14.094 12.18 1 97.38 141 LEU B C 1
ATOM 3758 O O . LEU B 1 141 ? 7.551 14.609 11.961 1 97.38 141 LEU B O 1
ATOM 3762 N N . CYS B 1 142 ? 8.977 12.859 11.867 1 97.44 142 CYS B N 1
ATOM 3763 C CA . CYS B 1 142 ? 8.023 12.008 11.164 1 97.44 142 CYS B CA 1
ATOM 3764 C C . CYS B 1 142 ? 7.32 11.055 12.125 1 97.44 142 CYS B C 1
ATOM 3766 O O . CYS B 1 142 ? 7.973 10.383 12.93 1 97.44 142 CYS B O 1
ATOM 3768 N N . ILE B 1 143 ? 6.051 11.055 12.07 1 98.31 143 ILE B N 1
ATOM 3769 C CA . ILE B 1 143 ? 5.199 10.141 12.828 1 98.31 143 ILE B CA 1
ATOM 3770 C C . ILE B 1 143 ? 4.309 9.352 11.867 1 98.31 143 ILE B C 1
ATOM 3772 O O . ILE B 1 143 ? 3.633 9.93 11.016 1 98.31 143 ILE B O 1
ATOM 3776 N N . SER B 1 144 ? 4.297 8.055 12.008 1 97.81 144 SER B N 1
ATOM 3777 C CA . SER B 1 144 ? 3.561 7.238 11.039 1 97.81 144 SER B CA 1
ATOM 3778 C C . SER B 1 144 ? 2.252 6.727 11.633 1 97.81 144 SER B C 1
ATOM 3780 O O . SER B 1 144 ? 2.168 6.465 12.836 1 97.81 144 SER B O 1
ATOM 3782 N N . PHE B 1 145 ? 1.238 6.645 10.789 1 97.94 145 PHE B N 1
ATOM 3783 C CA . PHE B 1 145 ? -0.019 5.977 11.102 1 97.94 145 PHE B CA 1
ATOM 3784 C C . PHE B 1 145 ? -0.389 4.98 10.008 1 97.94 145 PHE B C 1
ATOM 3786 O O . PHE B 1 145 ? 0.244 4.953 8.953 1 97.94 145 PHE B O 1
ATOM 3793 N N . GLU B 1 146 ? -1.36 4.129 10.305 1 94.94 146 GLU B N 1
ATOM 3794 C CA . GLU B 1 146 ? -1.875 3.217 9.289 1 94.94 146 GLU B CA 1
ATOM 3795 C C . GLU B 1 146 ? -3.398 3.275 9.211 1 94.94 146 GLU B C 1
ATOM 3797 O O . GLU B 1 146 ? -3.961 3.57 8.156 1 94.94 146 GLU B O 1
ATOM 3802 N N . SER B 1 147 ? -4.027 3.074 10.328 1 96.56 147 SER B N 1
ATOM 3803 C CA . SER B 1 147 ? -5.488 3.027 10.328 1 96.56 147 SER B CA 1
ATOM 3804 C C . SER B 1 147 ? -6.082 4.41 10.57 1 96.56 147 SER B C 1
ATOM 3806 O O . SER B 1 147 ? -5.387 5.324 11.016 1 96.56 147 SER B O 1
ATOM 3808 N N . ILE B 1 148 ? -7.305 4.531 10.305 1 97.25 148 ILE B N 1
ATOM 3809 C CA . ILE B 1 148 ? -8.031 5.762 10.594 1 97.25 148 ILE B CA 1
ATOM 3810 C C . ILE B 1 148 ? -8.016 6.035 12.094 1 97.25 148 ILE B C 1
ATOM 3812 O O . ILE B 1 148 ? -8.023 7.188 12.523 1 97.25 148 ILE B O 1
ATOM 3816 N N . PHE B 1 149 ? -7.902 5.008 12.898 1 96.75 149 PHE B N 1
ATOM 3817 C CA . PHE B 1 149 ? -7.859 5.156 14.344 1 96.75 149 PHE B CA 1
ATOM 3818 C C . PHE B 1 149 ? -6.539 5.777 14.789 1 96.75 149 PHE B C 1
ATOM 3820 O O . PHE B 1 149 ? -6.527 6.727 15.57 1 96.75 149 PHE B O 1
ATOM 3827 N N . ASP B 1 150 ? -5.449 5.203 14.211 1 97.62 150 ASP B N 1
ATOM 3828 C CA . ASP B 1 150 ? -4.148 5.82 14.453 1 97.62 150 ASP B CA 1
ATOM 3829 C C . ASP B 1 150 ? -4.184 7.316 14.141 1 97.62 150 ASP B C 1
ATOM 3831 O O . ASP B 1 150 ? -3.785 8.133 14.977 1 97.62 150 ASP B O 1
ATOM 3835 N N . TYR B 1 151 ? -4.66 7.543 13.008 1 98.31 151 TYR B N 1
ATOM 3836 C CA . TYR B 1 151 ? -4.719 8.914 12.508 1 98.31 151 TYR B CA 1
ATOM 3837 C C . TYR B 1 151 ? -5.453 9.812 13.484 1 98.31 151 TYR B C 1
ATOM 3839 O O . TYR B 1 151 ? -4.949 10.875 13.859 1 98.31 151 TYR B O 1
ATOM 3847 N N . GLY B 1 152 ? -6.617 9.398 13.875 1 98.12 152 GLY B N 1
ATOM 3848 C CA . GLY B 1 152 ? -7.43 10.195 14.781 1 98.12 152 GLY B CA 1
ATOM 3849 C C . GLY B 1 152 ? -6.746 10.477 16.109 1 98.12 152 GLY B C 1
ATOM 3850 O O . GLY B 1 152 ? -6.719 11.617 16.562 1 98.12 152 GLY B O 1
ATOM 3851 N N . PHE B 1 153 ? -6.188 9.484 16.688 1 98.25 153 PHE B N 1
ATOM 3852 C CA . PHE B 1 153 ? -5.531 9.625 17.984 1 98.25 153 PHE B CA 1
ATOM 3853 C C . PHE B 1 153 ? -4.328 10.555 17.875 1 98.25 153 PHE B C 1
ATOM 3855 O O . PHE B 1 153 ? -4.176 11.469 18.688 1 98.25 153 PHE B O 1
ATOM 3862 N N . TYR B 1 154 ? -3.492 10.336 16.891 1 98.69 154 TYR B N 1
ATOM 3863 C CA . TYR B 1 154 ? -2.307 11.172 16.734 1 98.69 154 TYR B CA 1
ATOM 3864 C C . TYR B 1 154 ? -2.693 12.617 16.453 1 98.69 154 TYR B C 1
ATOM 3866 O O . TYR B 1 154 ? -2.172 13.539 17.078 1 98.69 154 TYR B O 1
ATOM 3874 N N . LEU B 1 155 ? -3.602 12.789 15.523 1 98.69 155 LEU B N 1
ATOM 3875 C CA . LEU B 1 155 ? -3.977 14.141 15.109 1 98.69 155 LEU B CA 1
ATOM 3876 C C . LEU B 1 155 ? -4.504 14.938 16.297 1 98.69 155 LEU B C 1
ATOM 3878 O O . LEU B 1 155 ? -4.035 16.047 16.562 1 98.69 155 LEU B O 1
ATOM 3882 N N . THR B 1 156 ? -5.461 14.398 17.047 1 98.19 156 THR B N 1
ATOM 3883 C CA . THR B 1 156 ? -6.102 15.133 18.125 1 98.19 156 THR B CA 1
ATOM 3884 C C . THR B 1 156 ? -5.105 15.414 19.25 1 98.19 156 THR B C 1
ATOM 3886 O O . THR B 1 156 ? -5.07 16.516 19.797 1 98.19 156 THR B O 1
ATOM 3889 N N . ALA B 1 157 ? -4.301 14.422 19.531 1 98.25 157 ALA B N 1
ATOM 3890 C CA . ALA B 1 157 ? -3.334 14.586 20.609 1 98.25 157 ALA B CA 1
ATOM 3891 C C . ALA B 1 157 ? -2.293 15.648 20.266 1 98.25 157 ALA B C 1
ATOM 3893 O O . ALA B 1 157 ? -1.951 16.484 21.094 1 98.25 157 ALA B O 1
ATOM 3894 N N . ILE B 1 158 ? -1.785 15.633 19.047 1 98.5 158 ILE B N 1
ATOM 3895 C CA . ILE B 1 158 ? -0.764 16.578 18.625 1 98.5 158 ILE B CA 1
ATOM 3896 C C . ILE B 1 158 ? -1.366 17.984 18.547 1 98.5 158 ILE B C 1
ATOM 3898 O O . ILE B 1 158 ? -0.755 18.953 19 1 98.5 158 ILE B O 1
ATOM 3902 N N . CYS B 1 159 ? -2.553 18.078 18 1 98.38 159 CYS B N 1
ATOM 3903 C CA . CYS B 1 159 ? -3.227 19.375 17.938 1 98.38 159 CYS B CA 1
ATOM 3904 C C . CYS B 1 159 ? -3.447 19.938 19.328 1 98.38 159 CYS B C 1
ATOM 3906 O O . CYS B 1 159 ? -3.285 21.141 19.547 1 98.38 159 CYS B O 1
ATOM 3908 N N . ASN B 1 160 ? -3.859 19.078 20.234 1 97.75 160 ASN B N 1
ATOM 3909 C CA . ASN B 1 160 ? -4.043 19.531 21.609 1 97.75 160 ASN B CA 1
ATOM 3910 C C . ASN B 1 160 ? -2.744 20.078 22.188 1 97.75 160 ASN B C 1
ATOM 3912 O O . ASN B 1 160 ? -2.742 21.141 22.828 1 97.75 160 ASN B O 1
ATOM 3916 N N . LEU B 1 161 ? -1.693 19.359 22 1 96.94 161 LEU B N 1
ATOM 3917 C CA . LEU B 1 161 ? -0.384 19.781 22.484 1 96.94 161 LEU B CA 1
ATOM 3918 C C . LEU B 1 161 ? -0.006 21.156 21.906 1 96.94 161 LEU B C 1
ATOM 3920 O O . LEU B 1 161 ? 0.432 22.031 22.641 1 96.94 161 LEU B O 1
ATOM 3924 N N . LEU B 1 162 ? -0.205 21.344 20.625 1 96.75 162 LEU B N 1
ATOM 3925 C CA . LEU B 1 162 ? 0.154 22.578 19.953 1 96.75 162 LEU B CA 1
ATOM 3926 C C . LEU B 1 162 ? -0.751 23.734 20.391 1 96.75 162 LEU B C 1
ATOM 3928 O O . LEU B 1 162 ? -0.293 24.859 20.547 1 96.75 162 LEU B O 1
ATOM 3932 N N . ASN B 1 163 ? -2.021 23.406 20.547 1 96.19 163 ASN B N 1
ATOM 3933 C CA . ASN B 1 163 ? -2.982 24.391 21.016 1 96.19 163 ASN B CA 1
ATOM 3934 C C . ASN B 1 163 ? -2.6 24.906 22.406 1 96.19 163 ASN B C 1
ATOM 3936 O O . ASN B 1 163 ? -2.6 26.125 22.641 1 96.19 163 ASN B O 1
ATOM 3940 N N . GLU B 1 164 ? -2.262 24.031 23.266 1 94.12 164 GLU B N 1
ATOM 3941 C CA . GLU B 1 164 ? -1.864 24.391 24.625 1 94.12 164 GLU B CA 1
ATOM 3942 C C . GLU B 1 164 ? -0.553 25.172 24.625 1 94.12 164 GLU B C 1
ATOM 3944 O O . GLU B 1 164 ? -0.37 26.094 25.422 1 94.12 164 GLU B O 1
ATOM 3949 N N . ASP B 1 165 ? 0.336 24.781 23.812 1 93.38 165 ASP B N 1
ATOM 3950 C CA . ASP B 1 165 ? 1.605 25.5 23.703 1 93.38 165 ASP B CA 1
ATOM 3951 C C . ASP B 1 165 ? 1.384 26.953 23.328 1 93.38 165 ASP B C 1
ATOM 3953 O O . ASP B 1 165 ? 1.954 27.859 23.938 1 93.38 165 ASP B O 1
ATOM 3957 N N . TRP B 1 166 ? 0.576 27.156 22.297 1 92.31 166 TRP B N 1
ATOM 3958 C CA . TRP B 1 166 ? 0.308 28.516 21.844 1 92.31 166 TRP B CA 1
ATOM 3959 C C . TRP B 1 166 ? -0.365 29.328 22.938 1 92.31 166 TRP B C 1
ATOM 3961 O O . TRP B 1 166 ? -0.051 30.516 23.125 1 92.31 166 TRP B O 1
ATOM 3971 N N . ARG B 1 167 ? -1.315 28.734 23.656 1 90.88 167 ARG B N 1
ATOM 3972 C CA . ARG B 1 167 ? -1.986 29.406 24.766 1 90.88 167 ARG B CA 1
ATOM 3973 C C . ARG B 1 167 ? -0.981 29.875 25.812 1 90.88 167 ARG B C 1
ATOM 3975 O O . ARG B 1 167 ? -1.062 31 26.297 1 90.88 167 ARG B O 1
ATOM 3982 N N . ALA B 1 168 ? -0.097 29.016 26.078 1 88.38 168 ALA B N 1
ATOM 3983 C CA . ALA B 1 168 ? 0.904 29.312 27.094 1 88.38 168 ALA B CA 1
ATOM 3984 C C . ALA B 1 168 ? 1.823 30.438 26.656 1 88.38 168 ALA B C 1
ATOM 3986 O O . ALA B 1 168 ? 2.252 31.25 27.484 1 88.38 168 ALA B O 1
ATOM 3987 N N . ARG B 1 169 ? 2.084 30.516 25.438 1 84.88 169 ARG B N 1
ATOM 3988 C CA . ARG B 1 169 ? 2.971 31.547 24.906 1 84.88 169 ARG B CA 1
ATOM 3989 C C . ARG B 1 169 ? 2.301 32.906 24.938 1 84.88 169 ARG B C 1
ATOM 3991 O O . ARG B 1 169 ? 2.977 33.938 25.031 1 84.88 169 ARG B O 1
ATOM 3998 N N . GLN B 1 170 ? 1.054 32.969 24.812 1 80.94 170 GLN B N 1
ATOM 3999 C CA . GLN B 1 170 ? 0.307 34.219 24.875 1 80.94 170 GLN B CA 1
ATOM 4000 C C . GLN B 1 170 ? 0.308 34.781 26.297 1 80.94 170 GLN B C 1
ATOM 4002 O O . GLN B 1 170 ? 0.431 36 26.484 1 80.94 170 GLN B O 1
ATOM 4007 N N . VAL B 1 171 ? 0.146 33.969 27.25 1 72.5 171 VAL B N 1
ATOM 4008 C CA . VAL B 1 171 ? 0.082 34.375 28.641 1 72.5 171 VAL B CA 1
ATOM 4009 C C . VAL B 1 171 ? 1.449 34.906 29.094 1 72.5 171 VAL B C 1
ATOM 4011 O O . VAL B 1 171 ? 1.541 35.875 29.812 1 72.5 171 VAL B O 1
ATOM 4014 N N . SER B 1 172 ? 2.398 34.25 28.688 1 65.31 172 SER B N 1
ATOM 4015 C CA . SER B 1 172 ? 3.748 34.625 29.078 1 65.31 172 SER B CA 1
ATOM 4016 C C . SER B 1 172 ? 4.117 36 28.531 1 65.31 172 SER B C 1
ATOM 4018 O O . SER B 1 172 ? 4.805 36.781 29.188 1 65.31 172 SER B O 1
ATOM 4020 N N . HIS B 1 173 ? 3.609 36.219 27.375 1 61.84 173 HIS B N 1
ATOM 4021 C CA . HIS B 1 173 ? 3.91 37.5 26.75 1 61.84 173 HIS B CA 1
ATOM 4022 C C . HIS B 1 173 ? 3.154 38.656 27.438 1 61.84 173 HIS B C 1
ATOM 4024 O O . HIS B 1 173 ? 3.619 39.781 27.438 1 61.84 173 HIS B O 1
ATOM 4030 N N . THR B 1 174 ? 1.953 38.375 27.984 1 57.94 174 THR B N 1
ATOM 4031 C CA . THR B 1 174 ? 1.188 39.406 28.672 1 57.94 174 THR B CA 1
ATOM 4032 C C . THR B 1 174 ? 1.812 39.719 30.031 1 57.94 174 THR B C 1
ATOM 4034 O O . THR B 1 174 ? 1.727 40.844 30.516 1 57.94 174 THR B O 1
ATOM 4037 N N . THR B 1 175 ? 2.402 38.719 30.703 1 52.75 175 THR B N 1
ATOM 4038 C CA . THR B 1 175 ? 2.924 38.969 32.062 1 52.75 175 THR B CA 1
ATOM 4039 C C . THR B 1 175 ? 4.324 39.562 31.984 1 52.75 175 THR B C 1
ATOM 4041 O O . THR B 1 175 ? 4.707 40.344 32.875 1 52.75 175 THR B O 1
ATOM 4044 N N . THR B 1 176 ? 5.105 38.938 31.25 1 50.41 176 THR B N 1
ATOM 4045 C CA . THR B 1 176 ? 6.438 39.531 31.203 1 50.41 176 THR B CA 1
ATOM 4046 C C . THR B 1 176 ? 6.434 40.781 30.359 1 50.41 176 THR B C 1
ATOM 4048 O O . THR B 1 176 ? 5.816 40.844 29.297 1 50.41 176 THR B O 1
ATOM 4051 N N . ASP B 1 177 ? 6.664 42 31 1 43.75 177 ASP B N 1
ATOM 4052 C CA . ASP B 1 177 ? 6.836 43.344 30.453 1 43.75 177 ASP B CA 1
ATOM 4053 C C . ASP B 1 177 ? 7.527 43.281 29.094 1 43.75 177 ASP B C 1
ATOM 4055 O O . ASP B 1 177 ? 8.164 44.25 28.672 1 43.75 177 ASP B O 1
ATOM 4059 N N . VAL B 1 178 ? 7.934 42.188 28.719 1 45.88 178 VAL B N 1
ATOM 4060 C CA . VAL B 1 178 ? 8.758 42.219 27.516 1 45.88 178 VAL B CA 1
ATOM 4061 C C . VAL B 1 178 ? 7.922 42.688 26.328 1 45.88 178 VAL B C 1
ATOM 4063 O O . VAL B 1 178 ? 7.16 41.906 25.75 1 45.88 178 VAL B O 1
ATOM 4066 N N . LYS B 1 179 ? 7.297 43.688 26.359 1 43.72 179 LYS B N 1
ATOM 4067 C CA . LYS B 1 179 ? 6.855 44.594 25.281 1 43.72 179 LYS B CA 1
ATOM 4068 C C . LYS B 1 179 ? 7.832 44.531 24.109 1 43.72 179 LYS B C 1
ATOM 4070 O O . LYS B 1 179 ? 7.793 45.406 23.25 1 43.72 179 LYS B O 1
ATOM 4075 N N . THR B 1 180 ? 9.047 44.062 24.438 1 41.28 180 THR B N 1
ATOM 4076 C CA . THR B 1 180 ? 10.016 44.531 23.453 1 41.28 180 THR B CA 1
ATOM 4077 C C . THR B 1 180 ? 9.469 44.344 22.047 1 41.28 180 THR B C 1
ATOM 4079 O O . THR B 1 180 ? 9.391 45.312 21.266 1 41.28 180 THR B O 1
ATOM 4082 N N . ASN B 1 181 ? 10.258 43.5 21.172 1 45.56 181 ASN B N 1
ATOM 4083 C CA . ASN B 1 181 ? 10.305 43.781 19.734 1 45.56 181 ASN B CA 1
ATOM 4084 C C . ASN B 1 181 ? 8.992 43.406 19.047 1 45.56 181 ASN B C 1
ATOM 4086 O O . ASN B 1 181 ? 8.914 43.375 17.812 1 45.56 181 ASN B O 1
ATOM 4090 N N . GLY B 1 182 ? 7.703 43.469 19.672 1 49.41 182 GLY B N 1
ATOM 4091 C CA . GLY B 1 182 ? 6.414 43.531 19 1 49.41 182 GLY B CA 1
ATOM 4092 C C . GLY B 1 182 ? 6.105 42.25 18.234 1 49.41 182 GLY B C 1
ATOM 4093 O O . GLY B 1 182 ? 5.191 42.219 17.406 1 49.41 182 GLY B O 1
ATOM 4094 N N . VAL B 1 183 ? 7.043 41.312 18.188 1 56.16 183 VAL B N 1
ATOM 4095 C CA . VAL B 1 183 ? 6.707 40.281 17.234 1 56.16 183 VAL B CA 1
ATOM 4096 C C . VAL B 1 183 ? 5.875 39.188 17.922 1 56.16 183 VAL B C 1
ATOM 4098 O O . VAL B 1 183 ? 6.352 38.531 18.844 1 56.16 183 VAL B O 1
ATOM 4101 N N . PHE B 1 184 ? 4.539 39.219 18 1 62.28 184 PHE B N 1
ATOM 4102 C CA . PHE B 1 184 ? 3.611 38.219 18.484 1 62.28 184 PHE B CA 1
ATOM 4103 C C . PHE B 1 184 ? 3.854 36.875 17.797 1 62.28 184 PHE B C 1
ATOM 4105 O O . PHE B 1 184 ? 4.07 36.844 16.578 1 62.28 184 PHE B O 1
ATOM 4112 N N . PRO B 1 185 ? 3.996 35.812 18.672 1 75.44 185 PRO B N 1
ATOM 4113 C CA . PRO B 1 185 ? 4.23 34.5 18.062 1 75.44 185 PRO B CA 1
ATOM 4114 C C . PRO B 1 185 ? 3.094 34.094 17.125 1 75.44 185 PRO B C 1
ATOM 4116 O O . PRO B 1 185 ? 1.925 34.375 17.406 1 75.44 185 PRO B O 1
ATOM 4119 N N . LEU B 1 186 ? 3.396 33.625 16.031 1 86.81 186 LEU B N 1
ATOM 4120 C CA . LEU B 1 186 ? 2.416 33.125 15.07 1 86.81 186 LEU B CA 1
ATOM 4121 C C . LEU B 1 186 ? 1.827 31.797 15.547 1 86.81 186 LEU B C 1
ATOM 4123 O O . LEU B 1 186 ? 2.543 30.953 16.094 1 86.81 186 LEU B O 1
ATOM 4127 N N . PRO B 1 187 ? 0.504 31.656 15.453 1 93.38 187 PRO B N 1
ATOM 4128 C CA . PRO B 1 187 ? -0.084 30.359 15.734 1 93.38 187 PRO B CA 1
ATOM 4129 C C . PRO B 1 187 ? 0.542 29.234 14.914 1 93.38 187 PRO B C 1
ATOM 4131 O O . PRO B 1 187 ? 1.033 29.469 13.805 1 93.38 187 PRO B O 1
ATOM 4134 N N . HIS B 1 188 ? 0.569 28.062 15.539 1 96.62 188 HIS B N 1
ATOM 4135 C CA . HIS B 1 188 ? 0.963 26.891 14.758 1 96.62 188 HIS B CA 1
ATOM 4136 C C . HIS B 1 188 ? 0.008 26.672 13.594 1 96.62 188 HIS B C 1
ATOM 4138 O O . HIS B 1 188 ? -1.157 27.062 13.648 1 96.62 188 HIS B O 1
ATOM 4144 N N . LEU B 1 189 ? 0.52 26.109 12.531 1 98.06 189 LEU B N 1
ATOM 4145 C CA . LEU B 1 189 ? -0.271 25.844 11.328 1 98.06 189 LEU B CA 1
ATOM 4146 C C . LEU B 1 189 ? -0.487 24.344 11.148 1 98.06 189 LEU B C 1
ATOM 4148 O O . LEU B 1 189 ? 0.463 23.562 11.219 1 98.06 189 LEU B O 1
ATOM 4152 N N . VAL B 1 190 ? -1.726 23.938 10.984 1 98.62 190 VAL B N 1
ATOM 4153 C CA . VAL B 1 190 ? -2.1 22.547 10.727 1 98.62 190 VAL B CA 1
ATOM 4154 C C . VAL B 1 190 ? -2.596 22.406 9.289 1 98.62 190 VAL B C 1
ATOM 4156 O O . VAL B 1 190 ? -3.561 23.062 8.891 1 98.62 190 VAL B O 1
ATOM 4159 N N . ILE B 1 191 ? -1.902 21.578 8.5 1 98.75 191 ILE B N 1
ATOM 4160 C CA . ILE B 1 191 ? -2.262 21.281 7.113 1 98.75 191 ILE B CA 1
ATOM 4161 C C . ILE B 1 191 ? -2.803 19.859 7.008 1 98.75 191 ILE B C 1
ATOM 4163 O O . ILE B 1 191 ? -2.051 18.891 7.152 1 98.75 191 ILE B O 1
ATOM 4167 N N . LEU B 1 192 ? -4.07 19.734 6.766 1 98.5 192 LEU B N 1
ATOM 4168 C CA . LEU B 1 192 ? -4.742 18.453 6.676 1 98.5 192 LEU B CA 1
ATOM 4169 C C . LEU B 1 192 ? -4.824 17.969 5.23 1 98.5 192 LEU B C 1
ATOM 4171 O O . LEU B 1 192 ? -5.836 18.188 4.559 1 98.5 192 LEU B O 1
ATOM 4175 N N . SER B 1 193 ? -3.781 17.25 4.773 1 98 193 SER B N 1
ATOM 4176 C CA . SER B 1 193 ? -3.734 16.828 3.381 1 98 193 SER B CA 1
ATOM 4177 C C . SER B 1 193 ? -3.904 15.312 3.256 1 98 193 SER B C 1
ATOM 4179 O O . SER B 1 193 ? -3.895 14.766 2.15 1 98 193 SER B O 1
ATOM 4181 N N . ALA B 1 194 ? -4.078 14.594 4.344 1 98.12 194 ALA B N 1
ATOM 4182 C CA . ALA B 1 194 ? -4.285 13.148 4.293 1 98.12 194 ALA B CA 1
ATOM 4183 C C . ALA B 1 194 ? -5.656 12.812 3.719 1 98.12 194 ALA B C 1
ATOM 4185 O O . ALA B 1 194 ? -6.625 13.539 3.934 1 98.12 194 ALA B O 1
ATOM 4186 N N . ALA B 1 195 ? -5.707 11.703 2.984 1 96.62 195 ALA B N 1
ATOM 4187 C CA . ALA B 1 195 ? -6.98 11.133 2.553 1 96.62 195 ALA B CA 1
ATOM 4188 C C . ALA B 1 195 ? -7.59 10.266 3.65 1 96.62 195 ALA B C 1
ATOM 4190 O O . ALA B 1 195 ? -7.238 9.094 3.793 1 96.62 195 ALA B O 1
ATOM 4191 N N . VAL B 1 196 ? -8.523 10.883 4.34 1 96.75 196 VAL B N 1
ATOM 4192 C CA . VAL B 1 196 ? -9.086 10.234 5.516 1 96.75 196 VAL B CA 1
ATOM 4193 C C . VAL B 1 196 ? -10.438 9.609 5.16 1 96.75 196 VAL B C 1
ATOM 4195 O O . VAL B 1 196 ? -11.281 10.258 4.539 1 96.75 196 VAL B O 1
ATOM 4198 N N . SER B 1 197 ? -10.633 8.406 5.59 1 94.81 197 SER B N 1
ATOM 4199 C CA . SER B 1 197 ? -11.875 7.707 5.281 1 94.81 197 SER B CA 1
ATOM 4200 C C . SER B 1 197 ? -13.078 8.43 5.883 1 94.81 197 SER B C 1
ATOM 4202 O O . SER B 1 197 ? -13.023 8.906 7.02 1 94.81 197 SER B O 1
ATOM 4204 N N . ASP B 1 198 ? -14.125 8.43 5.113 1 91.62 198 ASP B N 1
ATOM 4205 C CA . ASP B 1 198 ? -15.383 9 5.594 1 91.62 198 ASP B CA 1
ATOM 4206 C C . ASP B 1 198 ? -16.156 7.984 6.434 1 91.62 198 ASP B C 1
ATOM 4208 O O . ASP B 1 198 ? -17.094 8.352 7.16 1 91.62 198 ASP B O 1
ATOM 4212 N N . PHE B 1 199 ? -15.742 6.715 6.332 1 91.88 199 PHE B N 1
ATOM 4213 C CA . PHE B 1 199 ? -16.484 5.641 6.977 1 91.88 199 PHE B CA 1
ATOM 4214 C C . PHE B 1 199 ? -15.555 4.73 7.766 1 91.88 199 PHE B C 1
ATOM 4216 O O . PHE B 1 199 ? -14.359 4.664 7.484 1 91.88 199 PHE B O 1
ATOM 4223 N N . TYR B 1 200 ? -16.109 4.141 8.742 1 93.44 200 TYR B N 1
ATOM 4224 C CA . TYR B 1 200 ? -15.367 3.15 9.508 1 93.44 200 TYR B CA 1
ATOM 4225 C C . TYR B 1 200 ? -16.312 2.156 10.172 1 93.44 200 TYR B C 1
ATOM 4227 O O . TYR B 1 200 ? -17.531 2.305 10.102 1 93.44 200 TYR B O 1
ATOM 4235 N N . ILE B 1 201 ? -15.828 1.12 10.695 1 91.81 201 ILE B N 1
ATOM 4236 C CA . ILE B 1 201 ? -16.562 0.167 11.523 1 91.81 201 ILE B CA 1
ATOM 4237 C C . ILE B 1 201 ? -16.109 0.285 12.977 1 91.81 201 ILE B C 1
ATOM 4239 O O . ILE B 1 201 ? -14.922 0.127 13.273 1 91.81 201 ILE B O 1
ATOM 4243 N N . PRO B 1 202 ? -17.062 0.573 13.828 1 92.38 202 PRO B N 1
ATOM 4244 C CA . PRO B 1 202 ? -16.688 0.652 15.242 1 92.38 202 PRO B CA 1
ATOM 4245 C C . PRO B 1 202 ? -16.047 -0.632 15.75 1 92.38 202 PRO B C 1
ATOM 4247 O O . PRO B 1 202 ? -16.422 -1.729 15.336 1 92.38 202 PRO B O 1
ATOM 4250 N N . PHE B 1 203 ? -15.141 -0.469 16.672 1 89.31 203 PHE B N 1
ATOM 4251 C CA . PHE B 1 203 ? -14.352 -1.571 17.203 1 89.31 203 PHE B CA 1
ATOM 4252 C C . PHE B 1 203 ? -15.25 -2.672 17.75 1 89.31 203 PHE B C 1
ATOM 4254 O O . PHE B 1 203 ? -15.008 -3.857 17.516 1 89.31 203 PHE B O 1
ATOM 4261 N N . ALA B 1 204 ? -16.266 -2.291 18.406 1 89.19 204 ALA B N 1
ATOM 4262 C CA . ALA B 1 204 ? -17.188 -3.234 19.047 1 89.19 204 ALA B CA 1
ATOM 4263 C C . ALA B 1 204 ? -17.938 -4.043 18 1 89.19 204 ALA B C 1
ATOM 4265 O O . ALA B 1 204 ? -18.453 -5.129 18.297 1 89.19 204 ALA B O 1
ATOM 4266 N N . GLU B 1 205 ? -18.016 -3.545 16.75 1 88.5 205 GLU B N 1
ATOM 4267 C CA . GLU B 1 205 ? -18.797 -4.188 15.688 1 88.5 205 GLU B CA 1
ATOM 4268 C C . GLU B 1 205 ? -17.891 -4.996 14.758 1 88.5 205 GLU B C 1
ATOM 4270 O O . GLU B 1 205 ? -18.375 -5.73 13.898 1 88.5 205 GLU B O 1
ATOM 4275 N N . LEU B 1 206 ? -16.641 -4.902 14.906 1 86.44 206 LEU B N 1
ATOM 4276 C CA . LEU B 1 206 ? -15.719 -5.676 14.094 1 86.44 206 LEU B CA 1
ATOM 4277 C C . LEU B 1 206 ? -15.758 -7.152 14.469 1 86.44 206 LEU B C 1
ATOM 4279 O O . LEU B 1 206 ? -15.828 -7.492 15.648 1 86.44 206 LEU B O 1
ATOM 4283 N N . SER B 1 207 ? -15.727 -7.969 13.414 1 81.62 207 SER B N 1
ATOM 4284 C CA . SER B 1 207 ? -15.656 -9.406 13.648 1 81.62 207 SER B CA 1
ATOM 4285 C C . SER B 1 207 ? -14.328 -9.805 14.273 1 81.62 207 SER B C 1
ATOM 4287 O O . SER B 1 207 ? -13.281 -9.273 13.906 1 81.62 207 SER B O 1
ATOM 4289 N N . ASN B 1 208 ? -14.406 -10.727 15.203 1 82.25 208 ASN B N 1
ATOM 4290 C CA . ASN B 1 208 ? -13.203 -11.195 15.883 1 82.25 208 ASN B CA 1
ATOM 4291 C C . ASN B 1 208 ? -12.383 -12.125 14.992 1 82.25 208 ASN B C 1
ATOM 4293 O O . ASN B 1 208 ? -11.188 -12.328 15.234 1 82.25 208 ASN B O 1
ATOM 4297 N N . HIS B 1 209 ? -13.133 -12.664 14.086 1 77.56 209 HIS B N 1
ATOM 4298 C CA . HIS B 1 209 ? -12.492 -13.633 13.203 1 77.56 209 HIS B CA 1
ATOM 4299 C C . HIS B 1 209 ? -12.609 -13.203 11.742 1 77.56 209 HIS B C 1
ATOM 4301 O O . HIS B 1 209 ? -13.359 -12.281 11.414 1 77.56 209 HIS B O 1
ATOM 4307 N N . LYS B 1 210 ? -11.797 -13.883 10.969 1 76.62 210 LYS B N 1
ATOM 4308 C CA . LYS B 1 210 ? -11.867 -13.664 9.531 1 76.62 210 LYS B CA 1
ATOM 4309 C C . LYS B 1 210 ? -13.281 -13.914 9.008 1 76.62 210 LYS B C 1
ATOM 4311 O O . LYS B 1 210 ? -13.93 -14.883 9.398 1 76.62 210 LYS B O 1
ATOM 4316 N N . ILE B 1 211 ? -13.789 -13 8.172 1 75.88 211 ILE B N 1
ATOM 4317 C CA . ILE B 1 211 ? -15.109 -13.148 7.57 1 75.88 211 ILE B CA 1
ATOM 4318 C C . ILE B 1 211 ? -15.109 -14.344 6.617 1 75.88 211 ILE B C 1
ATOM 4320 O O . ILE B 1 211 ? -14.203 -14.484 5.797 1 75.88 211 ILE B O 1
ATOM 4324 N N . ASN B 1 212 ? -16.125 -15.195 6.785 1 71.62 212 ASN B N 1
ATOM 4325 C CA . ASN B 1 212 ? -16.203 -16.422 6.012 1 71.62 212 ASN B CA 1
ATOM 4326 C C . ASN B 1 212 ? -16.984 -16.219 4.715 1 71.62 212 ASN B C 1
ATOM 4328 O O . ASN B 1 212 ? -18.109 -15.734 4.73 1 71.62 212 ASN B O 1
ATOM 4332 N N . SER B 1 213 ? -16.391 -16.484 3.59 1 67.5 213 SER B N 1
ATOM 4333 C CA . SER B 1 213 ? -17.016 -16.297 2.287 1 67.5 213 SER B CA 1
ATOM 4334 C C . SER B 1 213 ? -17.766 -17.547 1.844 1 67.5 213 SER B C 1
ATOM 4336 O O . SER B 1 213 ? -18.5 -17.516 0.853 1 67.5 213 SER B O 1
ATOM 4338 N N . GLU B 1 214 ? -17.609 -18.594 2.449 1 64.19 214 GLU B N 1
ATOM 4339 C CA . GLU B 1 214 ? -18.188 -19.844 1.976 1 64.19 214 GLU B CA 1
ATOM 4340 C C . GLU B 1 214 ? -19.703 -19.891 2.246 1 64.19 214 GLU B C 1
ATOM 4342 O O . GLU B 1 214 ? -20.438 -20.609 1.563 1 64.19 214 GLU B O 1
ATOM 4347 N N . THR B 1 215 ? -20.156 -19.109 3.166 1 56.84 215 THR B N 1
ATOM 4348 C CA . THR B 1 215 ? -21.547 -19.297 3.59 1 56.84 215 THR B CA 1
ATOM 4349 C C . THR B 1 215 ? -22.453 -18.266 2.916 1 56.84 215 THR B C 1
ATOM 4351 O O . THR B 1 215 ? -23.672 -18.438 2.889 1 56.84 215 THR B O 1
ATOM 4354 N N . ASN B 1 216 ? -21.812 -17.266 2.381 1 61.91 216 ASN B N 1
ATOM 4355 C CA . ASN B 1 216 ? -22.719 -16.219 1.896 1 61.91 216 ASN B CA 1
ATOM 4356 C C . ASN B 1 216 ? -22.344 -15.781 0.482 1 61.91 216 ASN B C 1
ATOM 4358 O O . ASN B 1 216 ? -21.188 -15.516 0.191 1 61.91 216 ASN B O 1
ATOM 4362 N N . ALA B 1 217 ? -23.406 -15.836 -0.338 1 68.12 217 ALA B N 1
ATOM 4363 C CA . ALA B 1 217 ? -23.266 -15.406 -1.729 1 68.12 217 ALA B CA 1
ATOM 4364 C C . ALA B 1 217 ? -22.938 -13.922 -1.818 1 68.12 217 ALA B C 1
ATOM 4366 O O . ALA B 1 217 ? -22.328 -13.469 -2.789 1 68.12 217 ALA B O 1
ATOM 4367 N N . THR B 1 218 ? -23.438 -13.227 -0.757 1 76.81 218 THR B N 1
ATOM 4368 C CA . THR B 1 218 ? -23.219 -11.789 -0.737 1 76.81 218 THR B CA 1
ATOM 4369 C C . THR B 1 218 ? -22.781 -11.328 0.648 1 76.81 218 THR B C 1
ATOM 4371 O O . THR B 1 218 ? -23.141 -11.938 1.656 1 76.81 218 THR B O 1
ATOM 4374 N N . VAL B 1 219 ? -21.859 -10.422 0.644 1 79.31 219 VAL B N 1
ATOM 4375 C CA . VAL B 1 219 ? -21.422 -9.844 1.909 1 79.31 219 VAL B CA 1
ATOM 4376 C C . VAL B 1 219 ? -21.641 -8.336 1.886 1 79.31 219 VAL B C 1
ATOM 4378 O O . VAL B 1 219 ? -21.438 -7.688 0.853 1 79.31 219 VAL B O 1
ATOM 4381 N N . SER B 1 220 ? -22.219 -7.938 2.994 1 82.44 220 SER B N 1
ATOM 4382 C CA . SER B 1 220 ? -22.406 -6.5 3.148 1 82.44 220 SER B CA 1
ATOM 4383 C C . SER B 1 220 ? -21.594 -5.957 4.328 1 82.44 220 SER B C 1
ATOM 4385 O O . SER B 1 220 ? -21.672 -6.496 5.434 1 82.44 220 SER B O 1
ATOM 4387 N N . PHE B 1 221 ? -20.797 -5.039 3.994 1 82.69 221 PHE B N 1
ATOM 4388 C CA . PHE B 1 221 ? -20.094 -4.332 5.059 1 82.69 221 PHE B CA 1
ATOM 4389 C C . PHE B 1 221 ? -20.812 -3.051 5.438 1 82.69 221 PHE B C 1
ATOM 4391 O O . PHE B 1 221 ? -20.906 -2.117 4.637 1 82.69 221 PHE B O 1
ATOM 4398 N N . ARG B 1 222 ? -21.344 -3.094 6.613 1 85 222 ARG B N 1
ATOM 4399 C CA . ARG B 1 222 ? -22.031 -1.908 7.125 1 85 222 ARG B CA 1
ATOM 4400 C C . ARG B 1 222 ? -21.062 -1.01 7.887 1 85 222 ARG B C 1
ATOM 4402 O O . ARG B 1 222 ? -20.422 -1.448 8.844 1 85 222 ARG B O 1
ATOM 4409 N N . MET B 1 223 ? -20.969 0.197 7.406 1 89.56 223 MET B N 1
ATOM 4410 C CA . MET B 1 223 ? -20.016 1.135 8 1 89.56 223 MET B CA 1
ATOM 4411 C C . MET B 1 223 ? -20.719 2.396 8.477 1 89.56 223 MET B C 1
ATOM 4413 O O . MET B 1 223 ? -21.797 2.738 7.977 1 89.56 223 MET B O 1
ATOM 4417 N N . GLN B 1 224 ? -20.141 3.018 9.461 1 90.62 224 GLN B N 1
ATOM 4418 C CA . GLN B 1 224 ? -20.656 4.27 10.008 1 90.62 224 GLN B CA 1
ATOM 4419 C C . GLN B 1 224 ? -19.781 5.449 9.578 1 90.62 224 GLN B C 1
ATOM 4421 O O . GLN B 1 224 ? -18.656 5.262 9.125 1 90.62 224 GLN B O 1
ATOM 4426 N N . LEU B 1 225 ? -20.344 6.625 9.758 1 91.56 225 LEU B N 1
ATOM 4427 C CA . LEU B 1 225 ? -19.594 7.832 9.43 1 91.56 225 LEU B CA 1
ATOM 4428 C C . LEU B 1 225 ? -18.469 8.055 10.438 1 91.56 225 LEU B C 1
ATOM 4430 O O . LEU B 1 225 ? -18.688 7.926 11.648 1 91.56 225 LEU B O 1
ATOM 4434 N N . ALA B 1 226 ? -17.328 8.281 9.898 1 93.75 226 ALA B N 1
ATOM 4435 C CA . ALA B 1 226 ? -16.219 8.656 10.758 1 93.75 226 ALA B CA 1
ATOM 4436 C C . ALA B 1 226 ? -16.344 10.102 11.242 1 93.75 226 ALA B C 1
ATOM 4438 O O . ALA B 1 226 ? -17.078 10.898 10.641 1 93.75 226 ALA B O 1
ATOM 4439 N N . PRO B 1 227 ? -15.664 10.375 12.398 1 93.38 227 PRO B N 1
ATOM 4440 C CA . PRO B 1 227 ? -15.617 11.789 12.781 1 93.38 227 PRO B CA 1
ATOM 4441 C C . PRO B 1 227 ? -15.055 12.672 11.672 1 93.38 227 PRO B C 1
ATOM 4443 O O . PRO B 1 227 ? -14.086 12.297 11.008 1 93.38 227 PRO B O 1
ATOM 4446 N N . LYS B 1 228 ? -15.727 13.75 11.445 1 93.31 228 LYS B N 1
ATOM 4447 C CA . LYS B 1 228 ? -15.148 14.742 10.547 1 93.31 228 LYS B CA 1
ATOM 4448 C C . LYS B 1 228 ? -14.023 15.516 11.234 1 93.31 228 LYS B C 1
ATOM 4450 O O . LYS B 1 228 ? -14.273 16.516 11.898 1 93.31 228 LYS B O 1
ATOM 4455 N N . PHE B 1 229 ? -12.875 15.125 10.977 1 95.69 229 PHE B N 1
ATOM 4456 C CA . PHE B 1 229 ? -11.727 15.602 11.727 1 95.69 229 PHE B CA 1
ATOM 4457 C C . PHE B 1 229 ? -11.492 17.094 11.477 1 95.69 229 PHE B C 1
ATOM 4459 O O . PHE B 1 229 ? -11.023 17.812 12.359 1 95.69 229 PHE B O 1
ATOM 4466 N N . TYR B 1 230 ? -11.828 17.547 10.258 1 94 230 TYR B N 1
ATOM 4467 C CA . TYR B 1 230 ? -11.656 18.969 9.992 1 94 230 TYR B CA 1
ATOM 4468 C C . TYR B 1 230 ? -12.594 19.812 10.859 1 94 230 TYR B C 1
ATOM 4470 O O . TYR B 1 230 ? -12.234 20.906 11.305 1 94 230 TYR B O 1
ATOM 4478 N N . LYS B 1 231 ? -13.797 19.281 11.156 1 94.69 231 LYS B N 1
ATOM 4479 C CA . LYS B 1 231 ? -14.711 19.953 12.07 1 94.69 231 LYS B CA 1
ATOM 4480 C C . LYS B 1 231 ? -14.234 19.844 13.516 1 94.69 231 LYS B C 1
ATOM 4482 O O . LYS B 1 231 ? -14.242 20.828 14.25 1 94.69 231 LYS B O 1
ATOM 4487 N N . LEU B 1 232 ? -13.82 18.688 13.836 1 95.56 232 LEU B N 1
ATOM 4488 C CA . LEU B 1 232 ? -13.406 18.391 15.203 1 95.56 232 LEU B CA 1
ATOM 4489 C C . LEU B 1 232 ? -12.211 19.25 15.602 1 95.56 232 LEU B C 1
ATOM 4491 O O . LEU B 1 232 ? -12.195 19.812 16.703 1 95.56 232 LEU B O 1
ATOM 4495 N N . THR B 1 233 ? -11.227 19.344 14.727 1 96.38 233 THR B N 1
ATOM 4496 C CA . THR B 1 233 ? -10.016 20.094 15.055 1 96.38 233 THR B CA 1
ATOM 4497 C C . THR B 1 233 ? -10.32 21.578 15.195 1 96.38 233 THR B C 1
ATOM 4499 O O . THR B 1 233 ? -9.844 22.234 16.125 1 96.38 233 THR B O 1
ATOM 4502 N N . LYS B 1 234 ? -11.102 22.094 14.305 1 94.69 234 LYS B N 1
ATOM 4503 C CA . LYS B 1 234 ? -11.453 23.516 14.391 1 94.69 234 LYS B CA 1
ATOM 4504 C C . LYS B 1 234 ? -12.219 23.812 15.672 1 94.69 234 LYS B C 1
ATOM 4506 O O . LYS B 1 234 ? -11.992 24.844 16.312 1 94.69 234 LYS B O 1
ATOM 4511 N N . LYS B 1 235 ? -13.07 22.969 16.078 1 95.44 235 LYS B N 1
ATOM 4512 C CA . LYS B 1 235 ? -13.922 23.156 17.25 1 95.44 235 LYS B CA 1
ATOM 4513 C C . LYS B 1 235 ? -13.102 23.094 18.547 1 95.44 235 LYS B C 1
ATOM 4515 O O . LYS B 1 235 ? -13.258 23.953 19.422 1 95.44 235 LYS B O 1
ATOM 4520 N N . TYR B 1 236 ? -12.219 22.25 18.609 1 96.69 236 TYR B N 1
ATOM 4521 C CA . TYR B 1 236 ? -11.594 21.953 19.906 1 96.69 236 TYR B CA 1
ATOM 4522 C C . TYR B 1 236 ? -10.219 22.609 20 1 96.69 236 TYR B C 1
ATOM 4524 O O . TYR B 1 236 ? -9.672 22.734 21.094 1 96.69 236 TYR B O 1
ATOM 4532 N N . PHE B 1 237 ? -9.68 23.031 18.859 1 97.25 237 PHE B N 1
ATOM 4533 C CA . PHE B 1 237 ? -8.367 23.656 18.859 1 97.25 237 PHE B CA 1
ATOM 4534 C C . PHE B 1 237 ? -8.383 24.969 18.109 1 97.25 237 PHE B C 1
ATOM 4536 O O . PHE B 1 237 ? -7.637 25.156 17.141 1 97.25 237 PHE B O 1
ATOM 4543 N N . PRO B 1 238 ? -9.102 25.922 18.625 1 95.5 238 PRO B N 1
ATOM 4544 C CA . PRO B 1 238 ? -9.383 27.172 17.906 1 95.5 238 PRO B CA 1
ATOM 4545 C C . PRO B 1 238 ? -8.164 28.094 17.812 1 95.5 238 PRO B C 1
ATOM 4547 O O . PRO B 1 238 ? -8.172 29.062 17.062 1 95.5 238 PRO B O 1
ATOM 4550 N N . LEU B 1 239 ? -7.109 27.812 18.562 1 95.75 239 LEU B N 1
ATOM 4551 C CA . LEU B 1 239 ? -5.957 28.703 18.578 1 95.75 239 LEU B CA 1
ATOM 4552 C C . LEU B 1 239 ? -4.988 28.375 17.453 1 95.75 239 LEU B C 1
ATOM 4554 O O . LEU B 1 239 ? -4.016 29.094 17.234 1 95.75 239 LEU B O 1
ATOM 4558 N N . LEU B 1 240 ? -5.277 27.297 16.75 1 97.31 240 LEU B N 1
ATOM 4559 C CA . LEU B 1 240 ? -4.426 26.875 15.648 1 97.31 240 LEU B CA 1
ATOM 4560 C C . LEU B 1 240 ? -4.965 27.406 14.32 1 97.31 240 LEU B C 1
ATOM 4562 O O . LEU B 1 240 ? -6.16 27.672 14.195 1 97.31 240 LEU B O 1
ATOM 4566 N N . ASN B 1 241 ? -4.082 27.656 13.367 1 97.5 241 ASN B N 1
ATOM 4567 C CA . ASN B 1 241 ? -4.48 27.906 11.984 1 97.5 241 ASN B CA 1
ATOM 4568 C C . ASN B 1 241 ? -4.656 26.609 11.203 1 97.5 241 ASN B C 1
ATOM 4570 O O . ASN B 1 241 ? -3.873 25.672 11.367 1 97.5 241 ASN B O 1
ATOM 4574 N N . PHE B 1 242 ? -5.68 26.547 10.359 1 98.19 242 PHE B N 1
ATOM 4575 C CA . PHE B 1 242 ? -5.98 25.312 9.648 1 98.19 242 PHE B CA 1
ATOM 4576 C C . PHE B 1 242 ? -6.039 25.547 8.148 1 98.19 242 PHE B C 1
ATOM 4578 O O . PHE B 1 242 ? -6.762 26.438 7.684 1 98.19 242 PHE B O 1
ATOM 4585 N N . CYS B 1 243 ? -5.238 24.828 7.391 1 98.5 243 CYS B N 1
ATOM 4586 C CA . CYS B 1 243 ? -5.367 24.641 5.949 1 98.5 243 CYS B CA 1
ATOM 4587 C C . CYS B 1 243 ? -5.871 23.234 5.621 1 98.5 243 CYS B C 1
ATOM 4589 O O . CYS B 1 243 ? -5.277 22.25 6.055 1 98.5 243 CYS B O 1
ATOM 4591 N N . MET B 1 244 ? -6.926 23.156 4.922 1 97.69 244 MET B N 1
ATOM 4592 C CA . MET B 1 244 ? -7.52 21.859 4.609 1 97.69 244 MET B CA 1
ATOM 4593 C C . MET B 1 244 ? -7.57 21.625 3.102 1 97.69 244 MET B C 1
ATOM 4595 O O . MET B 1 244 ? -7.445 22.578 2.324 1 97.69 244 MET B O 1
ATOM 4599 N N . PHE B 1 245 ? -7.719 20.359 2.729 1 97.25 245 PHE B N 1
ATOM 4600 C CA . PHE B 1 245 ? -7.75 19.984 1.318 1 97.25 245 PHE B CA 1
ATOM 4601 C C . PHE B 1 245 ? -9.039 19.25 0.982 1 97.25 245 PHE B C 1
ATOM 4603 O O . PHE B 1 245 ? -9.625 18.578 1.842 1 97.25 245 PHE B O 1
ATOM 4610 N N . LYS B 1 246 ? -9.5 19.422 -0.22 1 94.88 246 LYS B N 1
ATOM 4611 C CA . LYS B 1 246 ? -10.664 18.719 -0.749 1 94.88 246 LYS B CA 1
ATOM 4612 C C . LYS B 1 246 ? -10.422 18.266 -2.184 1 94.88 246 LYS B C 1
ATOM 4614 O O . LYS B 1 246 ? -9.984 19.047 -3.029 1 94.88 246 LYS B O 1
ATOM 4619 N N . LEU B 1 247 ? -10.594 17 -2.422 1 92.81 247 LEU B N 1
ATOM 4620 C CA . LEU B 1 247 ? -10.469 16.406 -3.752 1 92.81 247 LEU B CA 1
ATOM 4621 C C . LEU B 1 247 ? -11.82 15.906 -4.25 1 92.81 247 LEU B C 1
ATOM 4623 O O . LEU B 1 247 ? -12.57 15.281 -3.496 1 92.81 247 LEU B O 1
ATOM 4627 N N . GLU B 1 248 ? -12.203 16.25 -5.434 1 90.25 248 GLU B N 1
ATOM 4628 C CA . GLU B 1 248 ? -13.406 15.75 -6.082 1 90.25 248 GLU B CA 1
ATOM 4629 C C . GLU B 1 248 ? -13.148 15.422 -7.551 1 90.25 248 GLU B C 1
ATOM 4631 O O . GLU B 1 248 ? -12.086 15.75 -8.086 1 90.25 248 GLU B O 1
ATOM 4636 N N . ASP B 1 249 ? -14.047 14.664 -8.164 1 88.44 249 ASP B N 1
ATOM 4637 C CA . ASP B 1 249 ? -13.883 14.273 -9.562 1 88.44 249 ASP B CA 1
ATOM 4638 C C . ASP B 1 249 ? -14.789 15.109 -10.469 1 88.44 249 ASP B C 1
ATOM 4640 O O . ASP B 1 249 ? -14.812 14.906 -11.68 1 88.44 249 ASP B O 1
ATOM 4644 N N . ASP B 1 250 ? -15.531 15.977 -9.867 1 89.25 250 ASP B N 1
ATOM 4645 C CA . ASP B 1 250 ? -16.453 16.859 -10.586 1 89.25 250 ASP B CA 1
ATOM 4646 C C . ASP B 1 250 ? -16.391 18.281 -10.039 1 89.25 250 ASP B C 1
ATOM 4648 O O . ASP B 1 250 ? -16.422 18.484 -8.828 1 89.25 250 ASP B O 1
ATOM 4652 N N . GLU B 1 251 ? -16.344 19.25 -10.938 1 91.44 251 GLU B N 1
ATOM 4653 C CA . GLU B 1 251 ? -16.109 20.625 -10.523 1 91.44 251 GLU B CA 1
ATOM 4654 C C . GLU B 1 251 ? -17.281 21.172 -9.727 1 91.44 251 GLU B C 1
ATOM 4656 O O . GLU B 1 251 ? -17.094 21.859 -8.719 1 91.44 251 GLU B O 1
ATOM 4661 N N . LYS B 1 252 ? -18.453 20.875 -10.219 1 92.88 252 LYS B N 1
ATOM 4662 C CA . LYS B 1 252 ? -19.641 21.375 -9.523 1 92.88 252 LYS B CA 1
ATOM 4663 C C . LYS B 1 252 ? -19.688 20.859 -8.094 1 92.88 252 LYS B C 1
ATOM 4665 O O . LYS B 1 252 ? -19.922 21.625 -7.156 1 92.88 252 LYS B O 1
ATOM 4670 N N . THR B 1 253 ? -19.422 19.594 -7.949 1 91.69 253 THR B N 1
ATOM 4671 C CA . THR B 1 253 ? -19.406 18.969 -6.629 1 91.69 253 THR B CA 1
ATOM 4672 C C . THR B 1 253 ? -18.266 19.531 -5.777 1 91.69 253 THR B C 1
ATOM 4674 O O . THR B 1 253 ? -18.453 19.781 -4.582 1 91.69 253 THR B O 1
ATOM 4677 N N . LEU B 1 254 ? -17.203 19.766 -6.43 1 93.62 254 LEU B N 1
ATOM 4678 C CA . LEU B 1 254 ? -16.031 20.312 -5.734 1 93.62 254 LEU B CA 1
ATOM 4679 C C . LEU B 1 254 ? -16.344 21.672 -5.129 1 93.62 254 LEU B C 1
ATOM 4681 O O . LEU B 1 254 ? -16.109 21.906 -3.941 1 93.62 254 LEU B O 1
ATOM 4685 N N . LEU B 1 255 ? -16.938 22.531 -5.879 1 94.38 255 LEU B N 1
ATOM 4686 C CA . LEU B 1 255 ? -17.219 23.891 -5.422 1 94.38 255 LEU B CA 1
ATOM 4687 C C . LEU B 1 255 ? -18.266 23.891 -4.324 1 94.38 255 LEU B C 1
ATOM 4689 O O . LEU B 1 255 ? -18.125 24.578 -3.316 1 94.38 255 LEU B O 1
ATOM 4693 N N . SER B 1 256 ? -19.234 23.094 -4.531 1 93.81 256 SER B N 1
ATOM 4694 C CA . SER B 1 256 ? -20.312 23.016 -3.547 1 93.81 256 SER B CA 1
ATOM 4695 C C . SER B 1 256 ? -19.797 22.484 -2.211 1 93.81 256 SER B C 1
ATOM 4697 O O . SER B 1 256 ? -20.016 23.109 -1.169 1 93.81 256 SER B O 1
ATOM 4699 N N . LYS B 1 257 ? -19.062 21.438 -2.225 1 93.12 257 LYS B N 1
ATOM 4700 C CA . LYS B 1 257 ? -18.547 20.828 -1.005 1 93.12 257 LYS B CA 1
ATOM 4701 C C . LYS B 1 257 ? -17.516 21.734 -0.34 1 93.12 257 LYS B C 1
ATOM 4703 O O . LYS B 1 257 ? -17.406 21.766 0.888 1 93.12 257 LYS B O 1
ATOM 4708 N N . SER B 1 258 ? -16.781 22.391 -1.169 1 95.75 258 SER B N 1
ATOM 4709 C CA . SER B 1 258 ? -15.781 23.297 -0.632 1 95.75 258 SER B CA 1
ATOM 4710 C C . SER B 1 258 ? -16.438 24.453 0.12 1 95.75 258 SER B C 1
ATOM 4712 O O . SER B 1 258 ? -15.961 24.859 1.184 1 95.75 258 SER B O 1
ATOM 4714 N N . ASN B 1 259 ? -17.5 24.922 -0.39 1 95.38 259 ASN B N 1
ATOM 4715 C CA . ASN B 1 259 ? -18.25 25.984 0.277 1 95.38 259 ASN B CA 1
ATOM 4716 C C . ASN B 1 259 ? -18.828 25.516 1.605 1 95.38 259 ASN B C 1
ATOM 4718 O O . ASN B 1 259 ? -18.938 26.297 2.553 1 95.38 259 ASN B O 1
ATOM 4722 N N . GLU B 1 260 ? -19.109 24.297 1.674 1 92.88 260 GLU B N 1
ATOM 4723 C CA . GLU B 1 260 ? -19.641 23.719 2.908 1 92.88 260 GLU B CA 1
ATOM 4724 C C . GLU B 1 260 ? -18.531 23.531 3.943 1 92.88 260 GLU B C 1
ATOM 4726 O O . GLU B 1 260 ? -18.781 23.625 5.148 1 92.88 260 GLU B O 1
ATOM 4731 N N . ARG B 1 261 ? -17.344 23.328 3.5 1 94.38 261 ARG B N 1
ATOM 4732 C CA . ARG B 1 261 ? -16.25 22.953 4.379 1 94.38 261 ARG B CA 1
ATOM 4733 C C . ARG B 1 261 ? -15.461 24.172 4.84 1 94.38 261 ARG B C 1
ATOM 4735 O O . ARG B 1 261 ? -14.914 24.188 5.941 1 94.38 261 ARG B O 1
ATOM 4742 N N . ILE B 1 262 ? -15.438 25.234 4.07 1 96.81 262 ILE B N 1
ATOM 4743 C CA . ILE B 1 262 ? -14.531 26.359 4.266 1 96.81 262 ILE B CA 1
ATOM 4744 C C . ILE B 1 262 ? -14.836 27.047 5.598 1 96.81 262 ILE B C 1
ATOM 4746 O O . ILE B 1 262 ? -13.938 27.594 6.238 1 96.81 262 ILE B O 1
ATOM 4750 N N . PRO B 1 263 ? -16.062 27 6.172 1 95.25 263 PRO B N 1
ATOM 4751 C CA . PRO B 1 263 ? -16.312 27.609 7.48 1 95.25 263 PRO B CA 1
ATOM 4752 C C . PRO B 1 263 ? -15.492 26.969 8.594 1 95.25 263 PRO B C 1
ATOM 4754 O O . PRO B 1 263 ? -15.336 27.562 9.664 1 95.25 263 PRO B O 1
ATOM 4757 N N . PHE B 1 264 ? -14.969 25.812 8.344 1 95.25 264 PHE B N 1
ATOM 4758 C CA . PHE B 1 264 ? -14.227 25.094 9.375 1 95.25 264 PHE B CA 1
ATOM 4759 C C . PHE B 1 264 ? -12.727 25.188 9.125 1 95.25 264 PHE B C 1
ATOM 4761 O O . PHE B 1 264 ? -11.938 24.469 9.75 1 95.25 264 PHE B O 1
ATOM 4768 N N . ALA B 1 265 ? -12.305 25.969 8.219 1 96.44 265 ALA B N 1
ATOM 4769 C CA . ALA B 1 265 ? -10.891 26.141 7.891 1 96.44 265 ALA B CA 1
ATOM 4770 C C . ALA B 1 265 ? -10.547 27.625 7.695 1 96.44 265 ALA B C 1
ATOM 4772 O O . ALA B 1 265 ? -11.43 28.438 7.445 1 96.44 265 ALA B O 1
ATOM 4773 N N . ASP B 1 266 ? -9.289 27.922 7.906 1 97.25 266 ASP B N 1
ATOM 4774 C CA . ASP B 1 266 ? -8.82 29.25 7.531 1 97.25 266 ASP B CA 1
ATOM 4775 C C . ASP B 1 266 ? -8.562 29.328 6.027 1 97.25 266 ASP B C 1
ATOM 4777 O O . ASP B 1 266 ? -8.812 30.375 5.406 1 97.25 266 ASP B O 1
ATOM 4781 N N . ILE B 1 267 ? -8.062 28.297 5.461 1 98.12 267 ILE B N 1
ATOM 4782 C CA . ILE B 1 267 ? -7.836 28.141 4.027 1 98.12 267 ILE B CA 1
ATOM 4783 C C . ILE B 1 267 ? -8.234 26.734 3.584 1 98.12 267 ILE B C 1
ATOM 4785 O O . ILE B 1 267 ? -7.949 25.766 4.273 1 98.12 267 ILE B O 1
ATOM 4789 N N . LEU B 1 268 ? -8.914 26.672 2.471 1 98.44 268 LEU B N 1
ATOM 4790 C CA . LEU B 1 268 ? -9.266 25.406 1.865 1 98.44 268 LEU B CA 1
ATOM 4791 C C . LEU B 1 268 ? -8.719 25.297 0.445 1 98.44 268 LEU B C 1
ATOM 4793 O O . LEU B 1 268 ? -8.961 26.188 -0.38 1 98.44 268 LEU B O 1
ATOM 4797 N N . VAL B 1 269 ? -7.922 24.297 0.217 1 98.31 269 VAL B N 1
ATOM 4798 C CA . VAL B 1 269 ? -7.367 24.016 -1.104 1 98.31 269 VAL B CA 1
ATOM 4799 C C . VAL B 1 269 ? -8.164 22.891 -1.77 1 98.31 269 VAL B C 1
ATOM 4801 O O . VAL B 1 269 ? -8.188 21.766 -1.27 1 98.31 269 VAL B O 1
ATOM 4804 N N . ALA B 1 270 ? -8.781 23.203 -2.895 1 97.31 270 ALA B N 1
ATOM 4805 C CA . ALA B 1 270 ? -9.617 22.25 -3.592 1 97.31 270 ALA B CA 1
ATOM 4806 C C . ALA B 1 270 ? -9.07 21.938 -4.98 1 97.31 270 ALA B C 1
ATOM 4808 O O . ALA B 1 270 ? -8.609 22.844 -5.688 1 97.31 270 ALA B O 1
ATOM 4809 N N . ASN B 1 271 ? -9.047 20.609 -5.293 1 95 271 ASN B N 1
ATOM 4810 C CA . ASN B 1 271 ? -8.547 20.281 -6.621 1 95 271 ASN B CA 1
ATOM 4811 C C . ASN B 1 271 ? -9.328 19.109 -7.23 1 95 271 ASN B C 1
ATOM 4813 O O . ASN B 1 271 ? -9.867 18.266 -6.508 1 95 271 ASN B O 1
ATOM 4817 N N . LEU B 1 272 ? -9.336 19.156 -8.523 1 92.44 272 LEU B N 1
ATOM 4818 C CA . LEU B 1 272 ? -9.891 18.047 -9.297 1 92.44 272 LEU B CA 1
ATOM 4819 C C . LEU B 1 272 ? -8.867 16.922 -9.453 1 92.44 272 LEU B C 1
ATOM 4821 O O . LEU B 1 272 ? -7.672 17.188 -9.617 1 92.44 272 LEU B O 1
ATOM 4825 N N . LEU B 1 273 ? -9.398 15.75 -9.5 1 87.31 273 LEU B N 1
ATOM 4826 C CA . LEU B 1 273 ? -8.539 14.57 -9.578 1 87.31 273 LEU B CA 1
ATOM 4827 C C . LEU B 1 273 ? -7.629 14.641 -10.797 1 87.31 273 LEU B C 1
ATOM 4829 O O . LEU B 1 273 ? -6.434 14.344 -10.695 1 87.31 273 LEU B O 1
ATOM 4833 N N . ASN B 1 274 ? -8.07 15.062 -11.883 1 86.56 274 ASN B N 1
ATOM 4834 C CA . ASN B 1 274 ? -7.34 15.008 -13.148 1 86.56 274 ASN B CA 1
ATOM 4835 C C . ASN B 1 274 ? -6.488 16.266 -13.359 1 86.56 274 ASN B C 1
ATOM 4837 O O . ASN B 1 274 ? -5.688 16.312 -14.289 1 86.56 274 ASN B O 1
ATOM 4841 N N . GLU B 1 275 ? -6.57 17.25 -12.461 1 89.25 275 GLU B N 1
ATOM 4842 C CA . GLU B 1 275 ? -5.824 18.5 -12.602 1 89.25 275 GLU B CA 1
ATOM 4843 C C . GLU B 1 275 ? -4.988 18.797 -11.359 1 89.25 275 GLU B C 1
ATOM 4845 O O . GLU B 1 275 ? -4.473 19.906 -11.195 1 89.25 275 GLU B O 1
ATOM 4850 N N . ARG B 1 276 ? -4.836 17.828 -10.594 1 85.88 276 ARG B N 1
ATOM 4851 C CA . ARG B 1 276 ? -4.359 18.031 -9.227 1 85.88 276 ARG B CA 1
ATOM 4852 C C . ARG B 1 276 ? -2.898 18.469 -9.219 1 85.88 276 ARG B C 1
ATOM 4854 O O . ARG B 1 276 ? -2.422 19.047 -8.242 1 85.88 276 ARG B O 1
ATOM 4861 N N . TYR B 1 277 ? -2.189 18.297 -10.344 1 86.88 277 TYR B N 1
ATOM 4862 C CA . TYR B 1 277 ? -0.777 18.672 -10.344 1 86.88 277 TYR B CA 1
ATOM 4863 C C . TYR B 1 277 ? -0.564 20.016 -11.008 1 86.88 277 TYR B C 1
ATOM 4865 O O . TYR B 1 277 ? 0.518 20.609 -10.898 1 86.88 277 TYR B O 1
ATOM 4873 N N . ASN B 1 278 ? -1.635 20.578 -11.516 1 90.12 278 ASN B N 1
ATOM 4874 C CA . ASN B 1 278 ? -1.445 21.781 -12.32 1 90.12 278 ASN B CA 1
ATOM 4875 C C . ASN B 1 278 ? -2.16 22.984 -11.703 1 90.12 278 ASN B C 1
ATOM 4877 O O . ASN B 1 278 ? -1.728 24.125 -11.867 1 90.12 278 ASN B O 1
ATOM 4881 N N . SER B 1 279 ? -3.254 22.609 -11.094 1 93.88 279 SER B N 1
ATOM 4882 C CA . SER B 1 279 ? -4.027 23.719 -10.562 1 93.88 279 SER B CA 1
ATOM 4883 C C . SER B 1 279 ? -4.848 23.297 -9.344 1 93.88 279 SER B C 1
ATOM 4885 O O . SER B 1 279 ? -5.141 22.109 -9.172 1 93.88 279 SER B O 1
ATOM 4887 N N . VAL B 1 280 ? -5.148 24.328 -8.5 1 97.12 280 VAL B N 1
ATOM 4888 C CA . VAL B 1 280 ? -6.02 24.141 -7.34 1 97.12 280 VAL B CA 1
ATOM 4889 C C . VAL B 1 280 ? -6.891 25.375 -7.152 1 97.12 280 VAL B C 1
ATOM 4891 O O . VAL B 1 280 ? -6.582 26.453 -7.684 1 97.12 280 VAL B O 1
ATOM 4894 N N . PHE B 1 281 ? -7.98 25.234 -6.5 1 97.38 281 PHE B N 1
ATOM 4895 C CA . PHE B 1 281 ? -8.797 26.359 -6.035 1 97.38 281 PHE B CA 1
ATOM 4896 C C . PHE B 1 281 ? -8.508 26.672 -4.574 1 97.38 281 PHE B C 1
ATOM 4898 O O . PHE B 1 281 ? -8.508 25.766 -3.729 1 97.38 281 PHE B O 1
ATOM 4905 N N . ILE B 1 282 ? -8.242 27.938 -4.328 1 98.31 282 ILE B N 1
ATOM 4906 C CA . ILE B 1 282 ? -8.016 28.391 -2.957 1 98.31 282 ILE B CA 1
ATOM 4907 C C . ILE B 1 282 ? -9.25 29.109 -2.436 1 98.31 282 ILE B C 1
ATOM 4909 O O . ILE B 1 282 ? -9.672 30.125 -2.996 1 98.31 282 ILE B O 1
ATOM 4913 N N . PHE B 1 283 ? -9.844 28.578 -1.346 1 98.06 283 PHE B N 1
ATOM 4914 C CA . PHE B 1 283 ? -10.984 29.203 -0.678 1 98.06 283 PHE B CA 1
ATOM 4915 C C . PHE B 1 283 ? -10.547 29.891 0.608 1 98.06 283 PHE B C 1
ATOM 4917 O O . PHE B 1 283 ? -9.812 29.312 1.41 1 98.06 283 PHE B O 1
ATOM 4924 N N . THR B 1 284 ? -10.961 31.109 0.787 1 97 284 THR B N 1
ATOM 4925 C CA . THR B 1 284 ? -10.727 31.828 2.039 1 97 284 THR B CA 1
ATOM 4926 C C . THR B 1 284 ? -12.055 32.156 2.725 1 97 284 THR B C 1
ATOM 4928 O O . THR B 1 284 ? -12.062 32.688 3.844 1 97 284 THR B O 1
ATOM 4931 N N . GLY B 1 285 ? -13.109 31.906 2.125 1 96 285 GLY B N 1
ATOM 4932 C CA . GLY B 1 285 ? -14.477 32.062 2.594 1 96 285 GLY B CA 1
ATOM 4933 C C . GLY B 1 285 ? -15.516 31.516 1.64 1 96 285 GLY B C 1
ATOM 4934 O O . GLY B 1 285 ? -15.172 31.078 0.536 1 96 285 GLY B O 1
ATOM 4935 N N . LYS B 1 286 ? -16.734 31.516 2.125 1 94.5 286 LYS B N 1
ATOM 4936 C CA . LYS B 1 286 ? -17.828 31.047 1.269 1 94.5 286 LYS B CA 1
ATOM 4937 C C . LYS B 1 286 ? -17.906 31.859 -0.018 1 94.5 286 LYS B C 1
ATOM 4939 O O . LYS B 1 286 ? -17.938 33.094 0.024 1 94.5 286 LYS B O 1
ATOM 4944 N N . ASP B 1 287 ? -17.891 31.219 -1.101 1 93.88 287 ASP B N 1
ATOM 4945 C CA . ASP B 1 287 ? -17.984 31.797 -2.436 1 93.88 287 ASP B CA 1
ATOM 4946 C C . ASP B 1 287 ? -16.812 32.75 -2.725 1 93.88 287 ASP B C 1
ATOM 4948 O O . ASP B 1 287 ? -16.875 33.562 -3.643 1 93.88 287 ASP B O 1
ATOM 4952 N N . ASP B 1 288 ? -15.844 32.75 -1.897 1 96.62 288 ASP B N 1
ATOM 4953 C CA . ASP B 1 288 ? -14.617 33.5 -2.092 1 96.62 288 ASP B CA 1
ATOM 4954 C C . ASP B 1 288 ? -13.438 32.594 -2.385 1 96.62 288 ASP B C 1
ATOM 4956 O O . ASP B 1 288 ? -12.828 32.031 -1.463 1 96.62 288 ASP B O 1
ATOM 4960 N N . PHE B 1 289 ? -13.211 32.406 -3.682 1 96.94 289 PHE B N 1
ATOM 4961 C CA . PHE B 1 289 ? -12.148 31.484 -4.086 1 96.94 289 PHE B CA 1
ATOM 4962 C C . PHE B 1 289 ? -11.531 31.922 -5.406 1 96.94 289 PHE B C 1
ATOM 4964 O O . PHE B 1 289 ? -12.109 32.75 -6.129 1 9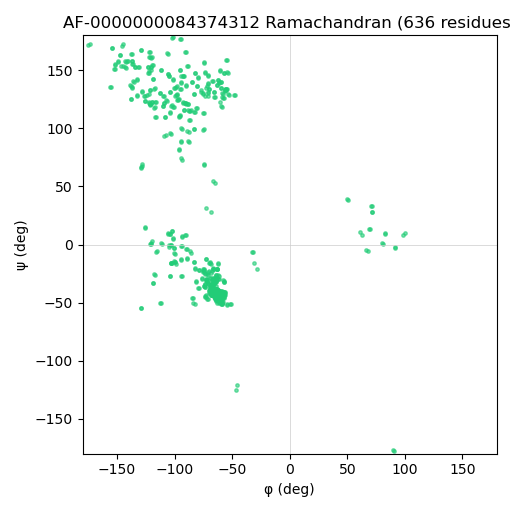6.94 289 PHE B O 1
ATOM 4971 N N . PHE B 1 290 ? -10.32 31.516 -5.664 1 97.19 290 PHE B N 1
ATOM 4972 C CA . PHE B 1 290 ? -9.633 31.75 -6.934 1 97.19 290 PHE B CA 1
ATOM 4973 C C . PHE B 1 290 ? -8.828 30.516 -7.34 1 97.19 290 PHE B C 1
ATOM 4975 O O . PHE B 1 290 ? -8.516 29.672 -6.5 1 97.19 290 PHE B O 1
ATOM 4982 N N . LYS B 1 291 ? -8.57 30.469 -8.625 1 95.5 291 LYS B N 1
ATOM 4983 C CA . LYS B 1 291 ? -7.773 29.359 -9.156 1 95.5 291 LYS B CA 1
ATOM 4984 C C . LYS B 1 291 ? -6.281 29.688 -9.109 1 95.5 291 LYS B C 1
ATOM 4986 O O . LYS B 1 291 ? -5.855 30.734 -9.609 1 95.5 291 LYS B O 1
ATOM 4991 N N . LEU B 1 292 ? -5.516 28.859 -8.391 1 96 292 LEU B N 1
ATOM 4992 C CA . LEU B 1 292 ? -4.062 28.969 -8.305 1 96 292 LEU B CA 1
ATOM 4993 C C . LEU B 1 292 ? -3.385 28.016 -9.289 1 96 292 LEU B C 1
ATOM 4995 O O . LEU B 1 292 ? -3.719 26.828 -9.336 1 96 292 LEU B O 1
ATOM 4999 N N . THR B 1 293 ? -2.557 28.531 -10.125 1 91.69 293 THR B N 1
ATOM 5000 C CA . THR B 1 293 ? -1.77 27.75 -11.062 1 91.69 293 THR B CA 1
ATOM 5001 C C . THR B 1 293 ? -0.277 27.984 -10.859 1 91.69 293 THR B C 1
ATOM 5003 O O . THR B 1 293 ? 0.113 28.922 -10.156 1 91.69 293 THR B O 1
ATOM 5006 N N . THR B 1 294 ? 0.47 27.031 -11.398 1 86.31 294 THR B N 1
ATOM 5007 C CA . THR B 1 294 ? 1.915 27.172 -11.266 1 86.31 294 THR B CA 1
ATOM 5008 C C . THR B 1 294 ? 2.434 28.266 -12.188 1 86.31 294 THR B C 1
ATOM 5010 O O . THR B 1 294 ? 1.826 28.562 -13.219 1 86.31 294 THR B O 1
ATOM 5013 N N . SER B 1 295 ? 3.441 28.938 -11.789 1 77.69 295 SER B N 1
ATOM 5014 C CA . SER B 1 295 ? 4.023 30.016 -12.57 1 77.69 295 SER B CA 1
ATOM 5015 C C . SER B 1 295 ? 4.797 29.484 -13.766 1 77.69 295 SER B C 1
ATOM 5017 O O . SER B 1 295 ? 4.922 30.172 -14.781 1 77.69 295 SER B O 1
ATOM 5019 N N . ASN B 1 296 ? 5.41 28.391 -13.516 1 77.69 296 ASN B N 1
ATOM 5020 C CA . ASN B 1 296 ? 6.172 27.766 -14.586 1 77.69 296 ASN B CA 1
ATOM 5021 C C . ASN B 1 296 ? 6.117 26.25 -14.492 1 77.69 296 ASN B C 1
ATOM 5023 O O . ASN B 1 296 ? 5.609 25.703 -13.516 1 77.69 296 ASN B O 1
ATOM 5027 N N . GLU B 1 297 ? 6.629 25.688 -15.539 1 72.75 297 GLU B N 1
ATOM 5028 C CA . GLU B 1 297 ? 6.535 24.234 -15.68 1 72.75 297 GLU B CA 1
ATOM 5029 C C . GLU B 1 297 ? 7.418 23.531 -14.656 1 72.75 297 GLU B C 1
ATOM 5031 O O . GLU B 1 297 ? 7.195 22.359 -14.344 1 72.75 297 GLU B O 1
ATOM 5036 N N . LYS B 1 298 ? 8.297 24.297 -14.086 1 78.31 298 LYS B N 1
ATOM 5037 C CA . LYS B 1 298 ? 9.258 23.672 -13.195 1 78.31 298 LYS B CA 1
ATOM 5038 C C . LYS B 1 298 ? 8.797 23.734 -11.742 1 78.31 298 LYS B C 1
ATOM 5040 O O . LYS B 1 298 ? 9.312 23.031 -10.883 1 78.31 298 LYS B O 1
ATOM 5045 N N . GLU B 1 299 ? 7.828 24.531 -11.57 1 85.69 299 GLU B N 1
ATOM 5046 C CA . GLU B 1 299 ? 7.332 24.703 -10.211 1 85.69 299 GLU B CA 1
ATOM 5047 C C . GLU B 1 299 ? 6.23 23.703 -9.891 1 85.69 299 GLU B C 1
ATOM 5049 O O . GLU B 1 299 ? 5.348 23.453 -10.711 1 85.69 299 GLU B O 1
ATOM 5054 N N . ARG B 1 300 ? 6.363 23.172 -8.703 1 91.19 300 ARG B N 1
ATOM 5055 C CA . ARG B 1 300 ? 5.285 22.312 -8.211 1 91.19 300 ARG B CA 1
ATOM 5056 C C . ARG B 1 300 ? 4.129 23.141 -7.676 1 91.19 300 ARG B C 1
ATOM 5058 O O . ARG B 1 300 ? 4.34 24.203 -7.082 1 91.19 300 ARG B O 1
ATOM 5065 N N . ILE B 1 301 ? 2.951 22.656 -7.895 1 95.94 301 ILE B N 1
ATOM 5066 C CA . ILE B 1 301 ? 1.771 23.359 -7.406 1 95.94 301 ILE B CA 1
ATOM 5067 C C . ILE B 1 301 ? 1.865 23.531 -5.895 1 95.94 301 ILE B C 1
ATOM 5069 O O . ILE B 1 301 ? 1.39 24.531 -5.348 1 95.94 301 ILE B O 1
ATOM 5073 N N . GLU B 1 302 ? 2.525 22.609 -5.184 1 96.75 302 GLU B N 1
ATOM 5074 C CA . GLU B 1 302 ? 2.703 22.688 -3.736 1 96.75 302 GLU B CA 1
ATOM 5075 C C . GLU B 1 302 ? 3.555 23.891 -3.344 1 96.75 302 GLU B C 1
ATOM 5077 O O . GLU B 1 302 ? 3.346 24.484 -2.283 1 96.75 302 GLU B O 1
ATOM 5082 N N . ASP B 1 303 ? 4.508 24.25 -4.211 1 95.19 303 ASP B N 1
ATOM 5083 C CA . ASP B 1 303 ? 5.305 25.438 -3.951 1 95.19 303 ASP B CA 1
ATOM 5084 C C . ASP B 1 303 ? 4.453 26.703 -4.039 1 95.19 303 ASP B C 1
ATOM 5086 O O . ASP B 1 303 ? 4.602 27.609 -3.225 1 95.19 303 ASP B O 1
ATOM 5090 N N . ALA B 1 304 ? 3.607 26.688 -5.004 1 95.56 304 ALA B N 1
ATOM 5091 C CA . ALA B 1 304 ? 2.693 27.828 -5.141 1 95.56 304 ALA B CA 1
ATOM 5092 C C . ALA B 1 304 ? 1.743 27.906 -3.947 1 95.56 304 ALA B C 1
ATOM 5094 O O . ALA B 1 304 ? 1.494 29 -3.42 1 95.56 304 ALA B O 1
ATOM 5095 N N . ILE B 1 305 ? 1.192 26.797 -3.516 1 97.31 305 ILE B N 1
ATOM 5096 C CA . ILE B 1 305 ? 0.305 26.734 -2.359 1 97.31 305 ILE B CA 1
ATOM 5097 C C . ILE B 1 305 ? 1.045 27.234 -1.117 1 97.31 305 ILE B C 1
ATOM 5099 O O . ILE B 1 305 ? 0.523 28.062 -0.364 1 97.31 305 ILE B O 1
ATOM 5103 N N . GLY B 1 306 ? 2.285 26.734 -0.941 1 96.75 306 GLY B N 1
ATOM 5104 C CA . GLY B 1 306 ? 3.096 27.156 0.192 1 96.75 306 GLY B CA 1
ATOM 5105 C C . GLY B 1 306 ? 3.334 28.656 0.236 1 96.75 306 GLY B C 1
ATOM 5106 O O . GLY B 1 306 ? 3.221 29.266 1.295 1 96.75 306 GLY B O 1
ATOM 5107 N N . ARG B 1 307 ? 3.66 29.203 -0.905 1 94.88 307 ARG B N 1
ATOM 5108 C CA . ARG B 1 307 ? 3.877 30.641 -0.995 1 94.88 307 ARG B CA 1
ATOM 5109 C C . ARG B 1 307 ? 2.629 31.422 -0.573 1 94.88 307 ARG B C 1
ATOM 5111 O O . ARG B 1 307 ? 2.721 32.406 0.172 1 94.88 307 ARG B O 1
ATOM 5118 N N . TYR B 1 308 ? 1.555 30.969 -1.023 1 96.12 308 TYR B N 1
ATOM 5119 C CA . TYR B 1 308 ? 0.307 31.625 -0.664 1 96.12 308 TYR B CA 1
ATOM 5120 C C . TYR B 1 308 ? 0.044 31.516 0.833 1 96.12 308 TYR B C 1
ATOM 5122 O O . TYR B 1 308 ? -0.349 32.5 1.473 1 96.12 308 TYR B O 1
ATOM 5130 N N . LEU B 1 309 ? 0.203 30.344 1.392 1 97.19 309 LEU B N 1
ATOM 5131 C CA . LEU B 1 309 ? -0.03 30.125 2.816 1 97.19 309 LEU B CA 1
ATOM 5132 C C . LEU B 1 309 ? 0.871 31.031 3.654 1 97.19 309 LEU B C 1
ATOM 5134 O O . LEU B 1 309 ? 0.425 31.609 4.645 1 97.19 309 LEU B O 1
ATOM 5138 N N . CYS B 1 310 ? 2.094 31.172 3.232 1 95.88 310 CYS B N 1
ATOM 5139 C CA . CYS B 1 310 ? 3.031 32.031 3.959 1 95.88 310 CYS B CA 1
ATOM 5140 C C . CYS B 1 310 ? 2.578 33.469 3.936 1 95.88 310 CYS B C 1
ATOM 5142 O O . CYS B 1 310 ? 2.609 34.156 4.961 1 95.88 310 CYS B O 1
ATOM 5144 N N . LYS B 1 311 ? 2.188 33.875 2.773 1 94.81 311 LYS B N 1
ATOM 5145 C CA . LYS B 1 311 ? 1.694 35.25 2.645 1 94.81 311 LYS B CA 1
ATOM 5146 C C . LYS B 1 311 ? 0.432 35.469 3.475 1 94.81 311 LYS B C 1
ATOM 5148 O O . LYS B 1 311 ? 0.323 36.438 4.207 1 94.81 311 LYS B O 1
ATOM 5153 N N . HIS B 1 312 ? -0.478 34.562 3.412 1 95.38 312 HIS B N 1
ATOM 5154 C CA . HIS B 1 312 ? -1.771 34.688 4.078 1 95.38 312 HIS B CA 1
ATOM 5155 C C . HIS B 1 312 ? -1.609 34.688 5.594 1 95.38 312 HIS B C 1
ATOM 5157 O O . HIS B 1 312 ? -2.24 35.5 6.285 1 95.38 312 HIS B O 1
ATOM 5163 N N . PHE B 1 313 ? -0.787 33.812 6.156 1 94.75 313 PHE B N 1
ATOM 5164 C CA . PHE B 1 313 ? -0.672 33.625 7.602 1 94.75 313 PHE B CA 1
ATOM 5165 C C . PHE B 1 313 ? 0.477 34.469 8.156 1 94.75 313 PHE B C 1
ATOM 5167 O O . PHE B 1 313 ? 0.751 34.438 9.352 1 94.75 313 PHE B O 1
ATOM 5174 N N . GLY B 1 314 ? 1.211 35.219 7.285 1 91.69 314 GLY B N 1
ATOM 5175 C CA . GLY B 1 314 ? 2.301 36.094 7.715 1 91.69 314 GLY B CA 1
ATOM 5176 C C . GLY B 1 314 ? 3.527 35.312 8.172 1 91.69 314 GLY B C 1
ATOM 5177 O O . GLY B 1 314 ? 4.207 35.719 9.109 1 91.69 314 GLY B O 1
ATOM 5178 N N . ILE B 1 315 ? 3.742 34.188 7.543 1 90.38 315 ILE B N 1
ATOM 5179 C CA . ILE B 1 315 ? 4.906 33.375 7.879 1 90.38 315 ILE B CA 1
ATOM 5180 C C . ILE B 1 315 ? 6.141 33.938 7.168 1 90.38 315 ILE B C 1
ATOM 5182 O O . ILE B 1 315 ? 6.164 34.031 5.938 1 90.38 315 ILE B O 1
ATOM 5186 N N . PRO B 1 316 ? 7.105 34.375 7.938 1 84.12 316 PRO B N 1
ATOM 5187 C CA . PRO B 1 316 ? 8.305 34.906 7.305 1 84.12 316 PRO B CA 1
ATOM 5188 C C . PRO B 1 316 ? 9 33.906 6.383 1 84.12 316 PRO B C 1
ATOM 5190 O O . PRO B 1 316 ? 9.062 32.719 6.691 1 84.12 316 PRO B O 1
ATOM 5193 N N . MET B 1 317 ? 9.273 34.375 5.188 1 76.19 317 MET B N 1
ATOM 5194 C CA . MET B 1 317 ? 9.938 33.531 4.195 1 76.19 317 MET B CA 1
ATOM 5195 C C . MET B 1 317 ? 11.445 33.781 4.199 1 76.19 317 MET B C 1
ATOM 5197 O O . MET B 1 317 ? 11.906 34.875 3.844 1 76.19 317 MET B O 1
ATOM 5201 N N . ALA B 1 318 ? 12.109 33.188 5.059 1 65.56 318 ALA B N 1
ATOM 5202 C CA . ALA B 1 318 ? 13.555 33.375 5.031 1 65.56 318 ALA B CA 1
ATOM 5203 C C . ALA B 1 318 ? 14.148 32.938 3.703 1 65.56 318 ALA B C 1
ATOM 5205 O O . ALA B 1 318 ? 13.672 31.969 3.1 1 65.56 318 ALA B O 1
ATOM 5206 N N . ASP B 1 319 ? 14.789 33.781 2.879 1 57.31 319 ASP B N 1
ATOM 5207 C CA . ASP B 1 319 ? 15.5 33.375 1.669 1 57.31 319 ASP B CA 1
ATOM 5208 C C . ASP B 1 319 ? 16.406 32.188 1.93 1 57.31 319 ASP B C 1
ATOM 5210 O O . ASP B 1 319 ? 17.031 32.094 2.994 1 57.31 319 ASP B O 1
ATOM 5214 N N . PRO B 1 320 ? 16.297 31.078 1.082 1 49.62 320 PRO B N 1
ATOM 5215 C CA . PRO B 1 320 ? 17.281 30.016 1.275 1 49.62 320 PRO B CA 1
ATOM 5216 C C . PRO B 1 320 ? 18.703 30.531 1.358 1 49.62 320 PRO B C 1
ATOM 5218 O O . PRO B 1 320 ? 19.016 31.594 0.796 1 49.62 320 PRO B O 1
#

Sequence (640 aa):
MDCLVEHPEFFVSELRPNNLDDVLKKIQNELLQEEASQIILITSGGTKVPLEKVPIRHMENFSTGRRGAHMCEYFLKKKKKVIFLHRKGTFMPFECHLKCATRMDNIRLVDGRVTLNLSQHDHEAVVNDAKSYEQFRKNLLCISFESIFDYGFYLTAICNLLNEDWRARQVSHTTTDVKTNGVFPLPHLVILSAAVSDFYIPFAELSNHKINSETNATVSFRMQLAPKFYKLTKKYFPLLNFCMFKLEDDEKTLLSKSNERIPFADILVANLLNERYNSVFIFTGKDDFFKLTTSNEKERIEDAIGRYLCKHFGIPMADPMDCLVEHPEFFVSELRPNNLDDVLKKIQNELLQEEASQIILITSGGTKVPLEKVPIRHMENFSTGRRGAHMCEYFLKKKKKVIFLHRKGTFMPFECHLKCATRMDNIRLVDGRVTLNLSQHDHEAVVNDAKSYEQFRKNLLCISFESIFDYGFYLTAICNLLNEDWRARQVSHTTTDVKTNGVFPLPHLVILSAAVSDFYIPFAELSNHKINSETNATVSFRMQLAPKFYKLTKKYFPLLNFCMFKLEDDEKTLLSKSNERIPFADILVANLLNERYNSVFIFTGKDDFFKLTTSNEKERIEDAIGRYLCKHFGIPMADP

Nearest PDB structures (foldseek):
  7edz-assembly1_D  TM=8.260E-01  e=1.654E-24  Homo sapiens
  6aim-assembly1_A  TM=8.339E-01  e=1.260E-22  Saccharomyces cerevisiae S288C
  1p9o-assembly1_B  TM=8.578E-01  e=8.134E-22  Homo sapiens
  6ai8-assembly1_A  TM=8.012E-01  e=3.299E-22  Saccharomyces cerevisiae S288C
  1p9o-assembly1_A  TM=8.168E-01  e=7.300E-19  Homo sapiens

pLDDT: mean 89.92, std 11.24, range [41.28, 98.88]

Solvent-accessible surface area (backbone atoms only — not comparable to full-atom values): 34524 Å² total; per-residue (Å²): 114,74,72,48,66,76,40,50,67,70,59,38,75,91,59,54,61,89,55,51,67,59,50,53,50,47,44,49,66,71,61,59,64,55,87,74,62,48,44,36,38,36,29,18,9,27,18,29,29,58,65,25,67,46,91,44,39,31,37,32,26,61,45,64,12,54,67,33,17,48,40,49,45,49,44,34,62,41,71,33,36,33,39,40,39,28,19,69,93,37,45,44,60,59,31,58,59,48,66,74,58,70,45,70,90,22,54,40,80,53,96,88,35,51,28,58,61,60,56,70,69,56,41,52,49,36,50,52,23,50,53,50,39,68,72,37,47,89,37,51,45,80,43,74,29,51,37,49,53,37,44,50,53,53,51,54,53,52,45,50,54,53,31,52,51,51,55,53,53,53,52,51,49,71,66,43,82,66,66,64,89,74,74,75,72,64,59,37,37,38,35,48,53,38,35,69,50,62,52,33,55,46,68,90,73,39,38,81,48,80,84,73,63,88,84,38,71,57,49,70,52,73,27,35,61,40,80,57,58,60,51,52,46,42,69,74,33,67,66,43,43,37,38,37,58,47,78,31,88,43,69,71,59,36,54,54,53,45,45,69,48,28,84,47,36,60,30,29,42,33,30,41,68,93,39,56,74,51,36,36,33,42,30,70,39,71,92,37,65,49,79,48,61,43,91,45,92,84,49,51,39,45,54,48,51,48,53,50,50,26,65,73,72,66,46,77,75,54,78,120,114,72,71,48,66,75,41,50,65,71,60,37,76,92,58,53,61,86,56,50,66,59,51,53,51,47,45,49,66,71,59,59,63,57,86,74,62,45,42,37,38,37,28,19,9,27,18,30,30,59,64,26,66,46,90,43,39,29,37,32,26,62,45,63,12,54,67,34,17,46,40,50,44,49,44,35,62,41,73,34,37,33,40,39,40,27,21,69,92,35,45,44,59,60,31,56,58,47,66,73,56,71,44,71,90,23,55,40,79,52,94,89,35,52,29,58,62,61,57,71,69,57,42,52,50,36,51,53,24,50,53,50,41,68,74,35,46,88,37,51,46,80,43,75,28,51,35,49,51,36,42,51,53,51,52,54,54,51,46,50,54,53,31,50,50,52,55,52,53,54,52,50,49,71,68,43,81,65,67,64,90,77,74,75,71,63,57,38,37,38,35,47,53,39,34,69,53,61,50,34,53,46,68,90,73,38,39,83,50,82,84,71,63,87,83,38,72,57,50,70,52,70,26,36,58,40,81,56,57,61,54,52,46,42,70,73,33,67,67,43,43,36,37,36,58,46,78,30,88,42,69,70,59,37,53,54,51,45,45,69,47,27,85,48,34,60,31,29,41,33,30,41,67,92,40,56,72,52,36,34,33,44,29,69,41,71,91,36,66,49,78,48,60,44,90,45,92,85,48,50,38,44,53,49,52,50,52,49,51,27,64,74,72,66,48,79,74,55,78,121

InterPro domains:
  IPR035929 CoaB-like superfamily [G3DSA:3.40.50.10300] (21-316)
  IPR035929 CoaB-like superfamily [SSF102645] (35-313)

Secondary structure (DSSP, 8-state):
-HHHHH-TTTS-GGGS-TTHHHHHHHHHHHTSSSTT--EEEEEESB-EEESBSSTTEEEEE----HHHHHHHHHHHHTT-EEEEEEETTS--TTTHHHHHH--GGGEEEETTEEEE---HHHHHHHHHHHHHHHHHGGGEEEEEE-BHHHHHHHHHHHHHHHHHHHHHHHHHHHHS----S--PPPPPEEEE-SB--SEE--GGGSBSSPPPSSS-SEEEEEEEEPP-HHHHHHHH-TTSEEEEEEEESSHHHHHHHHHHHGGG-SEEEEEEGGGTTTEEEEEEETTEEEEEE-SSTTS-HHHHHHHHHHHHHT------/-HHHHH-TTTS-GGGS-TTHHHHHHHHHHHTSSSTT--EEEEEESB-EEESBSSTTEEEEE----HHHHHHHHHHHHTT-EEEEEEETTS--TTTHHHHHH-SGGGEEEETTEEEE---HHHHHHHHHHHHHHHHHGGGEEEEEE-BHHHHHHHHHHHHHHHHHHHHHHHHHHHHS----S--PPPPPEEEE-SB--SEE--GGGSBSSPPPSSS-SEEEEEEEEPP-HHHHHHHH-TTSEEEEEEEESSHHHHHHHHHHHGGG-SEEEEEEGGGTTTEEEEEEETTEEEEEE-SSTTS-HHHHHHHHHHHHHT------

Organism: NCBI:txid208452

Radius of gyration: 27.36 Å; Cα contacts (8 Å, |Δi|>4): 1173; chains: 2; bounding box: 61×87×66 Å

Foldseek 3Di:
DVLCVVPVLLQDPVLADPCLVVLLVCCCVQPLPDAQAAEEEFEFFKAWFDQAPPRDDTDIDGDLRPLRQVLQLLVLLLVHAYEYEYAPPHDHHLCVLVVVQDDPVQWDQDPNDTDGNDDPVSVVSNVVSVVSCVVRVSSYHYDYDYHLSHVLNNVVSVLVSQLVSLVVSVVVVVPPPCPPPPDRRFRHEYEYPYHYDQWHAGPVRHHNDDDDPPPDPDDDRDIDGDDPVLQSSCVPRVRHAYEYEEEDQDDVVQLVVCLVRLVSHCKYWYDYPVCVFAWIWIDRHRVDIDIDGDPDPVDTSSNSVSVVVCVVRVPDRDDD/DVLCVVPVLLQDPVLADPCLVVLLVCCCVQPLPDAQAAEEEFEFFKAWFDQAPPRDDTDIDGDLRPLRQVLVLLVLLLVHAYEYEYAPPHDHHLCVLVVVQDDPVQWDQDPNDTDGNDDPVSVVSNVVSVVSCVVRVSSYHYDYDYHLSHVLNNVVSVLVSQLVSLVVSVVVVVPPPCPPPPDRRFRHEYEYPYHYDQWHAGPVRHHNDDDDPPPDPDDDRDIDGDDPVLQSSCVPRVRHAYEYEEEDQDDVVQLVVCLVRLVSHCKYWYDYPVCVFAWIWIDRHRVRIDIDGDPDPPDTSSNSVSVVVCVVRVPDRDDD